Protein AF-0000000072254708 (afdb_homodimer)

Solvent-accessible surface area (backbone atoms only — not comparable to full-atom values): 32629 Å² total; per-residue (Å²): 128,61,69,65,59,54,51,50,52,39,57,50,25,32,54,62,12,49,52,53,35,35,37,42,51,56,40,48,53,37,43,33,75,71,65,35,34,34,39,59,52,42,9,60,77,53,68,28,21,47,69,28,33,38,50,50,52,25,33,42,27,32,71,63,57,28,41,74,56,94,75,26,45,39,73,36,89,89,42,55,46,43,54,20,75,88,34,90,49,24,48,45,51,48,35,46,48,62,60,64,62,56,47,58,71,38,44,56,59,21,26,35,66,48,42,39,61,74,58,94,75,31,68,63,51,47,62,63,41,48,62,29,41,47,51,19,49,40,52,70,39,36,62,32,19,40,46,48,31,56,63,33,46,62,80,67,37,59,54,66,31,35,33,37,26,49,58,28,48,53,30,41,72,50,50,40,39,43,72,75,25,86,54,20,34,37,39,39,28,20,43,66,72,39,44,57,50,18,50,55,41,33,52,73,68,68,42,57,91,34,54,46,78,42,77,37,49,82,90,69,54,85,68,64,64,53,62,22,44,30,38,35,36,61,69,44,56,39,57,50,12,68,71,55,35,46,52,46,49,35,53,51,47,50,16,30,20,76,60,8,34,42,38,37,30,54,56,59,22,44,92,85,40,40,23,56,49,69,29,30,52,46,24,49,52,22,38,32,70,26,83,48,17,33,58,54,24,65,69,55,49,34,52,47,25,49,76,41,58,30,40,71,62,43,81,41,80,43,49,98,85,41,36,33,40,37,26,32,30,104,128,59,68,66,58,53,52,49,53,39,58,52,26,34,55,60,13,49,51,54,35,36,37,41,50,56,41,48,54,37,43,32,74,72,66,34,34,33,40,59,52,42,10,60,78,52,65,28,20,45,69,27,33,37,51,49,53,25,33,40,26,33,71,63,58,29,40,75,57,95,76,27,43,40,72,35,88,88,42,53,48,43,54,21,75,88,34,91,50,27,47,45,52,49,35,45,49,61,61,66,61,57,47,56,72,39,45,57,59,22,25,36,66,49,42,38,62,75,59,91,80,31,69,61,50,48,63,63,41,48,63,29,40,45,52,20,49,39,50,69,38,35,61,31,19,39,45,49,31,56,64,34,47,62,80,66,36,59,54,66,30,35,34,37,26,50,56,28,49,52,30,41,71,49,50,39,40,40,73,74,24,87,54,20,34,37,39,38,28,20,44,66,73,39,44,57,50,18,50,55,42,33,55,75,68,68,42,57,91,33,54,44,79,42,78,37,51,81,90,68,54,87,68,63,64,53,60,22,44,31,38,36,37,62,68,45,54,38,57,52,14,70,71,54,33,46,52,46,50,36,54,50,46,50,18,30,21,76,59,9,34,41,37,37,30,55,56,60,22,44,91,84,41,40,23,55,50,70,29,30,50,45,24,49,52,21,39,32,71,24,81,49,17,33,58,54,24,64,68,56,50,34,52,47,26,51,76,39,60,33,39,71,60,44,81,43,80,44,48,98,87,40,36,32,38,37,25,32,30,104

Radius of gyration: 28.98 Å; Cα contacts (8 Å, |Δi|>4): 1316; chains: 2; bounding box: 58×89×60 Å

InterPro domains:
  IPR001077 O-methyltransferase, C-terminal domain [PF00891] (163-310)
  IPR012967 Caffeic acid 3-O-methyltransferase-like, dimerisation domain [PF08100] (9-82)
  IPR016461 O-methyltransferase-like [PIRSF005739] (12-315)
  IPR016461 O-methyltransferase-like [PS51683] (8-330)
  IPR029063 S-adenosyl-L-methionine-dependent methyltransferase superfamily [G3DSA:3.40.50.150] (86-320)
  IPR029063 S-adenosyl-L-methionine-dependent methyltransferase superfamily [SSF53335] (88-312)
  IPR036388 Winged helix-like DNA-binding domain superfamily [G3DSA:1.10.10.10] (4-79)
  IPR036390 Winged helix DNA-binding domain superfamily [SSF46785] (6-75)

Structure (mmCIF, N/CA/C/O backbone):
data_AF-0000000072254708-model_v1
#
loop_
_entity.id
_entity.type
_entity.pdbx_description
1 polymer 'Similar to C-methyltransferase'
#
loop_
_atom_site.group_PDB
_atom_site.id
_atom_site.type_symbol
_atom_site.label_atom_id
_atom_site.label_alt_id
_atom_site.label_comp_id
_atom_site.label_asym_id
_atom_site.label_entity_id
_atom_site.label_seq_id
_atom_site.pdbx_PDB_ins_code
_atom_site.Cartn_x
_atom_site.Cartn_y
_atom_site.Cartn_z
_atom_site.occupancy
_atom_site.B_iso_or_equiv
_atom_site.auth_seq_id
_atom_site.auth_comp_id
_atom_site.auth_asym_id
_atom_site.auth_atom_id
_atom_site.pdbx_PDB_model_num
ATOM 1 N N . MET A 1 1 ? 13.078 -11.594 10.789 1 50 1 MET A N 1
ATOM 2 C CA . MET A 1 1 ? 12.383 -11.883 9.539 1 50 1 MET A CA 1
ATOM 3 C C . MET A 1 1 ? 13.367 -11.938 8.375 1 50 1 MET A C 1
ATOM 5 O O . MET A 1 1 ? 14.297 -11.125 8.305 1 50 1 MET A O 1
ATOM 9 N N . VAL A 1 2 ? 13.297 -13.055 7.559 1 80.56 2 VAL A N 1
ATOM 10 C CA . VAL A 1 2 ? 14.125 -13.227 6.367 1 80.56 2 VAL A CA 1
ATOM 11 C C . VAL A 1 2 ? 13.906 -12.055 5.414 1 80.56 2 VAL A C 1
ATOM 13 O O . VAL A 1 2 ? 12.812 -11.492 5.348 1 80.56 2 VAL A O 1
ATOM 16 N N . PHE A 1 3 ? 14.945 -11.391 4.977 1 89.44 3 PHE A N 1
ATOM 17 C CA . PHE A 1 3 ? 14.953 -10.227 4.102 1 89.44 3 PHE A CA 1
ATOM 18 C C . PHE A 1 3 ? 13.859 -10.344 3.045 1 89.44 3 PHE A C 1
ATOM 20 O O . PHE A 1 3 ? 13.125 -9.383 2.807 1 89.44 3 PHE A O 1
ATOM 27 N N . LEU A 1 4 ? 13.633 -11.484 2.537 1 87.88 4 LEU A N 1
ATOM 28 C CA . LEU A 1 4 ? 12.672 -11.68 1.46 1 87.88 4 LEU A CA 1
ATOM 29 C C . LEU A 1 4 ? 11.242 -11.523 1.976 1 87.88 4 LEU A C 1
ATOM 31 O O . LEU A 1 4 ? 10.375 -11.016 1.266 1 87.88 4 LEU A O 1
ATOM 35 N N . GLU A 1 5 ? 11.008 -12.047 3.133 1 88 5 GLU A N 1
ATOM 36 C CA . GLU A 1 5 ? 9.672 -11.922 3.721 1 88 5 GLU A CA 1
ATOM 37 C C . GLU A 1 5 ? 9.32 -10.461 3.982 1 88 5 GLU A C 1
ATOM 39 O O . GLU A 1 5 ? 8.203 -10.031 3.697 1 88 5 GLU A O 1
ATOM 44 N N . LYS A 1 6 ? 10.266 -9.742 4.52 1 92.12 6 LYS A N 1
ATOM 45 C CA . LYS A 1 6 ? 10.062 -8.312 4.762 1 92.12 6 LYS A CA 1
ATOM 46 C C . LYS A 1 6 ? 9.812 -7.562 3.457 1 92.12 6 LYS A C 1
ATOM 48 O O . LYS A 1 6 ? 8.914 -6.727 3.375 1 92.12 6 LYS A O 1
ATOM 53 N N . LEU A 1 7 ? 10.648 -7.867 2.461 1 94.94 7 LEU A N 1
ATOM 54 C CA . LEU A 1 7 ? 10.523 -7.238 1.15 1 94.94 7 LEU A CA 1
ATOM 55 C C . LEU A 1 7 ? 9.156 -7.523 0.542 1 94.94 7 LEU A C 1
ATOM 57 O O . LEU A 1 7 ? 8.5 -6.617 0.017 1 94.94 7 LEU A O 1
ATOM 61 N N . ASP A 1 8 ? 8.68 -8.711 0.686 1 92.81 8 ASP A N 1
ATOM 62 C CA . ASP A 1 8 ? 7.383 -9.109 0.149 1 92.81 8 ASP A CA 1
ATOM 63 C C . ASP A 1 8 ? 6.246 -8.367 0.849 1 92.81 8 ASP A C 1
ATOM 65 O O . ASP A 1 8 ? 5.289 -7.941 0.204 1 92.81 8 ASP A O 1
ATOM 69 N N . ASP A 1 9 ? 6.383 -8.25 2.111 1 92.94 9 ASP A N 1
ATOM 70 C CA . ASP A 1 9 ? 5.371 -7.543 2.889 1 92.94 9 ASP A CA 1
ATOM 71 C C . ASP A 1 9 ? 5.281 -6.078 2.467 1 92.94 9 ASP A C 1
ATOM 73 O O . ASP A 1 9 ? 4.184 -5.527 2.346 1 92.94 9 ASP A O 1
ATOM 77 N N . LEU A 1 10 ? 6.426 -5.461 2.26 1 95.56 10 LEU A N 1
ATOM 78 C CA . LEU A 1 10 ? 6.453 -4.07 1.814 1 95.56 10 LEU A CA 1
ATOM 79 C C . LEU A 1 10 ? 5.797 -3.926 0.447 1 95.56 10 LEU A C 1
ATOM 81 O O . LEU A 1 10 ? 4.922 -3.076 0.261 1 95.56 10 LEU A O 1
ATOM 85 N N . LEU A 1 11 ? 6.113 -4.809 -0.452 1 95.62 11 LEU A N 1
ATOM 86 C CA . LEU A 1 11 ? 5.676 -4.719 -1.84 1 95.62 11 LEU A CA 1
ATOM 87 C C . LEU A 1 11 ? 4.18 -5 -1.957 1 95.62 11 LEU A C 1
ATOM 89 O O . LEU A 1 11 ? 3.508 -4.453 -2.834 1 95.62 11 LEU A O 1
ATOM 93 N N . LYS A 1 12 ? 3.652 -5.715 -1.057 1 93.38 12 LYS A N 1
ATOM 94 C CA . LYS A 1 12 ? 2.25 -6.105 -1.161 1 93.38 12 LYS A CA 1
ATOM 95 C C . LYS A 1 12 ? 1.362 -5.195 -0.317 1 93.38 12 LYS A C 1
ATOM 97 O O . LYS A 1 12 ? 0.137 -5.332 -0.324 1 93.38 12 LYS A O 1
ATOM 102 N N . GLY A 1 13 ? 1.952 -4.238 0.349 1 95.94 13 GLY A N 1
ATOM 103 C CA . GLY A 1 13 ? 1.22 -3.346 1.234 1 95.94 13 GLY A CA 1
ATOM 104 C C . GLY A 1 13 ? 0.244 -2.447 0.5 1 95.94 13 GLY A C 1
ATOM 105 O O . GLY A 1 13 ? -0.655 -1.866 1.112 1 95.94 13 GLY A O 1
ATOM 106 N N . TYR A 1 14 ? 0.345 -2.355 -0.813 1 97.44 14 TYR A N 1
ATOM 107 C CA . TYR A 1 14 ? -0.533 -1.477 -1.578 1 97.44 14 TYR A CA 1
ATOM 108 C C . TYR A 1 14 ? -1.939 -2.057 -1.671 1 97.44 14 TYR A C 1
ATOM 110 O O . TYR A 1 14 ? -2.922 -1.313 -1.731 1 97.44 14 TYR A O 1
ATOM 118 N N . ALA A 1 15 ? -2.049 -3.365 -1.629 1 98.25 15 ALA A N 1
ATOM 119 C CA . ALA A 1 15 ? -3.328 -4.023 -1.881 1 98.25 15 ALA A CA 1
ATOM 120 C C . ALA A 1 15 ? -4.316 -3.758 -0.749 1 98.25 15 ALA A C 1
ATOM 122 O O . ALA A 1 15 ? -5.43 -3.283 -0.986 1 98.25 15 ALA A O 1
ATOM 123 N N . PRO A 1 16 ? -3.93 -4.004 0.553 1 98.38 16 PRO A N 1
ATOM 124 C CA . PRO A 1 16 ? -4.867 -3.672 1.627 1 98.38 16 PRO A CA 1
ATOM 125 C C . PRO A 1 16 ? -5.281 -2.201 1.615 1 98.38 16 PRO A C 1
ATOM 127 O O . PRO A 1 16 ? -6.445 -1.882 1.864 1 98.38 16 PRO A O 1
ATOM 130 N N . ALA A 1 17 ? -4.312 -1.33 1.332 1 98.19 17 ALA A N 1
ATOM 131 C CA . ALA A 1 17 ? -4.621 0.097 1.282 1 98.19 17 ALA A CA 1
ATOM 132 C C . ALA A 1 17 ? -5.68 0.394 0.224 1 98.19 17 ALA A C 1
ATOM 134 O O . ALA A 1 17 ? -6.656 1.097 0.493 1 98.19 17 ALA A O 1
ATOM 135 N N . ARG A 1 18 ? -5.504 -0.172 -0.982 1 98.5 18 ARG A N 1
ATOM 136 C CA . ARG A 1 18 ? -6.422 0.084 -2.086 1 98.5 18 ARG A CA 1
ATOM 137 C C . ARG A 1 18 ? -7.809 -0.476 -1.784 1 98.5 18 ARG A C 1
ATOM 139 O O . ARG A 1 18 ? -8.82 0.113 -2.172 1 98.5 18 ARG A O 1
ATOM 146 N N . VAL A 1 19 ? -7.863 -1.58 -1.08 1 98.75 19 VAL A N 1
ATOM 147 C CA . VAL A 1 19 ? -9.125 -2.199 -0.688 1 98.75 19 VAL A CA 1
ATOM 148 C C . VAL A 1 19 ? -9.898 -1.257 0.232 1 98.75 19 VAL A C 1
ATOM 150 O O . VAL A 1 19 ? -11.086 -1.007 0.018 1 98.75 19 VAL A O 1
ATOM 153 N N . VAL A 1 20 ? -9.242 -0.715 1.231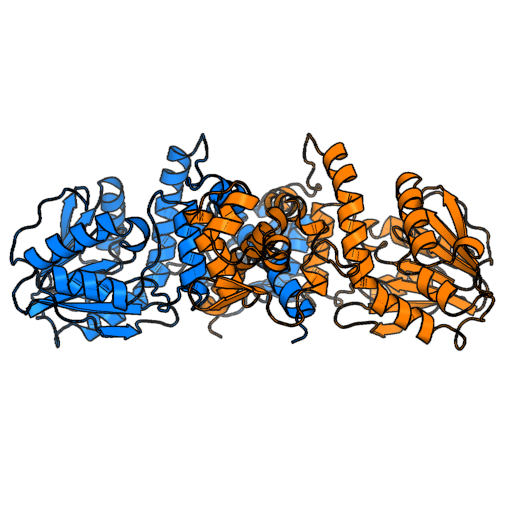 1 98.44 20 VAL A N 1
ATOM 154 C CA . VAL A 1 20 ? -9.898 0.179 2.182 1 98.44 20 VAL A CA 1
ATOM 155 C C . VAL A 1 20 ? -10.352 1.451 1.468 1 98.44 20 VAL A C 1
ATOM 157 O O . VAL A 1 20 ? -11.469 1.922 1.676 1 98.44 20 VAL A O 1
ATOM 160 N N . MET A 1 21 ? -9.492 1.968 0.589 1 98.12 21 MET A N 1
ATOM 161 C CA . MET A 1 21 ? -9.859 3.15 -0.188 1 98.12 21 MET A CA 1
ATOM 162 C C . MET A 1 21 ? -11.102 2.885 -1.034 1 98.12 21 MET A C 1
ATOM 164 O O . MET A 1 21 ? -12 3.725 -1.104 1 98.12 21 MET A O 1
ATOM 168 N N . THR A 1 22 ? -11.133 1.731 -1.645 1 98.62 22 THR A N 1
ATOM 169 C CA . THR A 1 22 ? -12.297 1.357 -2.447 1 98.62 22 THR A CA 1
ATOM 170 C C . THR A 1 22 ? -13.547 1.292 -1.583 1 98.62 22 THR A C 1
ATOM 172 O O . THR A 1 22 ? -14.633 1.682 -2.023 1 98.62 22 THR A O 1
ATOM 175 N N . GLY A 1 23 ? -13.414 0.767 -0.357 1 98.56 23 GLY A N 1
ATOM 176 C CA . GLY A 1 23 ? -14.531 0.779 0.577 1 98.56 23 GLY A CA 1
ATOM 177 C C . GLY A 1 23 ? -15.086 2.17 0.829 1 98.56 23 GLY A C 1
ATOM 178 O O . GLY A 1 23 ? -16.297 2.365 0.843 1 98.56 23 GLY A O 1
ATOM 179 N N . PHE A 1 24 ? -14.211 3.152 1.002 1 98.12 24 PHE A N 1
ATOM 180 C CA . PHE A 1 24 ? -14.625 4.535 1.202 1 98.12 24 PHE A CA 1
ATOM 181 C C . PHE A 1 24 ? -15.234 5.109 -0.073 1 98.12 24 PHE A C 1
ATOM 183 O O . PHE A 1 24 ? -16.266 5.781 -0.027 1 98.12 24 PHE A O 1
ATOM 190 N N . GLU A 1 25 ? -14.609 4.855 -1.201 1 97.69 25 GLU A N 1
ATOM 191 C CA . GLU A 1 25 ? -15.055 5.395 -2.482 1 97.69 25 GLU A CA 1
ATOM 192 C C . GLU A 1 25 ? -16.469 4.926 -2.816 1 97.69 25 GLU A C 1
ATOM 194 O O . GLU A 1 25 ? -17.25 5.672 -3.398 1 97.69 25 GLU A O 1
ATOM 199 N N . LEU A 1 26 ? -16.781 3.725 -2.406 1 98.31 26 LEU A N 1
ATOM 200 C CA . LEU A 1 26 ? -18.062 3.152 -2.762 1 98.31 26 LEU A CA 1
ATOM 201 C C . LEU A 1 26 ? -19.078 3.365 -1.642 1 98.31 26 LEU A C 1
ATOM 203 O O . LEU A 1 26 ? -20.25 3.023 -1.789 1 98.31 26 LEU A O 1
ATOM 207 N N . GLY A 1 27 ? -18.609 3.857 -0.465 1 98.06 27 GLY A N 1
ATOM 208 C CA . GLY A 1 27 ? -19.5 4.16 0.643 1 98.06 27 GLY A CA 1
ATOM 209 C C . GLY A 1 27 ? -20.016 2.924 1.359 1 98.06 27 GLY A C 1
ATOM 210 O O . GLY A 1 27 ? -21.109 2.93 1.915 1 98.06 27 GLY A O 1
ATOM 211 N N . VAL A 1 28 ? -19.219 1.879 1.38 1 98.19 28 VAL A N 1
ATOM 212 C CA . VAL A 1 28 ? -19.688 0.573 1.846 1 98.19 28 VAL A CA 1
ATOM 213 C C . VAL A 1 28 ? -19.969 0.63 3.346 1 98.19 28 VAL A C 1
ATOM 215 O O . VAL A 1 28 ? -20.953 0.07 3.816 1 98.19 28 VAL A O 1
ATOM 218 N N . PHE A 1 29 ? -19.156 1.274 4.117 1 98.69 29 PHE A N 1
ATOM 219 C CA . PHE A 1 29 ? -19.281 1.305 5.57 1 98.69 29 PHE A CA 1
ATOM 220 C C . PHE A 1 29 ? -20.562 2.018 5.984 1 98.69 29 PHE A C 1
ATOM 222 O O . PHE A 1 29 ? -21.281 1.551 6.867 1 98.69 29 PHE A O 1
ATOM 229 N N . THR A 1 30 ? -20.844 3.137 5.312 1 98.56 30 THR A N 1
ATOM 230 C CA . THR A 1 30 ? -22.062 3.889 5.586 1 98.56 30 THR A CA 1
ATOM 231 C C . THR A 1 30 ? -23.297 3.064 5.223 1 98.56 30 THR A C 1
ATOM 233 O O . THR A 1 30 ? -24.266 3.021 5.98 1 98.56 30 THR A O 1
ATOM 236 N N . MET A 1 31 ? -23.266 2.371 4.113 1 98.69 31 MET A N 1
ATOM 237 C CA . MET A 1 31 ? -24.391 1.555 3.666 1 98.69 31 MET A CA 1
ATOM 238 C C . MET A 1 31 ? -24.672 0.424 4.652 1 98.69 31 MET A C 1
ATOM 240 O O . MET A 1 31 ? -25.828 0.13 4.953 1 98.69 31 MET A O 1
ATOM 244 N N . ILE A 1 32 ? -23.625 -0.198 5.121 1 98.69 32 ILE A N 1
ATOM 245 C CA . ILE A 1 32 ? -23.766 -1.28 6.086 1 98.69 32 ILE A CA 1
ATOM 246 C C . ILE A 1 32 ? -24.359 -0.734 7.387 1 98.69 32 ILE A C 1
ATOM 248 O O . ILE A 1 32 ? -25.266 -1.341 7.973 1 98.69 32 ILE A O 1
ATOM 252 N N . ALA A 1 33 ? -23.891 0.419 7.832 1 98.12 33 ALA A N 1
ATOM 253 C CA . ALA A 1 33 ? -24.438 1.062 9.031 1 98.12 33 ALA A CA 1
ATOM 254 C C . ALA A 1 33 ? -25.922 1.389 8.859 1 98.12 33 ALA A C 1
ATOM 256 O O . ALA A 1 33 ? -26.672 1.411 9.828 1 98.12 33 ALA A O 1
ATOM 257 N N . GLU A 1 34 ? -26.344 1.597 7.648 1 97.88 34 GLU A N 1
ATOM 258 C CA . GLU A 1 34 ? -27.719 1.953 7.336 1 97.88 34 GLU A CA 1
ATOM 259 C C . GLU A 1 34 ? -28.594 0.709 7.168 1 97.88 34 GLU A C 1
ATOM 261 O O . GLU A 1 34 ? -29.766 0.811 6.844 1 97.88 34 GLU A O 1
ATOM 266 N N . GLY A 1 35 ? -28.016 -0.455 7.246 1 97.75 35 GLY A N 1
ATOM 267 C CA . GLY A 1 35 ? -28.844 -1.646 7.324 1 97.75 35 GLY A CA 1
ATOM 268 C C . GLY A 1 35 ? -28.656 -2.576 6.137 1 97.75 35 GLY A C 1
ATOM 269 O O . GLY A 1 35 ? -29.312 -3.617 6.055 1 97.75 35 GLY A O 1
ATOM 270 N N . LYS A 1 36 ? -27.875 -2.244 5.176 1 98.19 36 LYS A N 1
ATOM 271 C CA . LYS A 1 36 ? -27.547 -3.178 4.102 1 98.19 36 LYS A CA 1
ATOM 272 C C . LYS A 1 36 ? -26.484 -4.184 4.559 1 98.19 36 LYS A C 1
ATOM 274 O O . LYS A 1 36 ? -25.328 -3.822 4.773 1 98.19 36 LYS A O 1
ATOM 279 N N . THR A 1 37 ? -26.859 -5.441 4.656 1 97.75 37 THR A N 1
ATOM 280 C CA . THR A 1 37 ? -25.969 -6.344 5.375 1 97.75 37 THR A CA 1
ATOM 281 C C . THR A 1 37 ? -25.5 -7.48 4.469 1 97.75 37 THR A C 1
ATOM 283 O O . THR A 1 37 ? -24.609 -8.25 4.84 1 97.75 37 THR A O 1
ATOM 286 N N . THR A 1 38 ? -26.078 -7.633 3.279 1 98.56 38 THR A N 1
ATOM 287 C CA . THR A 1 38 ? -25.625 -8.672 2.361 1 98.56 38 THR A CA 1
ATOM 288 C C . THR A 1 38 ? -24.859 -8.062 1.192 1 98.56 38 THR A C 1
ATOM 290 O O . THR A 1 38 ? -25 -6.871 0.9 1 98.56 38 THR A O 1
ATOM 293 N N . ALA A 1 39 ? -24.062 -8.852 0.545 1 98.5 39 ALA A N 1
ATOM 294 C CA . ALA A 1 39 ? -23.328 -8.391 -0.627 1 98.5 39 ALA A CA 1
ATOM 295 C C . ALA A 1 39 ? -24.281 -7.867 -1.701 1 98.5 39 ALA A C 1
ATOM 297 O O . ALA A 1 39 ? -23.984 -6.855 -2.346 1 98.5 39 ALA A O 1
ATOM 298 N N . GLU A 1 40 ? -25.344 -8.523 -1.913 1 98.62 40 GLU A N 1
ATOM 299 C CA . GLU A 1 40 ? -26.328 -8.125 -2.916 1 98.62 40 GLU A CA 1
ATOM 300 C C . GLU A 1 40 ? -26.938 -6.766 -2.588 1 98.62 40 GLU A C 1
ATOM 302 O O . GLU A 1 40 ? -27.094 -5.922 -3.471 1 98.62 40 GLU A O 1
ATOM 307 N N . GLU A 1 41 ? -27.312 -6.539 -1.302 1 98.75 41 GLU A N 1
ATOM 308 C CA . GLU A 1 41 ? -27.906 -5.273 -0.873 1 98.75 41 GLU A CA 1
ATOM 309 C C . GLU A 1 41 ? -26.922 -4.121 -1.057 1 98.75 41 GLU A C 1
ATOM 311 O O . GLU A 1 41 ? -27.281 -3.064 -1.578 1 98.75 41 GLU A O 1
ATOM 316 N N . VAL A 1 42 ? -25.703 -4.336 -0.655 1 98.81 42 VAL A N 1
ATOM 317 C CA . VAL A 1 42 ? -24.688 -3.293 -0.762 1 98.81 42 VAL A CA 1
ATOM 318 C C . VAL A 1 42 ? -24.375 -3.021 -2.232 1 98.81 42 VAL A C 1
ATOM 320 O O . VAL A 1 42 ? -24.234 -1.867 -2.641 1 98.81 42 VAL A O 1
ATOM 323 N N . ALA A 1 43 ? -24.266 -4.109 -3.057 1 98.81 43 ALA A N 1
ATOM 324 C CA . ALA A 1 43 ? -24 -3.967 -4.484 1 98.81 43 ALA A CA 1
ATOM 325 C C . ALA A 1 43 ? -25.078 -3.127 -5.164 1 98.81 43 ALA A C 1
ATOM 327 O O . ALA A 1 43 ? -24.766 -2.238 -5.961 1 98.81 43 ALA A O 1
ATOM 328 N N . ARG A 1 44 ? -26.281 -3.4 -4.863 1 98.5 44 ARG A N 1
ATOM 329 C CA . ARG A 1 44 ? -27.406 -2.652 -5.434 1 98.5 44 ARG A CA 1
ATOM 330 C C . ARG A 1 44 ? -27.328 -1.181 -5.035 1 98.5 44 ARG A C 1
ATOM 332 O O . ARG A 1 44 ? -27.484 -0.297 -5.883 1 98.5 44 ARG A O 1
ATOM 339 N N . ALA A 1 45 ? -27.094 -0.892 -3.771 1 98.38 45 ALA A N 1
ATOM 340 C CA . ALA A 1 45 ? -27.047 0.478 -3.266 1 98.38 45 ALA A CA 1
ATOM 341 C C . ALA A 1 45 ? -25.875 1.243 -3.875 1 98.38 45 ALA A C 1
ATOM 343 O O . ALA A 1 45 ? -25.969 2.449 -4.117 1 98.38 45 ALA A O 1
ATOM 344 N N . ALA A 1 46 ? -24.766 0.542 -4.129 1 98.25 46 ALA A N 1
ATOM 345 C CA . ALA A 1 46 ? -23.547 1.166 -4.648 1 98.25 46 ALA A CA 1
ATOM 346 C C . ALA A 1 46 ? -23.516 1.112 -6.176 1 98.25 46 ALA A C 1
ATOM 348 O O . ALA A 1 46 ? -22.531 1.521 -6.793 1 98.25 46 ALA A O 1
ATOM 349 N N . ALA A 1 47 ? -24.562 0.546 -6.797 1 97.94 47 ALA A N 1
ATOM 350 C CA . ALA A 1 47 ? -24.609 0.357 -8.242 1 97.94 47 ALA A CA 1
ATOM 351 C C . ALA A 1 47 ? -23.359 -0.395 -8.727 1 97.94 47 ALA A C 1
ATOM 353 O O . ALA A 1 47 ? -22.656 0.07 -9.625 1 97.94 47 ALA A O 1
ATOM 354 N N . SER A 1 48 ? -23.109 -1.521 -8.125 1 98.38 48 SER A N 1
ATOM 355 C CA . SER A 1 48 ? -21.922 -2.32 -8.422 1 98.38 48 SER A CA 1
ATOM 356 C C . SER A 1 48 ? -22.297 -3.781 -8.656 1 98.38 48 SER A C 1
ATOM 358 O O . SER A 1 48 ? -23.438 -4.184 -8.453 1 98.38 48 SER A O 1
ATOM 360 N N . SER A 1 49 ? -21.344 -4.523 -9.188 1 98.38 49 SER A N 1
ATOM 361 C CA . SER A 1 49 ? -21.531 -5.953 -9.398 1 98.38 49 SER A CA 1
ATOM 362 C C . SER A 1 49 ? -21.594 -6.699 -8.07 1 98.38 49 SER A C 1
ATOM 364 O O . SER A 1 49 ? -20.906 -6.34 -7.113 1 98.38 49 SER A O 1
ATOM 366 N N . THR A 1 50 ? -22.422 -7.719 -8.031 1 98.25 50 THR A N 1
ATOM 367 C CA . THR A 1 50 ? -22.547 -8.523 -6.82 1 98.25 50 THR A CA 1
ATOM 368 C C . THR A 1 50 ? -21.25 -9.289 -6.555 1 98.25 50 THR A C 1
ATOM 370 O O . THR A 1 50 ? -20.797 -9.367 -5.41 1 98.25 50 THR A O 1
ATOM 373 N N . ARG A 1 51 ? -20.609 -9.836 -7.59 1 97.5 51 ARG A N 1
ATOM 374 C CA . ARG A 1 51 ? -19.375 -10.586 -7.441 1 97.5 51 ARG A CA 1
ATOM 375 C C . ARG A 1 51 ? -18.25 -9.703 -6.883 1 97.5 51 ARG A C 1
ATOM 377 O O . ARG A 1 51 ? -17.594 -10.07 -5.914 1 97.5 51 ARG A O 1
ATOM 384 N N . GLY A 1 52 ? -18.109 -8.547 -7.555 1 98.38 52 GLY A N 1
ATOM 385 C CA . GLY A 1 52 ? -17.094 -7.617 -7.086 1 98.38 52 GLY A CA 1
ATOM 386 C C . GLY A 1 52 ? -17.344 -7.137 -5.668 1 98.38 52 GLY A C 1
ATOM 387 O O . GLY A 1 52 ? -16.406 -7.055 -4.871 1 98.38 52 GLY A O 1
ATOM 388 N N . MET A 1 53 ? -18.578 -6.844 -5.316 1 98.81 53 MET A N 1
ATOM 389 C CA . MET A 1 53 ? -18.906 -6.344 -3.986 1 98.81 53 MET A CA 1
ATOM 390 C C . MET A 1 53 ? -18.688 -7.418 -2.928 1 98.81 53 MET A C 1
ATOM 392 O O . MET A 1 53 ? -18.156 -7.133 -1.852 1 98.81 53 MET A O 1
ATOM 396 N N . ARG A 1 54 ? -19.078 -8.633 -3.221 1 98.44 54 ARG A N 1
ATOM 397 C CA . ARG A 1 54 ? -18.844 -9.727 -2.287 1 98.44 54 ARG A CA 1
ATOM 398 C C . ARG A 1 54 ? -17.359 -9.875 -1.975 1 98.44 54 ARG A C 1
ATOM 400 O O . ARG A 1 54 ? -16.984 -10 -0.811 1 98.44 54 ARG A O 1
ATOM 407 N N . MET A 1 55 ? -16.547 -9.875 -3.004 1 98.56 55 MET A N 1
ATOM 408 C CA . MET A 1 55 ? -15.109 -10.055 -2.824 1 98.56 55 MET A CA 1
ATOM 409 C C . MET A 1 55 ? -14.508 -8.875 -2.068 1 98.56 55 MET A C 1
ATOM 411 O O . MET A 1 55 ? -13.602 -9.047 -1.253 1 98.56 55 MET A O 1
ATOM 415 N N . LEU A 1 56 ? -15.008 -7.637 -2.322 1 98.81 56 LEU A N 1
ATOM 416 C CA . LEU A 1 56 ? -14.562 -6.465 -1.58 1 98.81 56 LEU A CA 1
ATOM 417 C C . LEU A 1 56 ? -14.922 -6.586 -0.103 1 98.81 56 LEU A C 1
ATOM 419 O O . LEU A 1 56 ? -14.078 -6.367 0.768 1 98.81 56 LEU A O 1
ATOM 423 N N . LEU A 1 57 ? -16.188 -6.969 0.195 1 98.88 57 LEU A N 1
ATOM 424 C CA . LEU A 1 57 ? -16.656 -7.086 1.573 1 98.88 57 LEU A CA 1
ATOM 425 C C . LEU A 1 57 ? -15.883 -8.18 2.312 1 98.88 57 LEU A C 1
ATOM 427 O O . LEU A 1 57 ? -15.539 -8.016 3.484 1 98.88 57 LEU A O 1
ATOM 431 N N . ASP A 1 58 ? -15.609 -9.273 1.616 1 98.81 58 ASP A N 1
ATOM 432 C CA . ASP A 1 58 ? -14.797 -10.344 2.195 1 98.81 58 ASP A CA 1
ATOM 433 C C . ASP A 1 58 ? -13.398 -9.836 2.541 1 98.81 58 ASP A C 1
ATOM 435 O O . ASP A 1 58 ? -12.867 -10.148 3.607 1 98.81 58 ASP A O 1
ATOM 439 N N . ALA A 1 59 ? -12.812 -9.086 1.664 1 98.81 59 ALA A N 1
ATOM 440 C CA . ALA A 1 59 ? -11.484 -8.531 1.896 1 98.81 59 ALA A CA 1
ATOM 441 C C . ALA A 1 59 ? -11.484 -7.566 3.074 1 98.81 59 ALA A C 1
ATOM 443 O O . ALA A 1 59 ? -10.586 -7.605 3.92 1 98.81 59 ALA A O 1
ATOM 444 N N . LEU A 1 60 ? -12.508 -6.66 3.107 1 98.81 60 LEU A N 1
ATOM 445 C CA . LEU A 1 60 ? -12.625 -5.73 4.223 1 98.81 60 LEU A CA 1
ATOM 446 C C . LEU A 1 60 ? -12.797 -6.48 5.543 1 98.81 60 LEU A C 1
ATOM 448 O O . LEU A 1 60 ? -12.305 -6.031 6.582 1 98.81 60 LEU A O 1
ATOM 452 N N . THR A 1 61 ? -13.492 -7.613 5.508 1 98.81 61 THR A N 1
ATOM 453 C CA . THR A 1 61 ? -13.648 -8.461 6.684 1 98.81 61 THR A CA 1
ATOM 454 C C . THR A 1 61 ? -12.312 -9.078 7.082 1 98.81 61 THR A C 1
ATOM 456 O O . THR A 1 61 ? -11.961 -9.094 8.266 1 98.81 61 THR A O 1
ATOM 459 N N . SER A 1 62 ? -11.602 -9.555 6.074 1 98.5 62 SER A N 1
ATOM 460 C CA . SER A 1 62 ? -10.297 -10.164 6.332 1 98.5 62 SER A CA 1
ATOM 461 C C . SER A 1 62 ? -9.328 -9.164 6.949 1 98.5 62 SER A C 1
ATOM 463 O O . SER A 1 62 ? -8.438 -9.539 7.715 1 98.5 62 SER A O 1
ATOM 465 N N . LEU A 1 63 ? -9.5 -7.887 6.633 1 98 63 LEU A N 1
ATOM 466 C CA . LEU A 1 63 ? -8.656 -6.816 7.16 1 98 63 LEU A CA 1
ATOM 467 C C . LEU A 1 63 ? -9.203 -6.301 8.484 1 98 63 LEU A C 1
ATOM 469 O O . LEU A 1 63 ? -8.727 -5.289 9.008 1 98 63 LEU A O 1
ATOM 473 N N . GLU A 1 64 ? -10.297 -6.895 8.977 1 97.31 64 GLU A N 1
ATOM 474 C CA . GLU A 1 64 ? -10.875 -6.66 10.297 1 97.31 64 GLU A CA 1
ATOM 475 C C . GLU A 1 64 ? -11.57 -5.305 10.367 1 97.31 64 GLU A C 1
ATOM 477 O O . GLU A 1 64 ? -11.57 -4.652 11.414 1 97.31 64 GLU A O 1
ATOM 482 N N . LEU A 1 65 ? -12.07 -4.848 9.273 1 97.75 65 LEU A N 1
ATOM 483 C CA . LEU A 1 65 ? -12.875 -3.633 9.258 1 97.75 65 LEU A CA 1
ATOM 484 C C . LEU A 1 65 ? -14.359 -3.965 9.281 1 97.75 65 LEU A C 1
ATOM 486 O O . LEU A 1 65 ? -15.188 -3.117 9.625 1 97.75 65 LEU A O 1
ATOM 490 N N . LEU A 1 66 ? -14.688 -5.172 8.859 1 98.44 66 LEU A N 1
ATOM 491 C CA . LEU A 1 66 ? -16.031 -5.73 8.945 1 98.44 66 LEU A CA 1
ATOM 492 C C . LEU A 1 66 ? -16.016 -7.086 9.641 1 98.44 66 LEU A C 1
ATOM 494 O O . LEU A 1 66 ? -14.953 -7.648 9.883 1 98.44 66 LEU A O 1
ATOM 498 N N . GLN A 1 67 ? -17.156 -7.488 10.031 1 98.31 67 GLN A N 1
ATOM 499 C CA . GLN A 1 67 ? -17.422 -8.852 10.461 1 98.31 67 GLN A CA 1
ATOM 500 C C . GLN A 1 67 ? -18.453 -9.523 9.555 1 98.31 67 GLN A C 1
ATOM 502 O O . GLN A 1 67 ? -19.312 -8.859 8.977 1 98.31 67 GLN A O 1
ATOM 507 N N . LYS A 1 68 ? -18.312 -10.773 9.445 1 98.31 68 LYS A N 1
ATOM 508 C CA . LYS A 1 68 ? -19.234 -11.547 8.617 1 98.31 68 LYS A CA 1
ATOM 509 C C . LYS A 1 68 ? -19.844 -12.703 9.406 1 98.31 68 LYS A C 1
ATOM 511 O O . LYS A 1 68 ? -19.125 -13.469 10.047 1 98.31 68 LYS A O 1
ATOM 516 N N . HIS A 1 69 ? -21.109 -12.758 9.469 1 96.69 69 HIS A N 1
ATOM 517 C CA . HIS A 1 69 ? -21.875 -13.852 10.055 1 96.69 69 HIS A CA 1
ATOM 518 C C . HIS A 1 69 ? -23.031 -14.258 9.156 1 96.69 69 HIS A C 1
ATOM 520 O O . HIS A 1 69 ? -23.922 -13.445 8.875 1 96.69 69 HIS A O 1
ATOM 526 N N . ASN A 1 70 ? -23.062 -15.5 8.742 1 95.06 70 ASN A N 1
ATOM 527 C CA . ASN A 1 70 ? -24.141 -16.031 7.91 1 95.06 70 ASN A CA 1
ATOM 528 C C . ASN A 1 70 ? -24.375 -15.148 6.68 1 95.06 70 ASN A C 1
ATOM 530 O O . ASN A 1 70 ? -25.5 -14.711 6.434 1 95.06 70 ASN A O 1
ATOM 534 N N . ASP A 1 71 ? -23.328 -14.766 5.992 1 95.75 71 ASP A N 1
ATOM 535 C CA . ASP A 1 71 ? -23.312 -14.031 4.73 1 95.75 71 ASP A CA 1
ATOM 536 C C . ASP A 1 71 ? -23.828 -12.609 4.914 1 95.75 71 ASP A C 1
ATOM 538 O O . ASP A 1 71 ? -24.297 -11.984 3.961 1 95.75 71 ASP A O 1
ATOM 542 N N . ARG A 1 72 ? -23.781 -12.211 6.148 1 98.44 72 ARG A N 1
ATOM 543 C CA . ARG A 1 72 ? -24.109 -10.828 6.457 1 98.44 72 ARG A CA 1
ATOM 544 C C . ARG A 1 72 ? -22.922 -10.094 7.055 1 98.44 72 ARG A C 1
ATOM 546 O O . ARG A 1 72 ? -22.156 -10.664 7.844 1 98.44 72 ARG A O 1
ATOM 553 N N . TYR A 1 73 ? -22.828 -8.914 6.676 1 98.69 73 TYR A N 1
ATOM 554 C CA . TYR A 1 73 ? -21.688 -8.102 7.09 1 98.69 73 TYR A CA 1
ATOM 555 C C . TYR A 1 73 ? -22.109 -7.023 8.078 1 98.69 73 TYR A C 1
ATOM 557 O O . TYR A 1 73 ? -23.203 -6.469 7.965 1 98.69 73 TYR A O 1
ATOM 565 N N . GLN A 1 74 ? -21.234 -6.73 9.008 1 98.5 74 GLN A N 1
ATOM 566 C CA . GLN A 1 74 ? -21.438 -5.684 10 1 98.5 74 GLN A CA 1
ATOM 567 C C . GLN A 1 74 ? -20.156 -4.914 10.273 1 98.5 74 GLN A C 1
ATOM 569 O O . GLN A 1 74 ? -19.062 -5.43 10.031 1 98.5 74 GLN A O 1
ATOM 574 N N . LEU A 1 75 ? -20.344 -3.666 10.672 1 98.06 75 LEU A N 1
ATOM 575 C CA . LEU A 1 75 ? -19.172 -2.918 11.125 1 98.06 75 LEU A CA 1
ATOM 576 C C . LEU A 1 75 ? -18.594 -3.533 12.391 1 98.06 75 LEU A C 1
ATOM 578 O O . LEU A 1 75 ? -19.328 -4.059 13.227 1 98.06 75 LEU A O 1
ATOM 582 N N . VAL A 1 76 ? -17.281 -3.551 12.477 1 97.12 76 VAL A N 1
ATOM 583 C CA . VAL A 1 76 ? -16.656 -3.932 13.75 1 97.12 76 VAL A CA 1
ATOM 584 C C . VAL A 1 76 ? -17.078 -2.953 14.836 1 97.12 76 VAL A C 1
ATOM 586 O O . VAL A 1 76 ? -17.156 -1.744 14.602 1 97.12 76 VAL A O 1
ATOM 589 N N . PRO A 1 77 ? -17.359 -3.467 16.016 1 94.06 77 PRO A N 1
ATOM 590 C CA . PRO A 1 77 ? -17.781 -2.576 17.109 1 94.06 77 PRO A CA 1
ATOM 591 C C . PRO A 1 77 ? -16.766 -1.454 17.375 1 94.06 77 PRO A C 1
ATOM 593 O O . PRO A 1 77 ? -15.562 -1.701 17.438 1 94.06 77 PRO A O 1
ATOM 596 N N . GLY A 1 78 ? -17.281 -0.235 17.484 1 92.44 78 GLY A N 1
ATOM 597 C CA . GLY A 1 78 ? -16.422 0.901 17.812 1 92.44 78 GLY A CA 1
ATOM 598 C C . GLY A 1 78 ? -15.836 1.576 16.578 1 92.44 78 GLY A C 1
ATOM 599 O O . GLY A 1 78 ? -15.141 2.584 16.703 1 92.44 78 GLY A O 1
ATOM 600 N N . SER A 1 79 ? -16.234 1.078 15.383 1 96.25 79 SER A N 1
ATOM 601 C CA . SER A 1 79 ? -15.609 1.609 14.172 1 96.25 79 SER A CA 1
ATOM 602 C C . SER A 1 79 ? -16.5 2.646 13.5 1 96.25 79 SER A C 1
ATOM 604 O O . SER A 1 79 ? -16.047 3.379 12.617 1 96.25 79 SER A O 1
ATOM 606 N N . GLU A 1 80 ? -17.688 2.809 13.922 1 95.94 80 GLU A N 1
ATOM 607 C CA . GLU A 1 80 ? -18.703 3.635 13.266 1 95.94 80 GLU A CA 1
ATOM 608 C C . GLU A 1 80 ? -18.266 5.098 13.211 1 95.94 80 GLU A C 1
ATOM 610 O O . GLU A 1 80 ? -18.469 5.77 12.203 1 95.94 80 GLU A O 1
ATOM 615 N N . ALA A 1 81 ? -17.703 5.594 14.25 1 94.94 81 ALA A N 1
ATOM 616 C CA . ALA A 1 81 ? -17.312 6.996 14.344 1 94.94 81 ALA A CA 1
ATOM 617 C C . ALA A 1 81 ? -16.344 7.375 13.234 1 94.94 81 ALA A C 1
ATOM 619 O O . ALA A 1 81 ? -16.453 8.438 12.633 1 94.94 81 ALA A O 1
ATOM 620 N N . ALA A 1 82 ? -15.461 6.488 12.891 1 95.88 82 ALA A N 1
ATOM 621 C CA . ALA A 1 82 ? -14.398 6.77 11.922 1 95.88 82 ALA A CA 1
ATOM 622 C C . ALA A 1 82 ? -14.852 6.438 10.508 1 95.88 82 ALA A C 1
ATOM 624 O O . ALA A 1 82 ? -14.367 7.035 9.539 1 95.88 82 ALA A O 1
ATOM 625 N N . LEU A 1 83 ? -15.867 5.492 10.398 1 97.88 83 LEU A N 1
ATOM 626 C CA . LEU A 1 83 ? -16.094 4.906 9.078 1 97.88 83 LEU A CA 1
ATOM 627 C C . LEU A 1 83 ? -17.391 5.422 8.469 1 97.88 83 LEU A C 1
ATOM 629 O O . LEU A 1 83 ? -17.594 5.328 7.258 1 97.88 83 LEU A O 1
ATOM 633 N N . VAL A 1 84 ? -18.297 5.898 9.25 1 97.88 84 VAL A N 1
ATOM 634 C CA . VAL A 1 84 ? -19.641 6.254 8.773 1 97.88 84 VAL A CA 1
ATOM 635 C C . VAL A 1 84 ? -19.688 7.75 8.461 1 97.88 84 VAL A C 1
ATOM 637 O O . VAL A 1 84 ? -19.359 8.578 9.312 1 97.88 84 VAL A O 1
ATOM 640 N N . LYS A 1 85 ? -20.125 8.133 7.34 1 96.5 85 LYS A N 1
ATOM 641 C CA . LYS A 1 85 ? -20.047 9.469 6.762 1 96.5 85 LYS A CA 1
ATOM 642 C C . LYS A 1 85 ? -20.781 10.484 7.621 1 96.5 85 LYS A C 1
ATOM 644 O O . LYS A 1 85 ? -20.406 11.656 7.688 1 96.5 85 LYS A O 1
ATOM 649 N N . SER A 1 86 ? -21.812 10.102 8.242 1 95.38 86 SER A N 1
ATOM 650 C CA . SER A 1 86 ? -22.641 11.023 9.016 1 95.38 86 SER A CA 1
ATOM 651 C C . SER A 1 86 ? -21.969 11.367 10.352 1 95.38 86 SER A C 1
ATOM 653 O O . SER A 1 86 ? -22.406 12.289 11.039 1 95.38 86 SER A O 1
ATOM 655 N N . SER A 1 87 ? -20.969 10.633 10.758 1 95.44 87 SER A N 1
ATOM 656 C CA . SER A 1 87 ? -20.281 10.875 12.016 1 95.44 87 SER A CA 1
ATOM 657 C C . SER A 1 87 ? -19.422 12.133 11.945 1 95.44 87 SER A C 1
ATOM 659 O O . SER A 1 87 ? -18.766 12.391 10.938 1 95.44 87 SER A O 1
ATOM 661 N N . PRO A 1 88 ? -19.375 12.961 12.961 1 91.38 88 PRO A N 1
ATOM 662 C CA . PRO A 1 88 ? -18.469 14.109 13.023 1 91.38 88 PRO A CA 1
ATOM 663 C C . PRO A 1 88 ? -17 13.688 13.094 1 91.38 88 PRO A C 1
ATOM 665 O O . PRO A 1 88 ? -16.109 14.508 12.883 1 91.38 88 PRO A O 1
ATOM 668 N N . GLN A 1 89 ? -16.75 12.43 13.383 1 93.75 89 GLN A N 1
ATOM 669 C CA . GLN A 1 89 ? -15.383 11.922 13.492 1 93.75 89 GLN A CA 1
ATOM 670 C C . GLN A 1 89 ? -15.008 11.086 12.273 1 93.75 89 GLN A C 1
ATOM 672 O O . GLN A 1 89 ? -14.023 10.344 12.297 1 93.75 89 GLN A O 1
ATOM 677 N N . TYR A 1 90 ? -15.852 11.266 11.242 1 96.31 90 TYR A N 1
ATOM 678 C CA . TYR A 1 90 ? -15.617 10.555 9.992 1 96.31 90 TYR A CA 1
ATOM 679 C C . TYR A 1 90 ? -14.273 10.938 9.391 1 96.31 90 TYR A C 1
ATOM 681 O O . TYR A 1 90 ? -14.023 12.109 9.102 1 96.31 90 TYR A O 1
ATOM 689 N N . ILE A 1 91 ? -13.414 9.945 9.148 1 94.94 91 ILE A N 1
ATOM 690 C CA . ILE A 1 91 ? -12.062 10.227 8.672 1 94.94 91 ILE A CA 1
ATOM 691 C C . ILE A 1 91 ? -11.977 9.945 7.172 1 94.94 91 ILE A C 1
ATOM 693 O O . ILE A 1 91 ? -10.953 10.227 6.539 1 94.94 91 ILE A O 1
ATOM 697 N N . GLY A 1 92 ? -12.977 9.43 6.543 1 96 92 GLY A N 1
ATOM 698 C CA . GLY A 1 92 ? -12.906 8.82 5.223 1 96 92 GLY A CA 1
ATOM 699 C C . GLY A 1 92 ? -12.977 9.836 4.094 1 96 92 GLY A C 1
ATOM 700 O O . GLY A 1 92 ? -12.766 9.492 2.93 1 96 92 GLY A O 1
ATOM 701 N N . SER A 1 93 ? -13.188 11.148 4.41 1 95.44 93 SER A N 1
ATOM 702 C CA . SER A 1 93 ? -13.461 12.141 3.379 1 95.44 93 SER A CA 1
ATOM 703 C C . SER A 1 93 ? -12.328 12.211 2.363 1 95.44 93 SER A C 1
ATOM 705 O O . SER A 1 93 ? -12.57 12.211 1.153 1 95.44 93 SER A O 1
ATOM 707 N N . MET A 1 94 ? -11.109 12.211 2.826 1 94.19 94 MET A N 1
ATOM 708 C CA . MET A 1 94 ? -9.969 12.367 1.932 1 94.19 94 MET A CA 1
ATOM 709 C C . MET A 1 94 ? -9.742 11.102 1.116 1 94.19 94 MET A C 1
ATOM 711 O O . MET A 1 94 ? -8.984 11.109 0.143 1 94.19 94 MET A O 1
ATOM 715 N N . TRP A 1 95 ? -10.422 10.031 1.483 1 95 95 TRP A N 1
ATOM 716 C CA . TRP A 1 95 ? -10.227 8.742 0.817 1 95 95 TRP A CA 1
ATOM 717 C C . TRP A 1 95 ? -11.398 8.43 -0.115 1 95 95 TRP A C 1
ATOM 719 O O . TRP A 1 95 ? -11.422 7.379 -0.752 1 95 95 TRP A O 1
ATOM 729 N N . GLU A 1 96 ? -12.352 9.32 -0.184 1 94.06 96 GLU A N 1
ATOM 730 C CA . GLU A 1 96 ? -13.516 9.109 -1.038 1 94.06 96 GLU A CA 1
ATOM 731 C C . GLU A 1 96 ? -13.172 9.344 -2.506 1 94.06 96 GLU A C 1
ATOM 733 O O . GLU A 1 96 ? -13.984 9.062 -3.391 1 94.06 96 GLU A O 1
ATOM 738 N N . THR A 1 97 ? -11.945 9.891 -2.707 1 89.81 97 THR A N 1
ATOM 739 C CA . THR A 1 97 ? -11.438 10.047 -4.066 1 89.81 97 THR A CA 1
ATOM 740 C C . THR A 1 97 ? -10.078 9.367 -4.211 1 89.81 97 THR A C 1
ATOM 742 O O . THR A 1 97 ? -9.453 9 -3.215 1 89.81 97 THR A O 1
ATOM 745 N N . ASN A 1 98 ? -9.688 9.227 -5.406 1 90.12 98 ASN A N 1
ATOM 746 C CA . ASN A 1 98 ? -8.438 8.531 -5.676 1 90.12 98 ASN A CA 1
ATOM 747 C C . ASN A 1 98 ? -7.266 9.508 -5.805 1 90.12 98 ASN A C 1
ATOM 749 O O . ASN A 1 98 ? -6.23 9.164 -6.375 1 90.12 98 ASN A O 1
ATOM 753 N N . HIS A 1 99 ? -7.383 10.688 -5.246 1 91.38 99 HIS A N 1
ATOM 754 C CA . HIS A 1 99 ? -6.406 11.75 -5.457 1 91.38 99 HIS A CA 1
ATOM 755 C C . HIS A 1 99 ? -5.039 11.367 -4.906 1 91.38 99 HIS A C 1
ATOM 757 O O . HIS A 1 99 ? -4.027 11.492 -5.602 1 91.38 99 HIS A O 1
ATOM 763 N N . LEU A 1 100 ? -5.008 10.906 -3.705 1 92.56 100 LEU A N 1
ATOM 764 C CA . LEU A 1 100 ? -3.744 10.562 -3.062 1 92.56 100 LEU A CA 1
ATOM 765 C C . LEU A 1 100 ? -3.088 9.375 -3.758 1 92.56 100 LEU A C 1
ATOM 767 O O . LEU A 1 100 ? -1.89 9.398 -4.047 1 92.56 100 LEU A O 1
ATOM 771 N N . TRP A 1 101 ? -3.867 8.359 -4.102 1 94.75 101 TRP A N 1
ATOM 772 C CA . TRP A 1 101 ? -3.369 7.199 -4.836 1 94.75 101 TRP A CA 1
ATOM 773 C C . TRP A 1 101 ? -2.824 7.613 -6.199 1 94.75 101 TRP A C 1
ATOM 775 O O . TRP A 1 101 ? -1.735 7.188 -6.594 1 94.75 101 TRP A O 1
ATOM 785 N N . SER A 1 102 ? -3.576 8.438 -6.926 1 93.81 102 SER A N 1
ATOM 786 C CA . SER A 1 102 ? -3.182 8.891 -8.258 1 93.81 102 SER A CA 1
ATOM 787 C C . SER A 1 102 ? -1.874 9.672 -8.203 1 93.81 102 SER A C 1
ATOM 789 O O . SER A 1 102 ? -1 9.492 -9.055 1 93.81 102 SER A O 1
ATOM 791 N N . ALA A 1 103 ? -1.737 10.523 -7.227 1 94.44 103 ALA A N 1
ATOM 792 C CA . ALA A 1 103 ? -0.514 11.312 -7.09 1 94.44 103 ALA A CA 1
ATOM 793 C C . ALA A 1 103 ? 0.695 10.406 -6.859 1 94.44 103 ALA A C 1
ATOM 795 O O . ALA A 1 103 ? 1.722 10.555 -7.527 1 94.44 103 ALA A O 1
ATOM 796 N N . TRP A 1 104 ? 0.57 9.453 -6.004 1 96.75 104 TRP A N 1
ATOM 797 C CA . TRP A 1 104 ? 1.682 8.57 -5.664 1 96.75 104 TRP A CA 1
ATOM 798 C C . TRP A 1 104 ? 2 7.625 -6.816 1 96.75 104 TRP A C 1
ATOM 800 O O . TRP A 1 104 ? 3.104 7.082 -6.891 1 96.75 104 TRP A O 1
ATOM 810 N N . SER A 1 105 ? 1.013 7.387 -7.719 1 96.44 105 SER A N 1
ATOM 811 C CA . SER A 1 105 ? 1.265 6.586 -8.914 1 96.44 105 SER A CA 1
ATOM 812 C C . SER A 1 105 ? 2.342 7.219 -9.781 1 96.44 105 SER A C 1
ATOM 814 O O . SER A 1 105 ? 2.963 6.535 -10.602 1 96.44 105 SER A O 1
ATOM 816 N N . ALA A 1 106 ? 2.615 8.508 -9.562 1 96.31 106 ALA A N 1
ATOM 817 C CA . ALA A 1 106 ? 3.551 9.242 -10.414 1 96.31 106 ALA A CA 1
ATOM 818 C C . ALA A 1 106 ? 4.93 9.328 -9.766 1 96.31 106 ALA A C 1
ATOM 820 O O . ALA A 1 106 ? 5.812 10.039 -10.258 1 96.31 106 ALA A O 1
ATOM 821 N N . LEU A 1 107 ? 5.176 8.648 -8.688 1 98.06 107 LEU A N 1
ATOM 822 C CA . LEU A 1 107 ? 6.398 8.828 -7.914 1 98.06 107 LEU A CA 1
ATOM 823 C C . LEU A 1 107 ? 7.633 8.656 -8.797 1 98.06 107 LEU A C 1
ATOM 825 O O . LEU A 1 107 ? 8.562 9.461 -8.734 1 98.06 107 LEU A O 1
ATOM 829 N N . THR A 1 108 ? 7.68 7.617 -9.648 1 98.19 108 THR A N 1
ATOM 830 C CA . THR A 1 108 ? 8.852 7.363 -10.484 1 98.19 108 THR A CA 1
ATOM 831 C C . THR A 1 108 ? 9.133 8.555 -11.398 1 98.19 108 THR A C 1
ATOM 833 O O . THR A 1 108 ? 10.273 9.008 -11.5 1 98.19 108 THR A O 1
ATOM 836 N N . GLN A 1 109 ? 8.094 9.031 -11.977 1 97.25 109 GLN A N 1
ATOM 837 C CA . GLN A 1 109 ? 8.242 10.188 -12.852 1 97.25 109 GLN A CA 1
ATOM 838 C C . GLN A 1 109 ? 8.688 11.414 -12.062 1 97.25 109 GLN A C 1
ATOM 840 O O . GLN A 1 109 ? 9.5 12.203 -12.547 1 97.25 109 GLN A O 1
ATOM 845 N N . VAL A 1 110 ? 8.141 11.602 -10.914 1 98 110 VAL A N 1
ATOM 846 C CA . VAL A 1 110 ? 8.461 12.75 -10.07 1 98 110 VAL A CA 1
ATOM 847 C C . VAL A 1 110 ? 9.93 12.68 -9.656 1 98 110 VAL A C 1
ATOM 849 O O . VAL A 1 110 ? 10.625 13.703 -9.648 1 98 110 VAL A O 1
ATOM 852 N N . VAL A 1 111 ? 10.414 11.484 -9.32 1 98.44 111 VAL A N 1
ATOM 853 C CA . VAL A 1 111 ? 11.82 11.312 -8.969 1 98.44 111 VAL A CA 1
ATOM 854 C C . VAL A 1 111 ? 12.695 11.617 -10.188 1 98.44 111 VAL A C 1
ATOM 856 O O . VAL A 1 111 ? 13.742 12.266 -10.062 1 98.44 111 VAL A O 1
ATOM 859 N N . ARG A 1 112 ? 12.305 11.195 -11.359 1 97.94 112 ARG A N 1
ATOM 860 C CA . ARG A 1 112 ? 13.062 11.43 -12.586 1 97.94 112 ARG A CA 1
ATOM 861 C C . ARG A 1 112 ? 13.172 12.922 -12.883 1 97.94 112 ARG A C 1
ATOM 863 O O . ARG A 1 112 ? 14.266 13.422 -13.164 1 97.94 112 ARG A O 1
ATOM 870 N N . THR A 1 113 ? 12.102 13.625 -12.727 1 96.75 113 THR A N 1
ATOM 871 C CA . THR A 1 113 ? 12.047 15 -13.211 1 96.75 113 THR A CA 1
ATOM 872 C C . THR A 1 113 ? 12.406 15.984 -12.102 1 96.75 113 THR A C 1
ATOM 874 O O . THR A 1 113 ? 12.852 17.094 -12.367 1 96.75 113 THR A O 1
ATOM 877 N N . GLY A 1 114 ? 12.086 15.586 -10.938 1 94.94 114 GLY A N 1
ATOM 878 C CA . GLY A 1 114 ? 12.242 16.5 -9.82 1 94.94 114 GLY A CA 1
ATOM 879 C C . GLY A 1 114 ? 11.109 17.516 -9.719 1 94.94 114 GLY A C 1
ATOM 880 O O . GLY A 1 114 ? 11.18 18.453 -8.922 1 94.94 114 GLY A O 1
ATOM 881 N N . LYS A 1 115 ? 10.094 17.312 -10.516 1 94.81 115 LYS A N 1
ATOM 882 C CA . LYS A 1 115 ? 8.938 18.219 -10.539 1 94.81 115 LYS A CA 1
ATOM 883 C C . LYS A 1 115 ? 7.695 17.516 -9.969 1 94.81 115 LYS A C 1
ATOM 885 O O . LYS A 1 115 ? 7.512 16.312 -10.156 1 94.81 115 LYS A O 1
ATOM 890 N N . PRO A 1 116 ? 6.883 18.297 -9.336 1 94 116 PRO A N 1
ATOM 891 C CA . PRO A 1 116 ? 5.68 17.703 -8.734 1 94 116 PRO A CA 1
ATOM 892 C C . PRO A 1 116 ? 4.727 17.125 -9.781 1 94 116 PRO A C 1
ATOM 894 O O . PRO A 1 116 ? 4.785 17.5 -10.953 1 94 116 PRO A O 1
ATOM 897 N N . TYR A 1 117 ? 3.936 16.219 -9.242 1 89.88 117 TYR A N 1
ATOM 898 C CA . TYR A 1 117 ? 2.869 15.609 -10.039 1 89.88 117 TYR A CA 1
ATOM 899 C C . TYR A 1 117 ? 1.837 16.656 -10.453 1 89.88 117 TYR A C 1
ATOM 901 O O . TYR A 1 117 ? 1.387 17.453 -9.625 1 89.88 117 TYR A O 1
ATOM 909 N N . THR A 1 118 ? 1.665 16.938 -11.766 1 77.06 118 THR A N 1
ATOM 910 C CA . THR A 1 118 ? 0.638 17.844 -12.281 1 77.06 118 THR A CA 1
ATOM 911 C C . THR A 1 118 ? -0.413 17.062 -13.07 1 77.06 118 THR A C 1
ATOM 913 O O . THR A 1 118 ? -0.086 16.375 -14.039 1 77.06 118 THR A O 1
ATOM 916 N N . ARG A 1 119 ? -1.567 16.859 -12.586 1 61.28 119 ARG A N 1
ATOM 917 C CA . ARG A 1 119 ? -2.615 16.344 -13.461 1 61.28 119 ARG A CA 1
ATOM 918 C C . ARG A 1 119 ? -3.143 17.438 -14.391 1 61.28 119 ARG A C 1
ATOM 920 O O . ARG A 1 119 ? -3.227 18.609 -14 1 61.28 119 ARG A O 1
ATOM 927 N N . LEU A 1 120 ? -3.236 17.422 -15.758 1 47.38 120 LEU A N 1
ATOM 928 C CA . LEU A 1 120 ? -3.826 18.406 -16.672 1 47.38 120 LEU A CA 1
ATOM 929 C C . LEU A 1 120 ? -5.086 19.016 -16.062 1 47.38 120 LEU A C 1
ATOM 931 O O . LEU A 1 120 ? -5.285 20.234 -16.141 1 47.38 120 LEU A O 1
ATOM 935 N N . GLU A 1 121 ? -6.137 18.219 -15.664 1 51.91 121 GLU A N 1
ATOM 936 C CA . GLU A 1 121 ? -7.445 18.625 -15.164 1 51.91 121 GLU A CA 1
ATOM 937 C C . GLU A 1 121 ? -7.363 19.094 -13.719 1 51.91 121 GLU A C 1
ATOM 939 O O . GLU A 1 121 ? -8.383 19.203 -13.03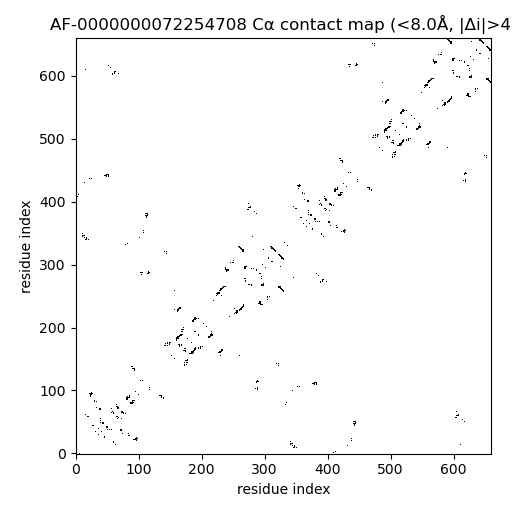1 1 51.91 121 GLU A O 1
ATOM 944 N N . THR A 1 122 ? -6.164 19.562 -13.242 1 54.72 122 THR A N 1
ATOM 945 C CA . THR A 1 122 ? -5.441 19.5 -11.984 1 54.72 122 THR A CA 1
ATOM 946 C C . THR A 1 122 ? -5.945 20.562 -11.016 1 54.72 122 THR A C 1
ATOM 948 O O . THR A 1 122 ? -6.199 20.281 -9.844 1 54.72 122 THR A O 1
ATOM 951 N N . GLU A 1 123 ? -6.172 21.75 -11.547 1 57.03 123 GLU A N 1
ATOM 952 C CA . GLU A 1 123 ? -6.531 22.797 -10.578 1 57.03 123 GLU A CA 1
ATOM 953 C C . GLU A 1 123 ? -7.918 22.547 -9.992 1 57.03 123 GLU A C 1
ATOM 955 O O . GLU A 1 123 ? -8.133 22.719 -8.789 1 57.03 123 GLU A O 1
ATOM 960 N N . SER A 1 124 ? -8.766 22.078 -10.906 1 64 124 SER A N 1
ATOM 961 C CA . SER A 1 124 ? -10.133 21.812 -10.469 1 64 124 SER A CA 1
ATOM 962 C C . SER A 1 124 ? -10.188 20.625 -9.516 1 64 124 SER A C 1
ATOM 964 O O . SER A 1 124 ? -10.906 20.656 -8.516 1 64 124 SER A O 1
ATOM 966 N N . ASP A 1 125 ? -9.344 19.719 -9.75 1 73.44 125 ASP A N 1
ATOM 967 C CA . ASP A 1 125 ? -9.367 18.516 -8.914 1 73.44 125 ASP A CA 1
ATOM 968 C C . ASP A 1 125 ? -8.781 18.812 -7.531 1 73.44 125 ASP A C 1
ATOM 970 O O . ASP A 1 125 ? -9.32 18.359 -6.52 1 73.44 125 ASP A O 1
ATOM 974 N N . ALA A 1 126 ? -7.855 19.703 -7.555 1 74.12 126 ALA A N 1
ATOM 975 C CA . ALA A 1 126 ? -7.25 20.094 -6.285 1 74.12 126 ALA A CA 1
ATOM 976 C C . ALA A 1 126 ? -8.219 20.922 -5.445 1 74.12 126 ALA A C 1
ATOM 978 O O . ALA A 1 126 ? -8.312 20.734 -4.227 1 74.12 126 ALA A O 1
ATOM 979 N N . ALA A 1 127 ? -8.906 21.766 -6.141 1 77.88 127 ALA A N 1
ATOM 980 C CA . ALA A 1 127 ? -9.875 22.625 -5.449 1 77.88 127 ALA A CA 1
ATOM 981 C C . ALA A 1 127 ? -10.992 21.781 -4.832 1 77.88 127 ALA A C 1
ATOM 983 O O . ALA A 1 127 ? -11.469 22.094 -3.738 1 77.88 127 ALA A O 1
ATOM 984 N N . ARG A 1 128 ? -11.312 20.75 -5.496 1 83.88 128 ARG A N 1
ATOM 985 C CA . ARG A 1 128 ? -12.375 19.875 -5.008 1 83.88 128 ARG A CA 1
ATOM 986 C C . ARG A 1 128 ? -11.867 18.984 -3.883 1 83.88 128 ARG A C 1
ATOM 988 O O . ARG A 1 128 ? -12.617 18.656 -2.959 1 83.88 128 ARG A O 1
ATOM 995 N N . PHE A 1 129 ? -10.602 18.734 -3.965 1 89.19 129 PHE A N 1
ATOM 996 C CA . PHE A 1 129 ? -10.031 17.797 -3.012 1 89.19 129 PHE A CA 1
ATOM 997 C C . PHE A 1 129 ? -9.695 18.484 -1.696 1 89.19 129 PHE A C 1
ATOM 999 O O . PHE A 1 129 ? -9.781 17.875 -0.629 1 89.19 129 PHE A O 1
ATOM 1006 N N . PHE A 1 130 ? -9.391 19.672 -1.742 1 88 130 PHE A N 1
ATOM 1007 C CA . PHE A 1 130 ? -8.852 20.391 -0.597 1 88 130 PHE A CA 1
ATOM 1008 C C . PHE A 1 130 ? -9.82 20.359 0.573 1 88 130 PHE A C 1
ATOM 1010 O O . PHE A 1 130 ? -9.453 20.016 1.694 1 88 130 PHE A O 1
ATOM 1017 N N . PRO A 1 131 ? -11.133 20.625 0.341 1 89.62 131 PRO A N 1
ATOM 1018 C CA . PRO A 1 131 ? -12.07 20.578 1.463 1 89.62 131 PRO A CA 1
ATOM 1019 C C . PRO A 1 131 ? -12.188 19.172 2.068 1 89.62 131 PRO A C 1
ATOM 1021 O O . PRO A 1 131 ? -12.414 19.047 3.275 1 89.62 131 PRO A O 1
ATOM 1024 N N . MET A 1 132 ? -12.078 18.172 1.27 1 92.62 132 MET A N 1
ATOM 1025 C CA . MET A 1 132 ? -12.141 16.781 1.75 1 92.62 132 MET A CA 1
ATOM 1026 C C . MET A 1 132 ? -10.938 16.453 2.627 1 92.62 132 MET A C 1
ATOM 1028 O O . MET A 1 132 ? -11.078 15.852 3.688 1 92.62 132 MET A O 1
ATOM 1032 N N . LEU A 1 133 ? -9.82 16.953 2.164 1 93.62 133 LEU A N 1
ATOM 1033 C CA . LEU A 1 133 ? -8.586 16.781 2.928 1 93.62 133 LEU A CA 1
ATOM 1034 C C . LEU A 1 133 ? -8.68 17.469 4.285 1 93.62 133 LEU A C 1
ATOM 1036 O O . LEU A 1 133 ? -8.359 16.875 5.312 1 93.62 133 LEU A O 1
ATOM 1040 N N . ILE A 1 134 ? -9.141 18.703 4.277 1 94.06 134 ILE A N 1
ATOM 1041 C CA . ILE A 1 134 ? -9.234 19.516 5.484 1 94.06 134 ILE A CA 1
ATOM 1042 C C . ILE A 1 134 ? -10.172 18.844 6.484 1 94.06 134 ILE A C 1
ATOM 1044 O O . ILE A 1 134 ? -9.898 18.828 7.688 1 94.06 134 ILE A O 1
ATOM 1048 N N . ARG A 1 135 ? -11.258 18.312 6 1 93.88 135 ARG A N 1
ATOM 1049 C CA . ARG A 1 135 ? -12.227 17.656 6.875 1 93.88 135 ARG A CA 1
ATOM 1050 C C . ARG A 1 135 ? -11.594 16.484 7.621 1 93.88 135 ARG A C 1
ATOM 1052 O O . ARG A 1 135 ? -11.742 16.359 8.836 1 93.88 135 ARG A O 1
ATOM 1059 N N . SER A 1 136 ? -10.906 15.648 6.902 1 95 136 SER A N 1
ATOM 1060 C CA . SER A 1 136 ? -10.25 14.5 7.527 1 95 136 SER A CA 1
ATOM 1061 C C . SER A 1 136 ? -9.148 14.945 8.484 1 95 136 SER A C 1
ATOM 1063 O O . SER A 1 136 ? -9.047 14.43 9.602 1 95 136 SER A O 1
ATOM 1065 N N . LEU A 1 137 ? -8.359 15.938 8.086 1 94.5 137 LEU A N 1
ATOM 1066 C CA . LEU A 1 137 ? -7.23 16.391 8.898 1 94.5 137 LEU A CA 1
ATOM 1067 C C . LEU A 1 137 ? -7.723 17.062 10.172 1 94.5 137 LEU A C 1
ATOM 1069 O O . LEU A 1 137 ? -7.066 16.984 11.219 1 94.5 137 LEU A O 1
ATOM 1073 N N . HIS A 1 138 ? -8.898 17.734 10.062 1 96.38 138 HIS A N 1
ATOM 1074 C CA . HIS A 1 138 ? -9.477 18.328 11.266 1 96.38 138 HIS A CA 1
ATOM 1075 C C . HIS A 1 138 ? -9.75 17.281 12.328 1 96.38 138 HIS A C 1
ATOM 1077 O O . HIS A 1 138 ? -9.438 17.469 13.5 1 96.38 138 HIS A O 1
ATOM 1083 N N . VAL A 1 139 ? -10.25 16.156 11.898 1 94.44 139 VAL A N 1
ATOM 1084 C CA . VAL A 1 139 ? -10.562 15.062 12.812 1 94.44 139 VAL A CA 1
ATOM 1085 C C . VAL A 1 139 ? -9.273 14.508 13.414 1 94.44 139 VAL A C 1
ATOM 1087 O O . VAL A 1 139 ? -9.172 14.328 14.625 1 94.44 139 VAL A O 1
ATOM 1090 N N . TYR A 1 140 ? -8.258 14.336 12.617 1 93.31 140 TYR A N 1
ATOM 1091 C CA . TYR A 1 140 ? -6.996 13.758 13.062 1 93.31 140 TYR A CA 1
ATOM 1092 C C . TYR A 1 140 ? -6.305 14.656 14.078 1 93.31 140 TYR A C 1
ATOM 1094 O O . TYR A 1 140 ? -5.652 14.172 15 1 93.31 140 TYR A O 1
ATOM 1102 N N . ASN A 1 141 ? -6.465 15.93 13.898 1 96.25 141 ASN A N 1
ATOM 1103 C CA . ASN A 1 141 ? -5.57 16.844 14.602 1 96.25 141 ASN A CA 1
ATOM 1104 C C . ASN A 1 141 ? -6.258 17.484 15.805 1 96.25 141 ASN A C 1
ATOM 1106 O O . ASN A 1 141 ? -5.605 18.125 16.625 1 96.25 141 ASN A O 1
ATOM 1110 N N . LEU A 1 142 ? -7.566 17.281 15.984 1 96.56 142 LEU A N 1
ATOM 1111 C CA . LEU A 1 142 ? -8.312 18.016 17 1 96.56 142 LEU A CA 1
ATOM 1112 C C . LEU A 1 142 ? -7.816 17.656 18.406 1 96.56 142 LEU A C 1
ATOM 1114 O O . LEU A 1 142 ? -7.531 18.547 19.203 1 96.56 142 LEU A O 1
ATOM 1118 N N . GLU A 1 143 ? -7.652 16.406 18.656 1 95.94 143 GLU A N 1
ATOM 1119 C CA . GLU A 1 143 ? -7.23 16.016 20 1 95.94 143 GLU A CA 1
ATOM 1120 C C . GLU A 1 143 ? -5.797 16.453 20.281 1 95.94 143 GLU A C 1
ATOM 1122 O O . GLU A 1 143 ? -5.504 17 21.344 1 95.94 143 GLU A O 1
ATOM 1127 N N . PRO A 1 144 ? -4.898 16.188 19.359 1 97.38 144 PRO A N 1
ATOM 1128 C CA . PRO A 1 144 ? -3.564 16.75 19.547 1 97.38 144 PRO A CA 1
ATOM 1129 C C . PRO A 1 144 ? -3.596 18.266 19.781 1 97.38 144 PRO A C 1
ATOM 1131 O O . PRO A 1 144 ? -2.848 18.781 20.609 1 97.38 144 PRO A O 1
ATOM 1134 N N . ALA A 1 145 ? -4.402 18.953 19.062 1 98.38 145 ALA A N 1
ATOM 1135 C CA . ALA A 1 145 ? -4.516 20.406 19.203 1 98.38 145 ALA A CA 1
ATOM 1136 C C . ALA A 1 145 ? -5.027 20.781 20.578 1 98.38 145 ALA A C 1
ATOM 1138 O O . ALA A 1 145 ? -4.547 21.75 21.188 1 98.38 145 ALA A O 1
ATOM 1139 N N . ARG A 1 146 ? -5.973 20.078 21.094 1 98.25 146 ARG A N 1
ATOM 1140 C CA . ARG A 1 146 ? -6.469 20.312 22.453 1 98.25 146 ARG A CA 1
ATOM 1141 C C . ARG A 1 146 ? -5.367 20.109 23.484 1 98.25 146 ARG A C 1
ATOM 1143 O O . ARG A 1 146 ? -5.27 20.859 24.453 1 98.25 146 ARG A O 1
ATOM 1150 N N . LYS A 1 147 ? -4.602 19.109 23.234 1 98.19 147 LYS A N 1
ATOM 1151 C CA . LYS A 1 147 ? -3.48 18.859 24.141 1 98.19 147 LYS A CA 1
ATOM 1152 C C . LYS A 1 147 ? -2.49 20.016 24.125 1 98.19 147 LYS A C 1
ATOM 1154 O O . LYS A 1 147 ? -1.973 20.422 25.156 1 98.19 147 LYS A O 1
ATOM 1159 N N . LEU A 1 148 ? -2.225 20.531 22.969 1 98.56 148 LEU A N 1
ATOM 1160 C CA . LEU A 1 148 ? -1.335 21.672 22.844 1 98.56 148 LEU A CA 1
ATOM 1161 C C . LEU A 1 148 ? -1.884 22.859 23.625 1 98.56 148 LEU A C 1
ATOM 1163 O O . LEU A 1 148 ? -1.148 23.516 24.359 1 98.56 148 LEU A O 1
ATOM 1167 N N . ALA A 1 149 ? -3.156 23.188 23.438 1 98.62 149 ALA A N 1
ATOM 1168 C CA . ALA A 1 149 ? -3.795 24.281 24.156 1 98.62 149 ALA A CA 1
ATOM 1169 C C . ALA A 1 149 ? -3.701 24.094 25.672 1 98.62 149 ALA A C 1
ATOM 1171 O O . ALA A 1 149 ? -3.396 25.031 26.406 1 98.62 149 ALA A O 1
ATOM 1172 N N . GLY A 1 150 ? -3.928 22.859 26.094 1 97.94 150 GLY A N 1
ATOM 1173 C CA . GLY A 1 150 ? -3.85 22.547 27.516 1 97.94 150 GLY A CA 1
ATOM 1174 C C . GLY A 1 150 ? -2.453 22.719 28.078 1 97.94 150 GLY A C 1
ATOM 1175 O O . GLY A 1 150 ? -2.293 23.094 29.25 1 97.94 150 GLY A O 1
ATOM 1176 N N . LEU A 1 151 ? -1.523 22.406 27.297 1 97.44 151 LEU A N 1
ATOM 1177 C CA . LEU A 1 151 ? -0.13 22.516 27.703 1 97.44 151 LEU A CA 1
ATOM 1178 C C . LEU A 1 151 ? 0.293 23.969 27.844 1 97.44 151 LEU A C 1
ATOM 1180 O O . LEU A 1 151 ? 1.055 24.312 28.75 1 97.44 151 LEU A O 1
ATOM 1184 N N . LEU A 1 152 ? -0.168 24.828 26.938 1 98 152 LEU A N 1
ATOM 1185 C CA . LEU A 1 152 ? 0.333 26.188 26.859 1 98 152 LEU A CA 1
ATOM 1186 C C . LEU A 1 152 ? -0.491 27.109 27.75 1 98 152 LEU A C 1
ATOM 1188 O O . LEU A 1 152 ? 0.056 28 28.406 1 98 152 LEU A O 1
ATOM 1192 N N . LEU A 1 153 ? -1.783 26.953 27.828 1 96.31 153 LEU A N 1
ATOM 1193 C CA . LEU A 1 153 ? -2.672 27.781 28.641 1 96.31 153 LEU A CA 1
ATOM 1194 C C . LEU A 1 153 ? -2.896 27.156 30 1 96.31 153 LEU A C 1
ATOM 1196 O O . LEU A 1 153 ? -3.193 25.953 30.094 1 96.31 153 LEU A O 1
ATOM 1200 N N . PRO A 1 154 ? -2.855 27.859 31.062 1 92.69 154 PRO A N 1
ATOM 1201 C CA . PRO A 1 154 ? -2.363 29.234 31.203 1 92.69 154 PRO A CA 1
ATOM 1202 C C . PRO A 1 154 ? -0.91 29.297 31.672 1 92.69 154 PRO A C 1
ATOM 1204 O O . PRO A 1 154 ? -0.403 30.375 31.984 1 92.69 154 PRO A O 1
ATOM 1207 N N . SER A 1 155 ? -0.288 28.188 31.578 1 93.62 155 SER A N 1
ATOM 1208 C CA . SER A 1 155 ? 1.007 28.047 32.219 1 93.62 155 SER A CA 1
ATOM 1209 C C . SER A 1 155 ? 2.102 28.766 31.453 1 93.62 155 SER A C 1
ATOM 1211 O O . SER A 1 155 ? 2.998 29.375 32.031 1 93.62 155 SER A O 1
ATOM 1213 N N . GLN A 1 156 ? 1.962 28.75 30.141 1 95.12 156 GLN A N 1
ATOM 1214 C CA . GLN A 1 156 ? 3.055 29.297 29.344 1 95.12 156 GLN A CA 1
ATOM 1215 C C . GLN A 1 156 ? 2.625 30.562 28.625 1 95.12 156 GLN A C 1
ATOM 1217 O O . GLN A 1 156 ? 3.463 31.391 28.25 1 95.12 156 GLN A O 1
ATOM 1222 N N . ILE A 1 157 ? 1.339 30.625 28.344 1 95.31 157 ILE A N 1
ATOM 1223 C CA . ILE A 1 157 ? 0.784 31.859 27.781 1 95.31 157 ILE A CA 1
ATOM 1224 C C . ILE A 1 157 ? -0.469 32.25 28.562 1 95.31 157 ILE A C 1
ATOM 1226 O O . ILE A 1 157 ? -1.165 31.406 29.109 1 95.31 157 ILE A O 1
ATOM 1230 N N . PRO A 1 158 ? -0.728 33.562 28.594 1 97.25 158 PRO A N 1
ATOM 1231 C CA . PRO A 1 158 ? -1.844 34.031 29.422 1 97.25 158 PRO A CA 1
ATOM 1232 C C . PRO A 1 158 ? -3.205 33.688 28.812 1 97.25 158 PRO A C 1
ATOM 1234 O O . PRO A 1 158 ? -3.307 33.438 27.609 1 97.25 158 PRO A O 1
ATOM 1237 N N . PRO A 1 159 ? -4.254 33.719 29.609 1 97.06 159 PRO A N 1
ATOM 1238 C CA . PRO A 1 159 ? -5.602 33.344 29.156 1 97.06 159 PRO A CA 1
ATOM 1239 C C . PRO A 1 159 ? -6.18 34.375 28.172 1 97.06 159 PRO A C 1
ATOM 1241 O O . PRO A 1 159 ? -7.145 34.094 27.469 1 97.06 159 PRO A O 1
ATOM 1244 N N . ASP A 1 160 ? -5.652 35.562 28.188 1 97.81 160 ASP A N 1
ATOM 1245 C CA . ASP A 1 160 ? -6.117 36.594 27.25 1 97.81 160 ASP A CA 1
ATOM 1246 C C . ASP A 1 160 ? -5.16 36.75 26.078 1 97.81 160 ASP A C 1
ATOM 1248 O O . ASP A 1 160 ? -5.031 37.812 25.5 1 97.81 160 ASP A O 1
ATOM 1252 N N . SER A 1 161 ? -4.527 35.656 25.75 1 98.06 161 SER A N 1
ATOM 1253 C CA . SER A 1 161 ? -3.504 35.625 24.703 1 98.06 161 SER A CA 1
ATOM 1254 C C . SER A 1 161 ? -4.109 35.906 23.328 1 98.06 161 SER A C 1
ATOM 1256 O O . SER A 1 161 ? -5.242 35.531 23.047 1 98.06 161 SER A O 1
ATOM 1258 N N . ARG A 1 162 ? -3.312 36.562 22.516 1 98.69 162 ARG A N 1
ATOM 1259 C CA . ARG A 1 162 ? -3.574 36.656 21.078 1 98.69 162 ARG A CA 1
ATOM 1260 C C . ARG A 1 162 ? -2.771 35.625 20.312 1 98.69 162 ARG A C 1
ATOM 1262 O O . ARG A 1 162 ? -1.547 35.562 20.438 1 98.69 162 ARG A O 1
ATOM 1269 N N . VAL A 1 163 ? -3.453 34.812 19.562 1 98.88 163 VAL A N 1
ATOM 1270 C CA . VAL A 1 163 ? -2.859 33.688 18.844 1 98.88 163 VAL A CA 1
ATOM 1271 C C . VAL A 1 163 ? -3.008 33.906 17.328 1 98.88 163 VAL A C 1
ATOM 1273 O O . VAL A 1 163 ? -4.105 34.156 16.844 1 98.88 163 VAL A O 1
ATOM 1276 N N . LEU A 1 164 ? -1.907 33.844 16.641 1 98.94 164 LEU A N 1
ATOM 1277 C CA . LEU A 1 164 ? -1.93 33.844 15.18 1 98.94 164 LEU A CA 1
ATOM 1278 C C . LEU A 1 164 ? -1.807 32.406 14.633 1 98.94 164 LEU A C 1
ATOM 1280 O O . LEU A 1 164 ? -0.874 31.688 14.984 1 98.94 164 LEU A O 1
ATOM 1284 N N . ASP A 1 165 ? -2.752 31.984 13.852 1 98.88 165 ASP A N 1
ATOM 1285 C CA . ASP A 1 165 ? -2.738 30.719 13.141 1 98.88 165 ASP A CA 1
ATOM 1286 C C . ASP A 1 165 ? -2.463 30.922 11.648 1 98.88 165 ASP A C 1
ATOM 1288 O O . ASP A 1 165 ? -3.357 31.312 10.898 1 98.88 165 ASP A O 1
ATOM 1292 N N . VAL A 1 166 ? -1.208 30.656 11.25 1 98.62 166 VAL A N 1
ATOM 1293 C CA . VAL A 1 166 ? -0.76 30.938 9.891 1 98.62 166 VAL A CA 1
ATOM 1294 C C . VAL A 1 166 ? -1.116 29.766 8.984 1 98.62 166 VAL A C 1
ATOM 1296 O O . VAL A 1 166 ? -0.774 28.625 9.273 1 98.62 166 VAL A O 1
ATOM 1299 N N . ALA A 1 167 ? -1.759 30.141 7.758 1 97.44 167 ALA A N 1
ATOM 1300 C CA . ALA A 1 167 ? -2.309 29.109 6.891 1 97.44 167 ALA A CA 1
ATOM 1301 C C . ALA A 1 167 ? -3.195 28.141 7.68 1 97.44 167 ALA A C 1
ATOM 1303 O O . ALA A 1 167 ? -2.98 26.938 7.652 1 97.44 167 ALA A O 1
ATOM 1304 N N . CYS A 1 168 ? -4.234 28.688 8.211 1 97.88 168 CYS A N 1
ATOM 1305 C CA . CYS A 1 168 ? -4.961 28.078 9.32 1 97.88 168 CYS A CA 1
ATOM 1306 C C . CYS A 1 168 ? -5.801 26.906 8.844 1 97.88 168 CYS A C 1
ATOM 1308 O O . CYS A 1 168 ? -6.219 26.062 9.648 1 97.88 168 CYS A O 1
ATOM 1310 N N . GLY A 1 169 ? -6.141 26.828 7.555 1 96.5 169 GLY A N 1
ATOM 1311 C CA . GLY A 1 169 ? -7.035 25.766 7.098 1 96.5 169 GLY A CA 1
ATOM 1312 C C . GLY A 1 169 ? -8.352 25.75 7.84 1 96.5 169 GLY A C 1
ATOM 1313 O O . GLY A 1 169 ? -9.086 26.734 7.848 1 96.5 169 GLY A O 1
ATOM 1314 N N . SER A 1 170 ? -8.625 24.688 8.555 1 97.62 170 SER A N 1
ATOM 1315 C CA . SER A 1 170 ? -9.836 24.578 9.359 1 97.62 170 SER A CA 1
ATOM 1316 C C . SER A 1 170 ? -9.672 25.281 10.703 1 97.62 170 SER A C 1
ATOM 1318 O O . SER A 1 170 ? -10.609 25.344 11.5 1 97.62 170 SER A O 1
ATOM 1320 N N . ALA A 1 171 ? -8.508 25.75 10.984 1 98.56 171 ALA A N 1
ATOM 1321 C CA . ALA A 1 171 ? -8.156 26.375 12.258 1 98.56 171 ALA A CA 1
ATOM 1322 C C . ALA A 1 171 ? -8.125 25.344 13.383 1 98.56 171 ALA A C 1
ATOM 1324 O O . ALA A 1 171 ? -8.328 25.688 14.555 1 98.56 171 ALA A O 1
ATOM 1325 N N . VAL A 1 172 ? -7.84 24.125 13 1 98.44 172 VAL A N 1
ATOM 1326 C CA . VAL A 1 172 ? -7.887 23.016 13.961 1 98.44 172 VAL A CA 1
ATOM 1327 C C . VAL A 1 172 ? -6.867 23.25 15.07 1 98.44 172 VAL A C 1
ATOM 1329 O O . VAL A 1 172 ? -7.098 22.891 16.219 1 98.44 172 VAL A O 1
ATOM 1332 N N . TRP A 1 173 ? -5.793 23.922 14.82 1 98.62 173 TRP A N 1
ATOM 1333 C CA . TRP A 1 173 ? -4.711 24.031 15.797 1 98.62 173 TRP A CA 1
ATOM 1334 C C . TRP A 1 173 ? -4.953 25.219 16.734 1 98.62 173 TRP A C 1
ATOM 1336 O O . TRP A 1 173 ? -4.336 25.297 17.797 1 98.62 173 TRP A O 1
ATOM 1346 N N . SER A 1 174 ? -5.844 26.172 16.359 1 98.69 174 SER A N 1
ATOM 1347 C CA . SER A 1 174 ? -6.02 27.375 17.172 1 98.69 174 SER A CA 1
ATOM 1348 C C . SER A 1 174 ? -7.379 27.375 17.859 1 98.69 174 SER A C 1
ATOM 1350 O O . SER A 1 174 ? -7.523 27.938 18.953 1 98.69 174 SER A O 1
ATOM 1352 N N . ILE A 1 175 ? -8.375 26.703 17.328 1 98.75 175 ILE A N 1
ATOM 1353 C CA . ILE A 1 175 ? -9.734 26.688 17.844 1 98.75 175 ILE A CA 1
ATOM 1354 C C . ILE A 1 175 ? -9.727 26.203 19.297 1 98.75 175 ILE A C 1
ATOM 1356 O O . ILE A 1 175 ? -10.352 26.812 20.156 1 98.75 175 ILE A O 1
ATOM 1360 N N . PRO A 1 176 ? -8.992 25.141 19.656 1 98.75 176 PRO A N 1
ATOM 1361 C CA . PRO A 1 176 ? -9.031 24.656 21.031 1 98.75 176 PRO A CA 1
ATOM 1362 C C . PRO A 1 176 ? -8.555 25.688 22.047 1 98.75 176 PRO A C 1
ATOM 1364 O O . PRO A 1 176 ? -8.938 25.641 23.219 1 98.75 176 PRO A O 1
ATOM 1367 N N . PHE A 1 177 ? -7.715 26.656 21.641 1 98.75 177 PHE A N 1
ATOM 1368 C CA . PHE A 1 177 ? -7.297 27.719 22.547 1 98.75 177 PHE A CA 1
ATOM 1369 C C . PHE A 1 177 ? -8.477 28.609 22.906 1 98.75 177 PHE A C 1
ATOM 1371 O O . PHE A 1 177 ? -8.641 29 24.062 1 98.75 177 PHE A O 1
ATOM 1378 N N . ALA A 1 178 ? -9.25 28.969 21.875 1 98.62 178 ALA A N 1
ATOM 1379 C CA . ALA A 1 178 ? -10.445 29.766 22.094 1 98.62 178 ALA A CA 1
ATOM 1380 C C . ALA A 1 178 ? -11.461 29.016 22.953 1 98.62 178 ALA A C 1
ATOM 1382 O O . ALA A 1 178 ? -12.188 29.609 23.75 1 98.62 178 ALA A O 1
ATOM 1383 N N . GLU A 1 179 ? -11.508 27.703 22.766 1 98.38 179 GLU A N 1
ATOM 1384 C CA . GLU A 1 179 ? -12.406 26.891 23.578 1 98.38 179 GLU A CA 1
ATOM 1385 C C . GLU A 1 179 ? -11.945 26.844 25.031 1 98.38 179 GLU A C 1
ATOM 1387 O O . GLU A 1 179 ? -12.773 26.75 25.953 1 98.38 179 GLU A O 1
ATOM 1392 N N . ALA A 1 180 ? -10.695 26.906 25.25 1 97.75 180 ALA A N 1
ATOM 1393 C CA . ALA A 1 180 ? -10.117 26.734 26.578 1 97.75 180 ALA A CA 1
ATOM 1394 C C . ALA A 1 180 ? -10.234 28.016 27.391 1 97.75 180 ALA A C 1
ATOM 1396 O O . ALA A 1 180 ? -10.273 27.984 28.625 1 97.75 180 A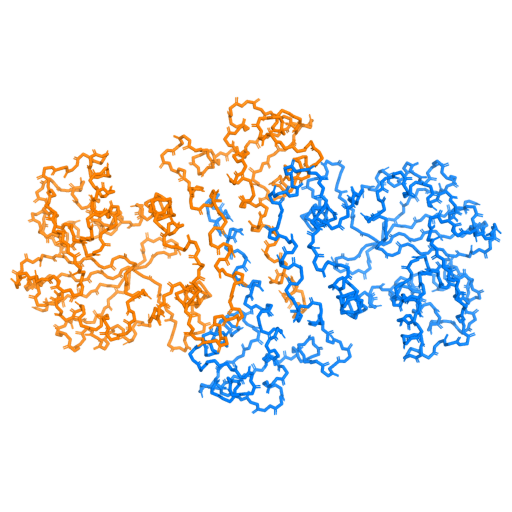LA A O 1
ATOM 1397 N N . SER A 1 181 ? -10.242 29.188 26.719 1 97.81 181 SER A N 1
ATOM 1398 C CA . SER A 1 181 ? -10.383 30.484 27.391 1 97.81 181 SER A CA 1
ATOM 1399 C C . SER A 1 181 ? -11.203 31.453 26.547 1 97.81 181 SER A C 1
ATOM 1401 O O . SER A 1 181 ? -10.844 31.75 25.406 1 97.81 181 SER A O 1
ATOM 1403 N N . SER A 1 182 ? -12.195 32.094 27.141 1 97.06 182 SER A N 1
ATOM 1404 C CA . SER A 1 182 ? -13.07 33 26.422 1 97.06 182 SER A CA 1
ATOM 1405 C C . SER A 1 182 ? -12.352 34.312 26.109 1 97.06 182 SER A C 1
ATOM 1407 O O . SER A 1 182 ? -12.844 35.125 25.328 1 97.06 182 SER A O 1
ATOM 1409 N N . GLU A 1 183 ? -11.219 34.438 26.719 1 98.12 183 GLU A N 1
ATOM 1410 C CA . GLU A 1 183 ? -10.508 35.719 26.562 1 98.12 183 GLU A CA 1
ATOM 1411 C C . GLU A 1 183 ? -9.461 35.625 25.453 1 98.12 183 GLU A C 1
ATOM 1413 O O . GLU A 1 183 ? -8.922 36.656 25.031 1 98.12 183 GLU A O 1
ATOM 1418 N N . VAL A 1 184 ? -9.195 34.438 24.969 1 98.5 184 VAL A N 1
ATOM 1419 C CA . VAL A 1 184 ? -8.234 34.281 23.875 1 98.5 184 VAL A CA 1
ATOM 1420 C C . VAL A 1 184 ? -8.773 34.906 22.609 1 98.5 184 VAL A C 1
ATOM 1422 O O . VAL A 1 184 ? -9.984 34.906 22.359 1 98.5 184 VAL A O 1
ATOM 1425 N N . ARG A 1 185 ? -7.902 35.562 21.875 1 98.75 185 ARG A N 1
ATOM 1426 C CA . ARG A 1 185 ? -8.234 36.094 20.562 1 98.75 185 ARG A CA 1
ATOM 1427 C C . ARG A 1 185 ? -7.414 35.406 19.469 1 98.75 185 ARG A C 1
ATOM 1429 O O . ARG A 1 185 ? -6.195 35.281 19.594 1 98.75 185 ARG A O 1
ATOM 1436 N N . LEU A 1 186 ? -8.117 34.969 18.422 1 98.88 186 LEU A N 1
ATOM 1437 C CA . LEU A 1 186 ? -7.473 34.281 17.312 1 98.88 186 LEU A CA 1
ATOM 1438 C C . LEU A 1 186 ? -7.422 35.156 16.078 1 98.88 186 LEU A C 1
ATOM 1440 O O . LEU A 1 186 ? -8.422 35.781 15.711 1 98.88 186 LEU A O 1
ATOM 1444 N N . ASP A 1 187 ? -6.305 35.281 15.461 1 98.88 187 ASP A N 1
ATOM 1445 C CA . ASP A 1 187 ? -6.148 35.781 14.094 1 98.88 187 ASP A CA 1
ATOM 1446 C C . ASP A 1 187 ? -5.844 34.625 13.133 1 98.88 187 ASP A C 1
ATOM 1448 O O . ASP A 1 187 ? -4.805 33.969 13.25 1 98.88 187 ASP A O 1
ATOM 1452 N N . LEU A 1 188 ? -6.777 34.344 12.203 1 98.88 188 LEU A N 1
ATOM 1453 C CA . LEU A 1 188 ? -6.625 33.281 11.227 1 98.88 188 LEU A CA 1
ATOM 1454 C C . LEU A 1 188 ? -6.16 33.844 9.883 1 98.88 188 LEU A C 1
ATOM 1456 O O . LEU A 1 188 ? -6.875 34.594 9.242 1 98.88 188 LEU A O 1
ATOM 1460 N N . LEU A 1 189 ? -4.957 33.469 9.531 1 98.81 189 LEU A N 1
ATOM 1461 C CA . LEU A 1 189 ? -4.383 33.906 8.266 1 98.81 189 LEU A CA 1
ATOM 1462 C C . LEU A 1 189 ? -4.414 32.812 7.227 1 98.81 189 LEU A C 1
ATOM 1464 O O . LEU A 1 189 ? -3.857 31.719 7.445 1 98.81 189 LEU A O 1
ATOM 1468 N N . ASP A 1 190 ? -5.066 32.969 6.098 1 97.88 190 ASP A N 1
ATOM 1469 C CA . ASP A 1 190 ? -5.078 32.031 4.977 1 97.88 190 ASP A CA 1
ATOM 1470 C C . ASP A 1 190 ? -5.656 32.688 3.723 1 97.88 190 ASP A C 1
ATOM 1472 O O . ASP A 1 190 ? -6.027 33.875 3.74 1 97.88 190 ASP A O 1
ATOM 1476 N N . PHE A 1 191 ? -5.68 31.969 2.635 1 95.62 191 PHE A N 1
ATOM 1477 C CA . PHE A 1 191 ? -6.348 32.406 1.414 1 95.62 191 PHE A CA 1
ATOM 1478 C C . PHE A 1 191 ? -7.859 32.469 1.611 1 95.62 191 PHE A C 1
ATOM 1480 O O . PHE A 1 191 ? -8.391 31.844 2.543 1 95.62 191 PHE A O 1
ATOM 1487 N N . GLY A 1 192 ? -8.523 33.156 0.737 1 94.88 192 GLY A N 1
ATOM 1488 C CA . GLY A 1 192 ? -9.953 33.344 0.835 1 94.88 192 GLY A CA 1
ATOM 1489 C C . GLY A 1 192 ? -10.742 32.062 0.932 1 94.88 192 GLY A C 1
ATOM 1490 O O . GLY A 1 192 ? -11.578 31.906 1.83 1 94.88 192 GLY A O 1
ATOM 1491 N N . ASP A 1 193 ? -10.477 31.125 0.078 1 92.19 193 ASP A N 1
ATOM 1492 C CA . ASP A 1 193 ? -11.203 29.859 0.051 1 92.19 193 ASP A CA 1
ATOM 1493 C C . ASP A 1 193 ? -10.977 29.062 1.333 1 92.19 193 ASP A C 1
ATOM 1495 O O . ASP A 1 193 ? -11.891 28.422 1.841 1 92.19 193 ASP A O 1
ATOM 1499 N N . ALA A 1 194 ? -9.766 29.094 1.823 1 93.94 194 ALA A N 1
ATOM 1500 C CA . ALA A 1 194 ? -9.453 28.422 3.076 1 93.94 194 ALA A CA 1
ATOM 1501 C C . ALA A 1 194 ? -10.164 29.078 4.254 1 93.94 194 ALA A C 1
ATOM 1503 O O . ALA A 1 194 ? -10.625 28.406 5.172 1 93.94 194 ALA A O 1
ATOM 1504 N N . LEU A 1 195 ? -10.242 30.391 4.215 1 97.19 195 LEU A N 1
ATOM 1505 C CA . LEU A 1 195 ? -10.914 31.094 5.297 1 97.19 195 LEU A CA 1
ATOM 1506 C C . LEU A 1 195 ? -12.406 30.812 5.297 1 97.19 195 LEU A C 1
ATOM 1508 O O . LEU A 1 195 ? -13.039 30.781 6.355 1 97.19 195 LEU A O 1
ATOM 1512 N N . ALA A 1 196 ? -12.945 30.594 4.121 1 95.75 196 ALA A N 1
ATOM 1513 C CA . AL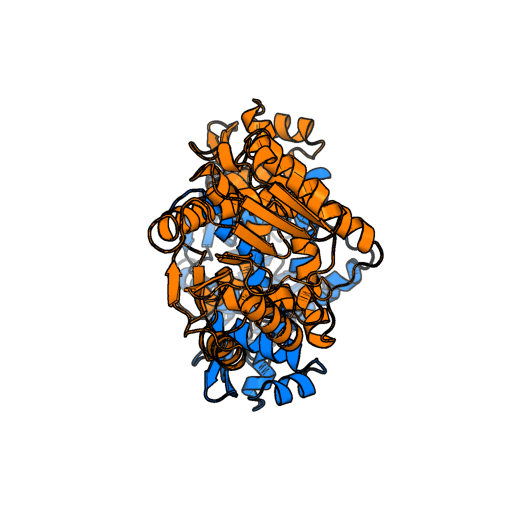A A 1 196 ? -14.352 30.203 4.059 1 95.75 196 ALA A CA 1
ATOM 1514 C C . ALA A 1 196 ? -14.57 28.875 4.789 1 95.75 196 ALA A C 1
ATOM 1516 O O . ALA A 1 196 ? -15.57 28.719 5.5 1 95.75 196 ALA A O 1
ATOM 1517 N N . VAL A 1 197 ? -13.664 27.984 4.61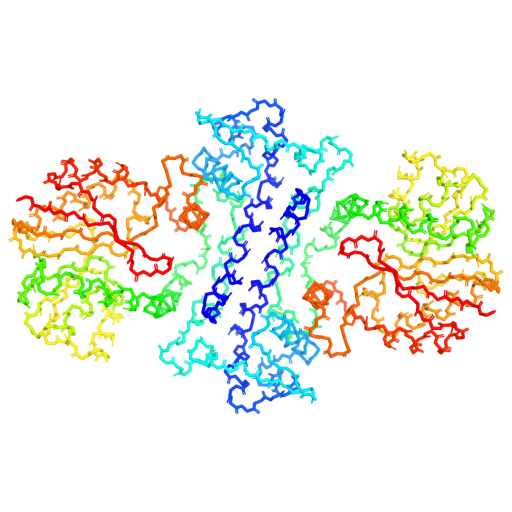3 1 94.94 197 VAL A N 1
ATOM 1518 C CA . VAL A 1 197 ? -13.719 26.703 5.32 1 94.94 197 VAL A CA 1
ATOM 1519 C C . VAL A 1 197 ? -13.523 26.938 6.816 1 94.94 197 VAL A C 1
ATOM 1521 O O . VAL A 1 197 ? -14.266 26.391 7.637 1 94.94 197 VAL A O 1
ATOM 1524 N N . ALA A 1 198 ? -12.594 27.75 7.137 1 97.69 198 ALA A N 1
ATOM 1525 C CA . ALA A 1 198 ? -12.312 28.031 8.547 1 97.69 198 ALA A CA 1
ATOM 1526 C C . ALA A 1 198 ? -13.547 28.578 9.25 1 97.69 198 ALA A C 1
ATOM 1528 O O . ALA A 1 198 ? -13.828 28.219 10.398 1 97.69 198 ALA A O 1
ATOM 1529 N N . ARG A 1 199 ? -14.266 29.438 8.594 1 98 199 ARG A N 1
ATOM 1530 C CA . ARG A 1 199 ? -15.461 30.047 9.172 1 98 199 ARG A CA 1
ATOM 1531 C C . ARG A 1 199 ? -16.469 28.984 9.586 1 98 199 ARG A C 1
ATOM 1533 O O . ARG A 1 199 ? -17.109 29.094 10.641 1 98 199 ARG A O 1
ATOM 1540 N N . SER A 1 200 ? -16.625 28 8.766 1 96.56 200 SER A N 1
ATOM 1541 C CA . SER A 1 200 ? -17.562 26.922 9.078 1 96.56 200 SER A CA 1
ATOM 1542 C C . SER A 1 200 ? -17.156 26.172 10.344 1 96.56 200 SER A C 1
ATOM 1544 O O . SER A 1 200 ? -18.016 25.781 11.141 1 96.56 200 SER A O 1
ATOM 1546 N N . TYR A 1 201 ? -15.914 25.969 10.531 1 97.81 201 TYR A N 1
ATOM 1547 C CA . TYR A 1 201 ? -15.445 25.266 11.719 1 97.81 201 TYR A CA 1
ATOM 1548 C C . TYR A 1 201 ? -15.5 26.156 12.945 1 97.81 201 TYR A C 1
ATOM 1550 O O . TYR A 1 201 ? -15.836 25.688 14.039 1 97.81 201 TYR A O 1
ATOM 1558 N N . VAL A 1 202 ? -15.195 27.391 12.773 1 98.56 202 VAL A N 1
ATOM 1559 C CA . VAL A 1 202 ? -15.289 28.375 13.852 1 98.56 202 VAL A CA 1
ATOM 1560 C C . VAL A 1 202 ? -16.719 28.422 14.375 1 98.56 202 VAL A C 1
ATOM 1562 O O . VAL A 1 202 ? -16.938 28.438 15.586 1 98.56 202 VAL A O 1
ATOM 1565 N N . GLU A 1 203 ? -17.625 28.406 13.445 1 98.06 203 GLU A N 1
ATOM 1566 C CA . GLU A 1 203 ? -19.047 28.391 13.805 1 98.06 203 GLU A CA 1
ATOM 1567 C C . GLU A 1 203 ? -19.422 27.094 14.508 1 98.06 203 GLU A C 1
ATOM 1569 O O . GLU A 1 203 ? -20.109 27.109 15.531 1 98.06 203 GLU A O 1
ATOM 1574 N N . ARG A 1 204 ? -18.984 26.016 13.984 1 96.31 204 ARG A N 1
ATOM 1575 C CA . ARG A 1 204 ? -19.281 24.703 14.539 1 96.31 204 ARG A CA 1
ATOM 1576 C C . ARG A 1 204 ? -18.781 24.578 15.969 1 96.31 204 ARG A C 1
ATOM 1578 O O . ARG A 1 204 ? -19.406 23.938 16.812 1 96.31 204 ARG A O 1
ATOM 1585 N N . HIS A 1 205 ? -17.625 25.203 16.219 1 98.12 205 HIS A N 1
ATOM 1586 C CA . HIS A 1 205 ? -17 25.094 17.531 1 98.12 205 HIS A CA 1
ATOM 1587 C C . HIS A 1 205 ? -17.438 26.25 18.438 1 98.12 205 HIS A C 1
ATOM 1589 O O . HIS A 1 205 ? -17.031 26.328 19.594 1 98.12 205 HIS A O 1
ATOM 1595 N N . LYS A 1 206 ? -18.234 27.172 17.953 1 98.19 206 LYS A N 1
ATOM 1596 C CA . LYS A 1 206 ? -18.891 28.25 18.703 1 98.19 206 LYS A CA 1
ATOM 1597 C C . LYS A 1 206 ? -17.859 29.188 19.312 1 98.19 206 LYS A C 1
ATOM 1599 O O . LYS A 1 206 ? -17.953 29.531 20.484 1 98.19 206 LYS A O 1
ATOM 1604 N N . VAL A 1 207 ? -16.891 29.609 18.438 1 98.62 207 VAL A N 1
ATOM 1605 C CA . VAL A 1 207 ? -15.875 30.516 18.953 1 98.62 207 VAL A CA 1
ATOM 1606 C C . VAL A 1 207 ? -15.805 31.766 18.062 1 98.62 207 VAL A C 1
ATOM 1608 O O . VAL A 1 207 ? -14.766 32.406 17.984 1 98.62 207 VAL A O 1
ATOM 1611 N N . ASP A 1 208 ? -16.828 32.094 17.391 1 97.88 208 ASP A N 1
ATOM 1612 C CA . ASP A 1 208 ? -16.906 33.156 16.406 1 97.88 208 ASP A CA 1
ATOM 1613 C C . ASP A 1 208 ? -16.484 34.5 17.016 1 97.88 208 ASP A C 1
ATOM 1615 O O . ASP A 1 208 ? -15.766 35.281 16.375 1 97.88 208 ASP A O 1
ATOM 1619 N N . ALA A 1 209 ? -16.859 34.75 18.203 1 98.06 209 ALA A N 1
ATOM 1620 C CA . ALA A 1 209 ? -16.656 36.031 18.844 1 98.06 209 ALA A CA 1
ATOM 1621 C C . ALA A 1 209 ? -15.172 36.281 19.109 1 98.06 209 ALA A C 1
ATOM 1623 O O . ALA A 1 209 ? -14.766 37.438 19.328 1 98.06 209 ALA A O 1
ATOM 1624 N N . GLN A 1 210 ? -14.391 35.25 19.062 1 98.75 210 GLN A N 1
ATOM 1625 C CA . GLN A 1 210 ? -12.984 35.375 19.438 1 98.75 210 GLN A CA 1
ATOM 1626 C C . GLN A 1 210 ? -12.086 35.375 18.203 1 98.75 210 GLN A C 1
ATOM 1628 O O . GLN A 1 210 ? -10.859 35.406 18.312 1 98.75 210 GLN A O 1
ATOM 1633 N N . VAL A 1 211 ? -12.641 35.406 16.984 1 98.75 211 VAL A N 1
ATOM 1634 C CA . VAL A 1 211 ? -11.836 35.094 15.797 1 98.75 211 VAL A CA 1
ATOM 1635 C C . VAL A 1 211 ? -11.828 36.312 14.859 1 98.75 211 VAL A C 1
ATOM 1637 O O . VAL A 1 211 ? -12.875 36.906 14.609 1 98.75 211 VAL A O 1
ATOM 1640 N N . SER A 1 212 ? -10.719 36.75 14.43 1 98.69 212 SER A N 1
ATOM 1641 C CA . SER A 1 212 ? -10.523 37.656 13.305 1 98.69 212 SER A CA 1
ATOM 1642 C C . SER A 1 212 ? -9.852 36.938 12.133 1 98.69 212 SER A C 1
ATOM 1644 O O . SER A 1 212 ? -9.07 36 12.328 1 98.69 212 SER A O 1
ATOM 1646 N N . TYR A 1 213 ? -10.172 37.406 10.93 1 98.62 213 TYR A N 1
ATOM 1647 C CA . TYR A 1 213 ? -9.664 36.781 9.719 1 98.62 213 TYR A CA 1
ATOM 1648 C C . TYR A 1 213 ? -8.719 37.719 8.969 1 98.62 213 TYR A C 1
ATOM 1650 O O . TYR A 1 213 ? -9.008 38.906 8.82 1 98.62 213 TYR A O 1
ATOM 1658 N N . ILE A 1 214 ? -7.609 37.219 8.625 1 98.5 214 ILE A N 1
ATOM 1659 C CA . ILE A 1 214 ? -6.645 37.938 7.781 1 98.5 214 ILE A CA 1
ATOM 1660 C C . ILE A 1 214 ? -6.504 37.188 6.445 1 98.5 214 ILE A C 1
ATOM 1662 O O . ILE A 1 214 ? -5.848 36.156 6.363 1 98.5 214 ILE A O 1
ATOM 1666 N N . GLN A 1 215 ? -7.148 37.719 5.371 1 98.06 215 GLN A N 1
ATOM 1667 C CA . GLN A 1 215 ? -7.023 37.125 4.047 1 98.06 215 GLN A CA 1
ATOM 1668 C C . GLN A 1 215 ? -5.695 37.5 3.395 1 98.06 215 GLN A C 1
ATOM 1670 O O . GLN A 1 215 ? -5.391 38.688 3.23 1 98.06 215 GLN A O 1
ATOM 1675 N N . GLY A 1 216 ? -4.891 36.5 3.117 1 97.06 216 GLY A N 1
ATOM 1676 C CA . GLY A 1 216 ? -3.621 36.781 2.471 1 97.06 216 GLY A CA 1
ATOM 1677 C C . GLY A 1 216 ? -2.73 35.562 2.328 1 97.06 216 GLY A C 1
ATOM 1678 O O . GLY A 1 216 ? -3.082 34.469 2.793 1 97.06 216 GLY A O 1
ATOM 1679 N N . ASP A 1 217 ? -1.678 35.781 1.671 1 96.44 217 ASP A N 1
ATOM 1680 C CA . ASP A 1 217 ? -0.623 34.781 1.472 1 96.44 217 ASP A CA 1
ATOM 1681 C C . ASP A 1 217 ? 0.368 34.781 2.635 1 96.44 217 ASP A C 1
ATOM 1683 O O . ASP A 1 217 ? 0.878 35.844 3.012 1 96.44 217 ASP A O 1
ATOM 1687 N N . LEU A 1 218 ? 0.626 33.656 3.188 1 96.19 218 LEU A N 1
ATOM 1688 C CA . LEU A 1 218 ? 1.537 33.562 4.324 1 96.19 218 LEU A CA 1
ATOM 1689 C C . LEU A 1 218 ? 2.906 34.125 3.967 1 96.19 218 LEU A C 1
ATOM 1691 O O . LEU A 1 218 ? 3.666 34.531 4.852 1 96.19 218 LEU A O 1
ATOM 1695 N N . LYS A 1 219 ? 3.25 34.156 2.682 1 95.06 219 LYS A N 1
ATOM 1696 C CA . LYS A 1 219 ? 4.574 34.594 2.246 1 95.06 219 LYS A CA 1
ATOM 1697 C C . LYS A 1 219 ? 4.656 36.125 2.17 1 95.06 219 LYS A C 1
ATOM 1699 O O . LYS A 1 219 ? 5.75 36.688 2.229 1 95.06 219 LYS A O 1
ATOM 1704 N N . HIS A 1 220 ? 3.463 36.719 2.107 1 93.94 220 HIS A N 1
ATOM 1705 C CA . HIS A 1 220 ? 3.531 38.125 1.751 1 93.94 220 HIS A CA 1
ATOM 1706 C C . HIS A 1 220 ? 2.756 39 2.746 1 93.94 220 HIS A C 1
ATOM 1708 O O . HIS A 1 220 ? 2.889 40.219 2.752 1 93.94 220 HIS A O 1
ATOM 1714 N N . THR A 1 221 ? 1.975 38.375 3.494 1 96.06 221 THR A N 1
ATOM 1715 C CA . THR A 1 221 ? 1.152 39.125 4.43 1 96.06 221 THR A CA 1
ATOM 1716 C C . THR A 1 221 ? 2.02 39.812 5.496 1 96.06 221 THR A C 1
ATOM 1718 O O . THR A 1 221 ? 2.879 39.156 6.094 1 96.06 221 THR A O 1
ATOM 1721 N N . ASP A 1 222 ? 1.773 41.062 5.707 1 95.19 222 ASP A N 1
ATOM 1722 C CA . ASP A 1 222 ? 2.482 41.781 6.758 1 95.19 222 ASP A CA 1
ATOM 1723 C C . ASP A 1 222 ? 1.917 41.438 8.133 1 95.19 222 ASP A C 1
ATOM 1725 O O . ASP A 1 222 ? 0.709 41.562 8.359 1 95.19 222 ASP A O 1
ATOM 1729 N N . LEU A 1 223 ? 2.783 41.062 8.992 1 97.06 223 LEU A N 1
ATOM 1730 C CA . LEU A 1 223 ? 2.412 40.75 10.367 1 97.06 223 LEU A CA 1
ATOM 1731 C C . LEU A 1 223 ? 2.881 41.875 11.305 1 97.06 223 LEU A C 1
ATOM 1733 O O . LEU A 1 223 ? 4.023 42.312 11.211 1 97.06 223 LEU A O 1
ATOM 1737 N N . GLU A 1 224 ? 1.993 42.344 12.125 1 96.69 224 GLU A N 1
ATOM 1738 C CA . GLU A 1 224 ? 2.359 43.375 13.094 1 96.69 224 GLU A CA 1
ATOM 1739 C C . GLU A 1 224 ? 3.412 42.875 14.07 1 96.69 224 GLU A C 1
ATOM 1741 O O . GLU A 1 224 ? 3.314 41.75 14.562 1 96.69 224 GLU A O 1
ATOM 1746 N N . ASN A 1 225 ? 4.422 43.688 14.367 1 97.81 225 ASN A N 1
ATOM 1747 C CA . ASN A 1 225 ? 5.484 43.312 15.297 1 97.81 225 ASN A CA 1
ATOM 1748 C C . ASN A 1 225 ? 4.965 43.25 16.734 1 97.81 225 ASN A C 1
ATOM 1750 O O . ASN A 1 225 ? 4.109 44.031 17.125 1 97.81 225 ASN A O 1
ATOM 1754 N N . ASP A 1 226 ? 5.512 42.344 17.469 1 98.25 226 ASP A N 1
ATOM 1755 C CA . ASP A 1 226 ? 5.324 42.25 18.906 1 98.25 226 ASP A CA 1
ATOM 1756 C C . ASP A 1 226 ? 3.84 42.219 19.281 1 98.25 226 ASP A C 1
ATOM 1758 O O . ASP A 1 226 ? 3.412 42.906 20.203 1 98.25 226 ASP A O 1
ATOM 1762 N N . ARG A 1 227 ? 3.143 41.438 18.547 1 98.31 227 ARG A N 1
ATOM 1763 C CA . ARG A 1 227 ? 1.692 41.438 18.719 1 98.31 227 ARG A CA 1
ATOM 1764 C C . ARG A 1 227 ? 1.195 40.156 19.344 1 98.31 227 ARG A C 1
ATOM 1766 O O . ARG A 1 227 ? 0.241 40.156 20.125 1 98.31 227 ARG A O 1
ATOM 1773 N N . TYR A 1 228 ? 1.818 39.094 19.094 1 98.81 228 TYR A N 1
ATOM 1774 C CA . TYR A 1 228 ? 1.213 37.781 19.375 1 98.81 228 TYR A CA 1
ATOM 1775 C C . TYR A 1 228 ? 1.913 37.094 20.531 1 98.81 228 TYR A C 1
ATOM 1777 O O . TYR A 1 228 ? 3.139 37.156 20.656 1 98.81 228 TYR A O 1
ATOM 1785 N N . HIS A 1 229 ? 1.145 36.469 21.406 1 98.81 229 HIS A N 1
ATOM 1786 C CA . HIS A 1 229 ? 1.659 35.594 22.469 1 98.81 229 HIS A CA 1
ATOM 1787 C C . HIS A 1 229 ? 2.037 34.219 21.938 1 98.81 229 HIS A C 1
ATOM 1789 O O . HIS A 1 229 ? 2.883 33.531 22.516 1 98.81 229 HIS A O 1
ATOM 1795 N N . LEU A 1 230 ? 1.356 33.812 20.875 1 98.88 230 LEU A N 1
ATOM 1796 C CA . LEU A 1 230 ? 1.57 32.5 20.234 1 98.88 230 LEU A CA 1
ATOM 1797 C C . LEU A 1 230 ? 1.342 32.594 18.719 1 98.88 230 LEU A C 1
ATOM 1799 O O . LEU A 1 230 ? 0.374 33.219 18.281 1 98.88 230 LEU A O 1
ATOM 1803 N N . ILE A 1 231 ? 2.236 32.062 17.984 1 98.94 231 ILE A N 1
ATOM 1804 C CA . ILE A 1 231 ? 2.053 31.844 16.562 1 98.94 231 ILE A CA 1
ATOM 1805 C C . ILE A 1 231 ? 2.164 30.359 16.25 1 98.94 231 ILE A C 1
ATOM 1807 O O . ILE A 1 231 ? 3.076 29.688 16.719 1 98.94 231 ILE A O 1
ATOM 1811 N N . ILE A 1 232 ? 1.227 29.828 15.461 1 98.88 232 ILE A N 1
ATOM 1812 C CA . ILE A 1 232 ? 1.166 28.406 15.141 1 98.88 232 ILE A CA 1
ATOM 1813 C C . ILE A 1 232 ? 1.421 28.203 13.648 1 98.88 232 ILE A C 1
ATOM 1815 O O . ILE A 1 232 ? 0.759 28.812 12.812 1 98.88 232 ILE A O 1
ATOM 1819 N N . LEU A 1 233 ? 2.385 27.453 13.359 1 98.69 233 LEU A N 1
ATOM 1820 C CA . LEU A 1 233 ? 2.598 26.859 12.031 1 98.69 233 LEU A CA 1
ATOM 1821 C C . LEU A 1 233 ? 2.293 25.375 12.047 1 98.69 233 LEU A C 1
ATOM 1823 O O . LEU A 1 233 ? 3.197 24.547 12.211 1 98.69 233 LEU A O 1
ATOM 1827 N N . GLY A 1 234 ? 1.039 25.047 11.852 1 98.06 234 GLY A N 1
ATOM 1828 C CA . GLY A 1 234 ? 0.596 23.672 11.891 1 98.06 234 GLY A CA 1
ATOM 1829 C C . GLY A 1 234 ? 0.61 23 10.531 1 98.06 234 GLY A C 1
ATOM 1830 O O . GLY A 1 234 ? -0.302 23.203 9.727 1 98.06 234 GLY A O 1
ATOM 1831 N N . ASN A 1 235 ? 1.593 22.125 10.344 1 96.06 235 ASN A N 1
ATOM 1832 C CA . ASN A 1 235 ? 1.704 21.375 9.102 1 96.06 235 ASN A CA 1
ATOM 1833 C C . ASN A 1 235 ? 1.859 22.297 7.891 1 96.06 235 ASN A C 1
ATOM 1835 O O . ASN A 1 235 ? 1.16 22.125 6.891 1 96.06 235 ASN A O 1
ATOM 1839 N N . ILE A 1 236 ? 2.729 23.266 7.98 1 95.12 236 ILE A N 1
ATOM 1840 C CA . ILE A 1 236 ? 2.898 24.281 6.945 1 95.12 236 ILE A CA 1
ATOM 1841 C C . ILE A 1 236 ? 4.32 24.219 6.395 1 95.12 236 ILE A C 1
ATOM 1843 O O . ILE A 1 236 ? 4.523 24.234 5.176 1 95.12 236 ILE A O 1
ATOM 1847 N N . VAL A 1 237 ? 5.293 24.094 7.266 1 96.5 237 VAL A N 1
ATOM 1848 C CA . VAL A 1 237 ? 6.695 24.266 6.91 1 96.5 237 VAL A CA 1
ATOM 1849 C C . VAL A 1 237 ? 7.09 23.234 5.852 1 96.5 237 VAL A C 1
ATOM 1851 O O . VAL A 1 237 ? 7.832 23.547 4.918 1 96.5 237 VAL A O 1
ATOM 1854 N N . HIS A 1 238 ? 6.555 22.016 5.961 1 96.69 238 HIS A N 1
ATOM 1855 C CA . HIS A 1 238 ? 6.949 20.938 5.062 1 96.69 238 HIS A CA 1
ATOM 1856 C C . HIS A 1 238 ? 6.547 21.25 3.625 1 96.69 238 HIS A C 1
ATOM 1858 O O . HIS A 1 238 ? 7.129 20.703 2.684 1 96.69 238 HIS A O 1
ATOM 1864 N N . SER A 1 239 ? 5.566 22.094 3.379 1 95.56 239 SER A N 1
ATOM 1865 C CA . SER A 1 239 ? 5.137 22.422 2.021 1 95.56 239 SER A CA 1
ATOM 1866 C C . SER A 1 239 ? 5.926 23.578 1.447 1 95.56 239 SER A C 1
ATOM 1868 O O . SER A 1 239 ? 6.02 23.734 0.228 1 95.56 239 SER A O 1
ATOM 1870 N N . GLU A 1 240 ? 6.496 24.453 2.229 1 94.69 240 GLU A N 1
ATOM 1871 C CA . GLU A 1 240 ? 7.086 25.719 1.815 1 94.69 240 GLU A CA 1
ATOM 1872 C C . GLU A 1 240 ? 8.531 25.547 1.37 1 94.69 240 GLU A C 1
ATOM 1874 O O . GLU A 1 240 ? 9.031 26.297 0.533 1 94.69 240 GLU A O 1
ATOM 1879 N N . GLY A 1 241 ? 9.227 24.562 1.905 1 93.75 241 GLY A N 1
ATOM 1880 C CA . GLY A 1 241 ? 10.648 24.406 1.638 1 93.75 241 GLY A CA 1
ATOM 1881 C C . GLY A 1 241 ? 11.523 25.188 2.6 1 93.75 241 GLY A C 1
ATOM 1882 O O . GLY A 1 241 ? 11.016 25.969 3.408 1 93.75 241 GLY A O 1
ATOM 1883 N N . ALA A 1 242 ? 12.789 25.062 2.445 1 96 242 ALA A N 1
ATOM 1884 C CA . ALA A 1 242 ? 13.727 25.594 3.428 1 96 242 ALA A CA 1
ATOM 1885 C C . ALA A 1 242 ? 13.797 27.125 3.354 1 96 242 ALA A C 1
ATOM 1887 O O . ALA A 1 242 ? 13.703 27.812 4.375 1 96 242 ALA A O 1
ATOM 1888 N N . ALA A 1 243 ? 13.961 27.672 2.203 1 96.38 243 ALA A N 1
ATOM 1889 C CA . ALA A 1 243 ? 14.141 29.109 2.049 1 96.38 243 ALA A CA 1
ATOM 1890 C C . ALA A 1 243 ? 12.906 29.875 2.51 1 96.38 243 ALA A C 1
ATOM 1892 O O . ALA A 1 243 ? 13.008 30.797 3.314 1 96.38 243 ALA A O 1
ATOM 1893 N N . SER A 1 244 ? 11.781 29.469 2.02 1 96 244 SER A N 1
ATOM 1894 C CA . SER A 1 244 ? 10.531 30.109 2.395 1 96 244 SER A CA 1
ATOM 1895 C C . SER A 1 244 ? 10.234 29.922 3.881 1 96 244 SER A C 1
ATOM 1897 O O . SER A 1 244 ? 9.719 30.828 4.531 1 96 244 SER A O 1
ATOM 1899 N N . SER A 1 245 ? 10.578 28.812 4.418 1 96.94 245 SER A N 1
ATOM 1900 C CA . SER A 1 245 ? 10.344 28.531 5.832 1 96.94 245 SER A CA 1
ATOM 1901 C C . SER A 1 245 ? 11.211 29.406 6.727 1 96.94 245 SER A C 1
ATOM 1903 O O . SER A 1 245 ? 10.75 29.906 7.754 1 96.94 245 SER A O 1
ATOM 1905 N N . ARG A 1 246 ? 12.438 29.562 6.336 1 97.19 246 ARG A N 1
ATOM 1906 C CA . ARG A 1 246 ? 13.344 30.438 7.078 1 97.19 246 ARG A CA 1
ATOM 1907 C C . ARG A 1 246 ? 12.805 31.859 7.129 1 97.19 246 ARG A C 1
ATOM 1909 O O . ARG A 1 246 ? 12.781 32.5 8.195 1 97.19 246 ARG A O 1
ATOM 1916 N N . ASP A 1 247 ? 12.383 32.312 6.016 1 97.5 247 ASP A N 1
ATOM 1917 C CA . ASP A 1 247 ? 11.82 33.656 5.938 1 97.5 247 ASP A CA 1
ATOM 1918 C C . ASP A 1 247 ? 10.562 33.781 6.805 1 97.5 247 ASP A C 1
ATOM 1920 O O . ASP A 1 247 ? 10.398 34.75 7.535 1 97.5 247 ASP A O 1
ATOM 1924 N N . LEU A 1 248 ? 9.719 32.812 6.672 1 98 248 LEU A N 1
ATOM 1925 C CA . LEU A 1 248 ? 8.477 32.781 7.434 1 98 248 LEU A CA 1
ATOM 1926 C C . LEU A 1 248 ? 8.75 32.781 8.938 1 98 248 LEU A C 1
ATOM 1928 O O . LEU A 1 248 ? 8.109 33.531 9.688 1 98 248 LEU A O 1
ATOM 1932 N N . ILE A 1 249 ? 9.703 32.031 9.398 1 98.56 249 ILE A N 1
ATOM 1933 C CA . ILE A 1 249 ? 10.039 31.922 10.812 1 98.56 249 ILE A CA 1
ATOM 1934 C C . ILE A 1 249 ? 10.594 33.25 11.305 1 98.56 249 ILE A C 1
ATOM 1936 O O . ILE A 1 249 ? 10.281 33.688 12.414 1 98.56 249 ILE A O 1
ATOM 1940 N N . GLN A 1 250 ? 11.359 33.938 10.477 1 98.25 250 GLN A N 1
ATOM 1941 C CA . GLN A 1 250 ? 11.875 35.25 10.836 1 98.25 250 GLN A CA 1
ATOM 1942 C C . GLN A 1 250 ? 10.742 36.25 11.023 1 98.25 250 GLN A C 1
ATOM 1944 O O . GLN A 1 250 ? 10.742 37.031 11.984 1 98.25 250 GLN A O 1
ATOM 1949 N N . ARG A 1 251 ? 9.828 36.219 10.141 1 98.38 251 ARG A N 1
ATOM 1950 C CA . ARG A 1 251 ? 8.688 37.125 10.234 1 98.38 251 ARG A CA 1
ATOM 1951 C C . ARG A 1 251 ? 7.836 36.812 11.461 1 98.38 251 ARG A C 1
ATOM 1953 O O . ARG A 1 251 ? 7.363 37.719 12.141 1 98.38 251 ARG A O 1
ATOM 1960 N N . CYS A 1 252 ? 7.641 35.562 11.719 1 98.75 252 CYS A N 1
ATOM 1961 C CA . CYS A 1 252 ? 6.902 35.156 12.906 1 98.75 252 CYS A CA 1
ATOM 1962 C C . CYS A 1 252 ? 7.609 35.594 14.172 1 98.75 252 CYS A C 1
ATOM 1964 O O . CYS A 1 252 ? 6.965 36.094 15.109 1 98.75 252 CYS A O 1
ATOM 1966 N N . ALA A 1 253 ? 8.914 35.469 14.195 1 98.75 253 ALA A N 1
ATOM 1967 C CA . ALA A 1 253 ? 9.703 35.906 15.359 1 98.75 253 ALA A CA 1
ATOM 1968 C C . ALA A 1 253 ? 9.508 37.375 15.648 1 98.75 253 ALA A C 1
ATOM 1970 O O . ALA A 1 253 ? 9.359 37.781 16.797 1 98.75 253 ALA A O 1
ATOM 1971 N N . ARG A 1 254 ? 9.484 38.188 14.586 1 98.5 254 ARG A N 1
ATOM 1972 C CA . ARG A 1 254 ? 9.289 39.625 14.758 1 98.5 254 ARG A CA 1
ATOM 1973 C C . ARG A 1 254 ? 7.891 39.906 15.289 1 98.5 254 ARG A C 1
ATOM 1975 O O . ARG A 1 254 ? 7.707 40.844 16.062 1 98.5 254 ARG A O 1
ATOM 1982 N N . ALA A 1 255 ? 6.977 39.125 14.906 1 98.75 255 ALA A N 1
ATOM 1983 C CA . ALA A 1 255 ? 5.574 39.375 15.25 1 98.75 255 ALA A CA 1
ATOM 1984 C C . ALA A 1 255 ? 5.273 38.906 16.672 1 98.75 255 ALA A C 1
ATOM 1986 O O . ALA A 1 255 ? 4.262 39.312 17.25 1 98.75 255 ALA A O 1
ATOM 1987 N N . LEU A 1 256 ? 6.121 38.094 17.219 1 98.81 256 LEU A N 1
ATOM 1988 C CA . LEU A 1 256 ? 5.922 37.594 18.578 1 98.81 256 LEU A CA 1
ATOM 1989 C C . LEU A 1 256 ? 6.27 38.656 19.609 1 98.81 256 LEU A C 1
ATOM 1991 O O . LEU A 1 256 ? 7.238 39.406 19.438 1 98.81 256 LEU A O 1
ATOM 1995 N N . ARG A 1 257 ? 5.477 38.688 20.703 1 98.38 257 ARG A N 1
ATOM 1996 C CA . ARG A 1 257 ? 5.867 39.438 21.891 1 98.38 257 ARG A CA 1
ATOM 1997 C C . ARG A 1 257 ? 7.027 38.75 22.609 1 98.38 257 ARG A C 1
ATOM 1999 O O . ARG A 1 257 ? 7.27 37.562 22.422 1 98.38 257 ARG A O 1
ATOM 2006 N N . SER A 1 258 ? 7.684 39.656 23.438 1 97.81 258 SER A N 1
ATOM 2007 C CA . SER A 1 258 ? 8.656 39.031 24.328 1 97.81 258 SER A CA 1
ATOM 2008 C C . SER A 1 258 ? 8.023 37.938 25.172 1 97.81 258 SER A C 1
ATOM 2010 O O . SER A 1 258 ? 6.938 38.125 25.719 1 97.81 258 SER A O 1
ATOM 2012 N N . GLY A 1 259 ? 8.695 36.812 25.156 1 97.38 259 GLY A N 1
ATOM 2013 C CA . GLY A 1 259 ? 8.156 35.656 25.875 1 97.38 259 GLY A CA 1
ATOM 2014 C C . GLY A 1 259 ? 7.16 34.844 25.078 1 97.38 259 GLY A C 1
ATOM 2015 O O . GLY A 1 259 ? 6.746 33.781 25.5 1 97.38 259 GLY A O 1
ATOM 2016 N N . GLY A 1 260 ? 6.785 35.375 23.922 1 98.5 260 GLY A N 1
ATOM 2017 C CA . GLY A 1 260 ? 5.852 34.688 23.062 1 98.5 260 GLY A CA 1
ATOM 2018 C C . GLY A 1 260 ? 6.41 33.375 22.5 1 98.5 260 GLY A C 1
ATOM 2019 O O . GLY A 1 260 ? 7.621 33.156 22.562 1 98.5 260 GLY A O 1
ATOM 2020 N N . LYS A 1 261 ? 5.547 32.5 22.031 1 98.69 261 LYS A N 1
ATOM 2021 C CA . LYS A 1 261 ? 5.957 31.172 21.594 1 98.69 261 LYS A CA 1
ATOM 2022 C C . LYS A 1 261 ? 5.645 30.969 20.109 1 98.69 261 LYS A C 1
ATOM 2024 O O . LYS A 1 261 ? 4.645 31.484 19.594 1 98.69 261 LYS A O 1
ATOM 2029 N N . LEU A 1 262 ? 6.508 30.328 19.453 1 98.88 262 LEU A N 1
ATOM 2030 C CA . LEU A 1 262 ? 6.27 29.781 18.125 1 98.88 262 LEU A CA 1
ATOM 2031 C C . LEU A 1 262 ? 6.098 28.266 18.188 1 98.88 262 LEU A C 1
ATOM 2033 O O . LEU A 1 262 ? 6.969 27.562 18.703 1 98.88 262 LEU A O 1
ATOM 2037 N N . ALA A 1 263 ? 4.969 27.766 17.75 1 98.88 263 ALA A N 1
ATOM 2038 C CA . ALA A 1 263 ? 4.699 26.328 17.719 1 98.88 263 ALA A CA 1
ATOM 2039 C C . ALA A 1 263 ? 4.719 25.797 16.281 1 98.88 263 ALA A C 1
ATOM 2041 O O . ALA A 1 263 ? 3.914 26.219 15.453 1 98.88 263 ALA A O 1
ATOM 2042 N N . ILE A 1 264 ? 5.598 24.906 16 1 98.81 264 ILE A N 1
ATOM 2043 C CA . ILE A 1 264 ? 5.656 24.219 14.727 1 98.81 264 ILE A CA 1
ATOM 2044 C C . ILE A 1 264 ? 5.145 22.797 14.891 1 98.81 264 ILE A C 1
ATOM 2046 O O . ILE A 1 264 ? 5.727 22 15.625 1 98.81 264 ILE A O 1
ATOM 2050 N N . ILE A 1 265 ? 4.039 22.469 14.312 1 98.56 265 ILE A N 1
ATOM 2051 C CA . ILE A 1 265 ? 3.557 21.094 14.273 1 98.56 265 ILE A CA 1
ATOM 2052 C C . ILE A 1 265 ? 3.895 20.453 12.922 1 98.56 265 ILE A C 1
ATOM 2054 O O . ILE A 1 265 ? 3.412 20.906 11.883 1 98.56 265 ILE A O 1
ATOM 2058 N N . ASP A 1 266 ? 4.699 19.484 12.906 1 97.69 266 ASP A N 1
ATOM 2059 C CA . ASP A 1 266 ? 5.145 18.828 11.68 1 97.69 266 ASP A CA 1
ATOM 2060 C C . ASP A 1 266 ? 5.758 17.469 11.977 1 97.69 266 ASP A C 1
ATOM 2062 O O . ASP A 1 266 ? 5.598 16.938 13.078 1 97.69 266 ASP A O 1
ATOM 2066 N N . LEU A 1 267 ? 6.301 16.828 10.969 1 97.38 267 LEU A N 1
ATOM 2067 C CA . LEU A 1 267 ? 7.086 15.602 11.102 1 97.38 267 LEU A CA 1
ATOM 2068 C C . LEU A 1 267 ? 8.578 15.906 11.062 1 97.38 267 LEU A C 1
ATOM 2070 O O . LEU A 1 267 ? 9.039 16.672 10.203 1 97.38 267 LEU A O 1
ATOM 2074 N N . PHE A 1 268 ? 9.328 15.375 12.016 1 98.06 268 PHE A N 1
ATOM 2075 C CA . PHE A 1 268 ? 10.742 15.688 12.156 1 98.06 268 PHE A CA 1
ATOM 2076 C C . PHE A 1 268 ? 11.602 14.453 11.914 1 98.06 268 PHE A C 1
ATOM 2078 O O . PHE A 1 268 ? 11.578 13.508 12.703 1 98.06 268 PHE A O 1
ATOM 2085 N N . PRO A 1 269 ? 12.359 14.445 10.852 1 98 269 PRO A N 1
ATOM 2086 C CA . PRO A 1 269 ? 13.273 13.32 10.617 1 98 269 PRO A CA 1
ATOM 2087 C C . PRO A 1 269 ? 14.523 13.391 11.492 1 98 269 PRO A C 1
ATOM 2089 O O . PRO A 1 269 ? 14.812 14.43 12.086 1 98 269 PRO A O 1
ATOM 2092 N N . ASN A 1 270 ? 15.211 12.25 11.656 1 97.56 270 ASN A N 1
ATOM 2093 C CA . ASN A 1 270 ? 16.516 12.273 12.297 1 97.56 270 ASN A CA 1
ATOM 2094 C C . ASN A 1 270 ? 17.531 13.055 11.461 1 97.56 270 ASN A C 1
ATOM 2096 O O . ASN A 1 270 ? 17.203 13.531 10.375 1 97.56 270 ASN A O 1
ATOM 2100 N N . GLU A 1 271 ? 18.672 13.203 11.93 1 95.94 271 GLU A N 1
ATOM 2101 C CA . GLU A 1 271 ? 19.672 14.062 11.297 1 95.94 271 GLU A CA 1
ATOM 2102 C C . GLU A 1 271 ? 20.078 13.516 9.93 1 95.94 271 GLU A C 1
ATOM 2104 O O . GLU A 1 271 ? 20.328 14.289 9 1 95.94 271 GLU A O 1
ATOM 2109 N N . GLU A 1 272 ? 20.078 12.227 9.797 1 95.44 272 GLU A N 1
ATOM 2110 C CA . GLU A 1 272 ? 20.484 11.586 8.547 1 95.44 272 GLU A CA 1
ATOM 2111 C C . GLU A 1 272 ? 19.312 11.523 7.562 1 95.44 272 GLU A C 1
ATOM 2113 O O . GLU A 1 272 ? 19.5 11.188 6.395 1 95.44 272 GLU A O 1
ATOM 2118 N N . ARG A 1 273 ? 18.109 11.867 8.031 1 95.62 273 ARG A N 1
ATOM 2119 C CA . ARG A 1 273 ? 16.875 11.875 7.242 1 95.62 273 ARG A CA 1
ATOM 2120 C C . ARG A 1 273 ? 16.531 10.469 6.758 1 95.62 273 ARG A C 1
ATOM 2122 O O . ARG A 1 273 ? 16.094 10.297 5.621 1 95.62 273 ARG A O 1
ATOM 2129 N N . THR A 1 274 ? 16.797 9.461 7.52 1 97 274 THR A N 1
ATOM 2130 C CA . THR A 1 274 ? 16.484 8.078 7.172 1 97 274 THR A CA 1
ATOM 2131 C C . THR A 1 274 ? 15.5 7.477 8.164 1 97 274 THR A C 1
ATOM 2133 O O . THR A 1 274 ? 15.297 6.262 8.195 1 97 274 THR A O 1
ATOM 2136 N N . GLY A 1 275 ? 14.898 8.352 8.984 1 96.81 275 GLY A N 1
ATOM 2137 C CA . GLY A 1 275 ? 13.883 7.906 9.93 1 96.81 275 GLY A CA 1
ATOM 2138 C C . GLY A 1 275 ? 13.289 9.039 10.734 1 96.81 275 GLY A C 1
ATOM 2139 O O . GLY A 1 275 ? 13.844 10.141 10.781 1 96.81 275 GLY A O 1
ATOM 2140 N N . PRO A 1 276 ? 12.25 8.766 11.508 1 96.69 276 PRO A N 1
ATOM 2141 C CA . PRO A 1 276 ? 11.398 7.578 11.391 1 96.69 276 PRO A CA 1
ATOM 2142 C C . PRO A 1 276 ? 10.711 7.48 10.031 1 96.69 276 PRO A C 1
ATOM 2144 O O . PRO A 1 276 ? 10.547 8.492 9.344 1 96.69 276 PRO A O 1
ATOM 2147 N N . PRO A 1 277 ? 10.188 6.289 9.555 1 97.19 277 PRO A N 1
ATOM 2148 C CA . PRO A 1 277 ? 9.625 6.098 8.219 1 97.19 277 PRO A CA 1
ATOM 2149 C C . PRO A 1 277 ? 8.5 7.078 7.898 1 97.19 277 PRO A C 1
ATOM 2151 O O . PRO A 1 277 ? 8.422 7.594 6.781 1 97.19 277 PRO A O 1
ATOM 2154 N N . ARG A 1 278 ? 7.684 7.395 8.844 1 96.31 278 ARG A N 1
ATOM 2155 C CA . ARG A 1 278 ? 6.566 8.297 8.609 1 96.31 278 ARG A CA 1
ATOM 2156 C C . ARG A 1 278 ? 7.051 9.656 8.109 1 96.31 278 ARG A C 1
ATOM 2158 O O . ARG A 1 278 ? 6.484 10.211 7.16 1 96.31 278 ARG A O 1
ATOM 2165 N N . ALA A 1 279 ? 8.078 10.195 8.719 1 97.56 279 ALA A N 1
ATOM 2166 C CA . ALA A 1 279 ? 8.617 11.492 8.328 1 97.56 279 ALA A CA 1
ATOM 2167 C C . ALA A 1 279 ? 9.266 11.43 6.949 1 97.56 279 ALA A C 1
ATOM 2169 O O . ALA A 1 279 ? 9.047 12.312 6.113 1 97.56 279 ALA A O 1
ATOM 2170 N N . VAL A 1 280 ? 10.008 10.406 6.691 1 98.25 280 VAL A N 1
ATOM 2171 C CA . VAL A 1 280 ? 10.766 10.289 5.449 1 98.25 280 VAL A CA 1
ATOM 2172 C C . VAL A 1 280 ? 9.812 10.047 4.285 1 98.25 280 VAL A C 1
ATOM 2174 O O . VAL A 1 280 ? 9.984 10.609 3.199 1 98.25 280 VAL A O 1
ATOM 2177 N N . LEU A 1 281 ? 8.789 9.211 4.492 1 98.38 281 LEU A N 1
ATOM 2178 C CA . LEU A 1 281 ? 7.781 8.984 3.467 1 98.38 281 LEU A CA 1
ATOM 2179 C C . LEU A 1 281 ? 6.965 10.25 3.213 1 98.38 281 LEU A C 1
ATOM 2181 O O . LEU A 1 281 ? 6.551 10.508 2.082 1 98.38 281 LEU A O 1
ATOM 2185 N N . PHE A 1 282 ? 6.742 11 4.227 1 97.69 282 PHE A N 1
ATOM 2186 C CA . PHE A 1 282 ? 6.031 12.266 4.066 1 97.69 282 PHE A CA 1
ATOM 2187 C C . PHE A 1 282 ? 6.848 13.242 3.223 1 97.69 282 PHE A C 1
ATOM 2189 O O . PHE A 1 282 ? 6.285 14.023 2.451 1 97.69 282 PHE A O 1
ATOM 2196 N N . ALA A 1 283 ? 8.156 13.234 3.348 1 98 283 ALA A N 1
ATOM 2197 C CA . ALA A 1 283 ? 9.008 14.047 2.479 1 98 283 ALA A CA 1
ATOM 2198 C C . ALA A 1 283 ? 8.742 13.727 1.008 1 98 283 ALA A C 1
ATOM 2200 O O . ALA A 1 283 ? 8.695 14.633 0.17 1 98 283 ALA A O 1
ATOM 2201 N N . LEU A 1 284 ? 8.594 12.438 0.695 1 98.31 284 LEU A N 1
ATOM 2202 C CA . LEU A 1 284 ? 8.266 12.062 -0.676 1 98.31 284 LEU A CA 1
ATOM 2203 C C . LEU A 1 284 ? 6.883 12.555 -1.066 1 98.31 284 LEU A C 1
ATOM 2205 O O . LEU A 1 284 ? 6.656 12.938 -2.219 1 98.31 284 LEU A O 1
ATOM 2209 N N . ASN A 1 285 ? 5.988 12.477 -0.138 1 97.31 285 ASN A N 1
ATOM 2210 C CA . ASN A 1 285 ? 4.672 13.055 -0.392 1 97.31 285 ASN A CA 1
ATOM 2211 C C . ASN A 1 285 ? 4.77 14.531 -0.762 1 97.31 285 ASN A C 1
ATOM 2213 O O . ASN A 1 285 ? 4.051 15 -1.645 1 97.31 285 ASN A O 1
ATOM 2217 N N . MET A 1 286 ? 5.637 15.273 -0.114 1 96.88 286 MET A N 1
ATOM 2218 C CA . MET A 1 286 ? 5.859 16.672 -0.446 1 96.88 286 MET A CA 1
ATOM 2219 C C . MET A 1 286 ? 6.512 16.812 -1.818 1 96.88 286 MET A C 1
ATOM 2221 O O . MET A 1 286 ? 6.152 17.703 -2.594 1 96.88 286 MET A O 1
ATOM 2225 N N . LEU A 1 287 ? 7.457 15.938 -2.096 1 97.31 287 LEU A N 1
ATOM 2226 C CA . LEU A 1 287 ? 8.086 15.938 -3.412 1 97.31 287 LEU A CA 1
ATOM 2227 C C . LEU A 1 287 ? 7.043 15.781 -4.512 1 97.31 287 LEU A C 1
ATOM 2229 O O . LEU A 1 287 ? 7.109 16.453 -5.539 1 97.31 287 LEU A O 1
ATOM 2233 N N . ILE A 1 288 ? 6.113 14.891 -4.309 1 97 288 ILE A N 1
ATOM 2234 C CA . ILE A 1 288 ? 5.078 14.562 -5.285 1 97 288 ILE A CA 1
ATOM 2235 C C . ILE A 1 288 ? 4.148 15.758 -5.473 1 97 288 ILE A C 1
ATOM 2237 O O . ILE A 1 288 ? 3.713 16.047 -6.594 1 97 288 ILE A O 1
ATOM 2241 N N . ASN A 1 289 ? 3.91 16.516 -4.41 1 93.88 289 ASN A N 1
ATOM 2242 C CA . ASN A 1 289 ? 2.768 17.422 -4.441 1 93.88 289 ASN A CA 1
ATOM 2243 C C . ASN A 1 289 ? 3.211 18.875 -4.418 1 93.88 289 ASN A C 1
ATOM 2245 O O . ASN A 1 289 ? 2.393 19.781 -4.586 1 93.88 289 ASN A O 1
ATOM 2249 N N . THR A 1 290 ? 4.5 19.156 -4.148 1 94.06 290 THR A N 1
ATOM 2250 C CA . THR A 1 290 ? 4.953 20.531 -4.008 1 94.06 290 THR A CA 1
ATOM 2251 C C . THR A 1 290 ? 6.289 20.734 -4.719 1 94.06 290 THR A C 1
ATOM 2253 O O . THR A 1 290 ? 7.035 19.781 -4.938 1 94.06 290 THR A O 1
ATOM 2256 N N . SER A 1 291 ? 6.617 21.891 -5.055 1 93.75 291 SER A N 1
ATOM 2257 C CA . SER A 1 291 ? 7.84 22.203 -5.789 1 93.75 291 SER A CA 1
ATOM 2258 C C . SER A 1 291 ? 9.055 22.203 -4.867 1 93.75 291 SER A C 1
ATOM 2260 O O . SER A 1 291 ? 10.148 21.797 -5.266 1 93.75 291 SER A O 1
ATOM 2262 N N . GLU A 1 292 ? 8.805 22.625 -3.596 1 94.88 292 GLU A N 1
ATOM 2263 C CA . GLU A 1 292 ? 9.961 22.844 -2.736 1 94.88 292 GLU A CA 1
ATOM 2264 C C . GLU A 1 292 ? 9.805 22.109 -1.404 1 94.88 292 GLU A C 1
ATOM 2266 O O . GLU A 1 292 ? 10.672 22.203 -0.533 1 94.88 292 GLU A O 1
ATOM 2271 N N . GLY A 1 293 ? 8.695 21.422 -1.226 1 96.5 293 GLY A N 1
ATOM 2272 C CA . GLY A 1 293 ? 8.375 20.812 0.054 1 96.5 293 GLY A CA 1
ATOM 2273 C C . GLY A 1 293 ? 9.383 19.75 0.472 1 96.5 293 GLY A C 1
ATOM 2274 O O . GLY A 1 293 ? 10.07 19.172 -0.372 1 96.5 293 GLY A O 1
ATOM 2275 N N . ASP A 1 294 ? 9.469 19.5 1.737 1 97.44 294 ASP A N 1
ATOM 2276 C CA . ASP A 1 294 ? 10.367 18.562 2.396 1 97.44 294 ASP A CA 1
ATOM 2277 C C . ASP A 1 294 ? 10.008 18.391 3.869 1 97.44 294 ASP A C 1
ATOM 2279 O O . ASP A 1 294 ? 8.969 18.891 4.32 1 97.44 294 ASP A O 1
ATOM 2283 N N . VAL A 1 295 ? 10.766 17.578 4.586 1 97.75 295 VAL A N 1
ATOM 2284 C CA . VAL A 1 295 ? 10.758 17.562 6.043 1 97.75 295 VAL A CA 1
ATOM 2285 C C . VAL A 1 295 ? 12.125 17.969 6.578 1 97.75 295 VAL A C 1
ATOM 2287 O O . VAL A 1 295 ? 13.148 17.75 5.914 1 97.75 295 VAL A O 1
ATOM 2290 N N . PHE A 1 296 ? 12.133 18.578 7.715 1 98 296 PHE A N 1
ATOM 2291 C CA . PHE A 1 296 ? 13.375 19.109 8.25 1 98 296 PHE A CA 1
ATOM 2292 C C . PHE A 1 296 ? 13.609 18.625 9.672 1 98 296 PHE A C 1
ATOM 2294 O O . PHE A 1 296 ? 12.664 18.453 10.445 1 98 296 PHE A O 1
ATOM 2301 N N . SER A 1 297 ? 14.875 18.359 10.023 1 97.88 297 SER A N 1
ATOM 2302 C CA . SER A 1 297 ? 15.258 17.891 11.352 1 97.88 297 SER A CA 1
ATOM 2303 C C . SER A 1 297 ? 15.148 18.984 12.391 1 97.88 297 SER A C 1
ATOM 2305 O O . SER A 1 297 ? 15.086 20.172 12.047 1 97.88 297 SER A O 1
ATOM 2307 N N . VAL A 1 298 ? 15.125 18.578 13.625 1 98.25 298 VAL A N 1
ATOM 2308 C CA . VAL A 1 298 ? 15.086 19.531 14.727 1 98.25 298 VAL A CA 1
ATOM 2309 C C . VAL A 1 298 ? 16.312 20.422 14.688 1 98.25 298 VAL A C 1
ATOM 2311 O O . VAL A 1 298 ? 16.219 21.625 14.945 1 98.25 298 VAL A O 1
ATOM 2314 N N . SER A 1 299 ? 17.453 19.891 14.289 1 98.19 299 SER A N 1
ATOM 2315 C CA . SER A 1 299 ? 18.672 20.688 14.188 1 98.19 299 SER A CA 1
ATOM 2316 C C . SER A 1 299 ? 18.531 21.766 13.133 1 98.19 299 SER A C 1
ATOM 2318 O O . SER A 1 299 ? 19.047 22.891 13.312 1 98.19 299 SER A O 1
ATOM 2320 N N . GLU A 1 300 ? 17.922 21.422 12.055 1 97.75 300 GLU A N 1
ATOM 2321 C CA . GLU A 1 300 ? 17.688 22.406 11.008 1 97.75 300 GLU A CA 1
ATOM 2322 C C . GLU A 1 300 ? 16.75 23.516 11.508 1 97.75 300 GLU A C 1
ATOM 2324 O O . GLU A 1 300 ? 17.016 24.703 11.289 1 97.75 300 GLU A O 1
ATOM 2329 N N . TYR A 1 301 ? 15.672 23.141 12.156 1 98.56 301 TYR A N 1
ATOM 2330 C CA . TYR A 1 301 ? 14.781 24.141 12.75 1 98.56 301 TYR A CA 1
ATOM 2331 C C . TYR A 1 301 ? 15.523 25.016 13.742 1 98.56 301 TYR A C 1
ATOM 2333 O O . TYR A 1 301 ? 15.336 26.234 13.766 1 98.56 301 TYR A O 1
ATOM 2341 N N . ASN A 1 302 ? 16.344 24.422 14.547 1 98.62 302 ASN A N 1
ATOM 2342 C CA . ASN A 1 302 ? 17.078 25.188 15.57 1 98.62 302 ASN A CA 1
ATOM 2343 C C . ASN A 1 302 ? 18.016 26.203 14.945 1 98.62 302 ASN A C 1
ATOM 2345 O O . ASN A 1 302 ? 18.234 27.281 15.5 1 98.62 302 ASN A O 1
ATOM 2349 N N . GLN A 1 303 ? 18.594 25.844 13.836 1 98.5 303 GLN A N 1
ATOM 2350 C CA . GLN A 1 303 ? 19.391 26.828 13.109 1 98.5 303 GLN A CA 1
ATOM 2351 C C . GLN A 1 303 ? 18.547 28.016 12.656 1 98.5 303 GLN A C 1
ATOM 2353 O O . GLN A 1 303 ? 18.953 29.172 12.758 1 98.5 303 GLN A O 1
ATOM 2358 N N . TRP A 1 304 ? 17.375 27.703 12.094 1 98.62 304 TRP A N 1
ATOM 2359 C CA . TRP A 1 304 ? 16.453 28.766 11.664 1 98.62 304 TRP A CA 1
ATOM 2360 C C . TRP A 1 304 ? 16 29.594 12.852 1 98.62 304 TRP A C 1
ATOM 2362 O O . TRP A 1 304 ? 15.859 30.812 12.742 1 98.62 304 TRP A O 1
ATOM 2372 N N . PHE A 1 305 ? 15.727 28.969 14.023 1 98.81 305 PHE A N 1
ATOM 2373 C CA . PHE A 1 305 ? 15.328 29.672 15.242 1 98.81 305 PHE A CA 1
ATOM 2374 C C . PHE A 1 305 ? 16.438 30.609 15.703 1 98.81 305 PHE A C 1
ATOM 2376 O O . PHE A 1 305 ? 16.172 31.781 16.016 1 98.81 305 PHE A O 1
ATOM 2383 N N . GLU A 1 306 ? 17.609 30.125 15.727 1 98.56 306 GLU A N 1
ATOM 2384 C CA . GLU A 1 306 ? 18.75 30.938 16.141 1 98.56 306 GLU A CA 1
ATOM 2385 C C . GLU A 1 306 ? 18.906 32.156 15.258 1 98.56 306 GLU A C 1
ATOM 2387 O O . GLU A 1 306 ? 19.078 33.281 15.766 1 98.56 306 GLU A O 1
ATOM 2392 N N . ASP A 1 307 ? 18.828 31.938 13.984 1 98.44 307 ASP A N 1
ATOM 2393 C CA . ASP A 1 307 ? 18.938 33.031 13.023 1 98.44 307 ASP A CA 1
ATOM 2394 C C . ASP A 1 307 ? 17.844 34.062 13.242 1 98.44 307 ASP A C 1
ATOM 2396 O O . ASP A 1 307 ? 18.031 35.25 12.977 1 98.44 307 ASP A O 1
ATOM 2400 N N . ALA A 1 308 ? 16.719 33.656 13.742 1 98.56 308 ALA A N 1
ATOM 2401 C CA . ALA A 1 308 ? 15.562 34.531 13.922 1 98.56 308 ALA A CA 1
ATOM 2402 C C . ALA A 1 308 ? 15.539 35.125 15.328 1 98.56 308 ALA A C 1
ATOM 2404 O O . ALA A 1 308 ? 14.648 35.906 15.664 1 98.56 308 ALA A O 1
ATOM 2405 N N . GLY A 1 309 ? 16.453 34.75 16.172 1 98.5 309 GLY A N 1
ATOM 2406 C CA . GLY A 1 309 ? 16.516 35.25 17.531 1 98.5 309 GLY A CA 1
ATOM 2407 C C . GLY A 1 309 ? 15.586 34.531 18.484 1 98.5 309 GLY A C 1
ATOM 2408 O O . GLY A 1 309 ? 15.203 35.062 19.531 1 98.5 309 GLY A O 1
ATOM 2409 N N . LEU A 1 310 ? 15.172 33.344 18.188 1 98.88 310 LEU A N 1
ATOM 2410 C CA . LEU A 1 310 ? 14.32 32.531 19.047 1 98.88 310 LEU A CA 1
ATOM 2411 C C . LEU A 1 310 ? 15.156 31.562 19.875 1 98.88 310 LEU A C 1
ATOM 2413 O O . LEU A 1 310 ? 16.328 31.328 19.562 1 98.88 310 LEU A O 1
ATOM 2417 N N . SER A 1 311 ? 14.578 31.031 20.891 1 98.69 311 SER A N 1
ATOM 2418 C CA . SER A 1 311 ? 15.227 30 21.688 1 98.69 311 SER A CA 1
ATOM 2419 C C . SER A 1 311 ? 15.328 28.688 20.938 1 98.69 311 SER A C 1
ATOM 2421 O O . SER A 1 311 ? 14.703 28.516 19.875 1 98.69 311 SER A O 1
ATOM 2423 N N . GLU A 1 312 ? 16.062 27.766 21.516 1 98.38 312 GLU A N 1
ATOM 2424 C CA . GLU A 1 312 ? 16.062 26.391 21.031 1 98.38 312 GLU A CA 1
ATOM 2425 C C . GLU A 1 312 ? 14.688 25.75 21.188 1 98.38 312 GLU A C 1
ATOM 2427 O O . GLU A 1 312 ? 13.992 26 22.172 1 98.38 312 GLU A O 1
ATOM 2432 N N . GLY A 1 313 ? 14.438 24.969 20.234 1 98.44 313 GLY A N 1
ATOM 2433 C CA . GLY A 1 313 ? 13.133 24.312 20.25 1 98.44 313 GLY A CA 1
ATOM 2434 C C . GLY A 1 313 ? 13.047 23.172 21.234 1 98.44 313 GLY A C 1
ATOM 2435 O O . GLY A 1 313 ? 14.023 22.438 21.438 1 98.44 313 GLY A O 1
ATOM 2436 N N . THR A 1 314 ? 11.898 22.984 21.812 1 98.06 314 THR A N 1
ATOM 2437 C CA . THR A 1 314 ? 11.578 21.828 22.641 1 98.06 314 THR A CA 1
ATOM 2438 C C . THR A 1 314 ? 10.508 20.969 21.984 1 98.06 314 THR A C 1
ATOM 2440 O O . THR A 1 314 ? 9.43 21.453 21.641 1 98.06 314 THR A O 1
ATOM 2443 N N . LEU A 1 315 ? 10.828 19.719 21.875 1 98 315 LEU A N 1
ATOM 2444 C CA . LEU A 1 315 ? 9.867 18.797 21.281 1 98 315 LEU A CA 1
ATOM 2445 C C . LEU A 1 315 ? 8.805 18.391 22.297 1 98 315 LEU A C 1
ATOM 2447 O O . LEU A 1 315 ? 9.133 18.078 23.453 1 98 315 LEU A O 1
ATOM 2451 N N . VAL A 1 316 ? 7.566 18.391 21.844 1 97.56 316 VAL A N 1
ATOM 2452 C CA . VAL A 1 316 ? 6.441 17.969 22.672 1 97.56 316 VAL A CA 1
ATOM 2453 C C . VAL A 1 316 ? 5.594 16.953 21.906 1 97.56 316 VAL A C 1
ATOM 2455 O O . VAL A 1 316 ? 5.172 17.219 20.781 1 97.56 316 VAL A O 1
ATOM 2458 N N . GLN A 1 317 ? 5.355 15.836 22.547 1 97.12 317 GLN A N 1
ATOM 2459 C CA . GLN A 1 317 ? 4.488 14.828 21.938 1 97.12 317 GLN A CA 1
ATOM 2460 C C . GLN A 1 317 ? 3.018 15.141 22.188 1 97.12 317 GLN A C 1
ATOM 2462 O O . GLN A 1 317 ? 2.584 15.227 23.344 1 97.12 317 GLN A O 1
ATOM 2467 N N . LEU A 1 318 ? 2.227 15.336 21.172 1 97.06 318 LEU A N 1
ATOM 2468 C CA . LEU A 1 318 ? 0.822 15.719 21.297 1 97.06 318 LEU A CA 1
ATOM 2469 C C . LEU A 1 318 ? -0.086 14.516 21.078 1 97.06 318 LEU A C 1
ATOM 2471 O O . LEU A 1 318 ? -1.254 14.531 21.469 1 97.06 318 LEU A O 1
ATOM 2475 N N . GLY A 1 319 ? 0.41 13.547 20.344 1 91.5 319 GLY A N 1
ATOM 2476 C CA . GLY A 1 319 ? -0.263 12.297 20.031 1 91.5 319 GLY A CA 1
ATOM 2477 C C . GLY A 1 319 ? 0.686 11.211 19.578 1 91.5 319 GLY A C 1
ATOM 2478 O O . GLY A 1 319 ? 1.904 11.344 19.703 1 91.5 319 GLY A O 1
ATOM 2479 N N . SER A 1 320 ? 0.155 10.125 19.125 1 86.12 320 SER A N 1
ATOM 2480 C CA . SER A 1 320 ? 0.981 8.992 18.719 1 86.12 320 SER A CA 1
ATOM 2481 C C . SER A 1 320 ? 1.839 9.352 17.5 1 86.12 320 SER A C 1
ATOM 2483 O O . SER A 1 320 ? 2.953 8.844 17.359 1 86.12 320 SER A O 1
ATOM 2485 N N . THR A 1 321 ? 1.343 10.242 16.688 1 87.56 321 THR A N 1
ATOM 2486 C CA . THR A 1 321 ? 2.082 10.547 15.477 1 87.56 321 THR A CA 1
ATOM 2487 C C . THR A 1 321 ? 2.236 12.055 15.297 1 87.56 321 THR A C 1
ATOM 2489 O O . THR A 1 321 ? 2.592 12.523 14.211 1 87.56 321 THR A O 1
ATOM 2492 N N . THR A 1 322 ? 1.821 12.828 16.266 1 94.5 322 THR A N 1
ATOM 2493 C CA . THR A 1 322 ? 1.832 14.281 16.156 1 94.5 322 THR A CA 1
ATOM 2494 C C . THR A 1 322 ? 2.777 14.891 17.188 1 94.5 322 THR A C 1
ATOM 2496 O O . THR A 1 322 ? 2.684 14.594 18.375 1 94.5 322 THR A O 1
ATOM 2499 N N . THR A 1 323 ? 3.68 15.656 16.703 1 97.38 323 THR A N 1
ATOM 2500 C CA . THR A 1 323 ? 4.672 16.328 17.531 1 97.38 323 THR A CA 1
ATOM 2501 C C . THR A 1 323 ? 4.727 17.812 17.234 1 97.38 323 THR A C 1
ATOM 2503 O O . THR A 1 323 ? 4.449 18.234 16.109 1 97.38 323 THR A O 1
ATOM 2506 N N . ALA A 1 324 ? 5.023 18.578 18.234 1 98.5 324 ALA A N 1
ATOM 2507 C CA . ALA A 1 324 ? 5.246 20.016 18.078 1 98.5 324 ALA A CA 1
ATOM 2508 C C . ALA A 1 324 ? 6.656 20.406 18.516 1 98.5 324 ALA A C 1
ATOM 2510 O O . ALA A 1 324 ? 7.227 19.781 19.406 1 98.5 324 ALA A O 1
ATOM 2511 N N . LEU A 1 325 ? 7.23 21.266 17.828 1 98.81 325 LEU A N 1
ATOM 2512 C CA . LEU A 1 325 ? 8.469 21.953 18.219 1 98.81 325 LEU A CA 1
ATOM 2513 C C . LEU A 1 325 ? 8.188 23.375 18.688 1 98.81 325 LEU A C 1
ATOM 2515 O O . LEU A 1 325 ? 7.719 24.203 17.906 1 98.81 325 LEU A O 1
ATOM 2519 N N . LEU A 1 326 ? 8.461 23.688 19.984 1 98.75 326 LEU A N 1
ATOM 2520 C CA . LEU A 1 326 ? 8.133 24.984 20.578 1 98.75 326 LEU A CA 1
ATOM 2521 C C . LEU A 1 326 ? 9.391 25.812 20.812 1 98.75 326 LEU A C 1
ATOM 2523 O O . LEU A 1 326 ? 10.375 25.328 21.359 1 98.75 326 LEU A O 1
ATOM 2527 N N . ALA A 1 327 ? 9.367 26.984 20.344 1 98.75 327 ALA A N 1
ATOM 2528 C CA . ALA A 1 327 ? 10.422 27.969 20.609 1 98.75 327 ALA A CA 1
ATOM 2529 C C . ALA A 1 327 ? 9.844 29.25 21.188 1 98.75 327 ALA A C 1
ATOM 2531 O O . ALA A 1 327 ? 8.633 29.484 21.109 1 98.75 327 ALA A O 1
ATOM 2532 N N . ALA A 1 328 ? 10.68 30.062 21.812 1 98.62 328 ALA A N 1
ATOM 2533 C CA . ALA A 1 328 ? 10.227 31.297 22.453 1 98.62 328 ALA A CA 1
ATOM 2534 C C . ALA A 1 328 ? 11.078 32.5 22.031 1 98.62 328 ALA A C 1
ATOM 2536 O O . ALA A 1 328 ? 12.273 32.344 21.75 1 98.62 328 ALA A O 1
ATOM 2537 N N . LYS A 1 329 ? 10.43 33.531 21.953 1 98.5 329 LYS A N 1
ATOM 2538 C CA . LYS A 1 329 ? 11.164 34.812 21.859 1 98.5 329 LYS A CA 1
ATOM 2539 C C . LYS A 1 329 ? 11.633 35.281 23.219 1 98.5 329 LYS A C 1
ATOM 2541 O O . LYS A 1 329 ? 10.828 35.406 24.156 1 98.5 329 LYS A O 1
ATOM 2546 N N . PRO A 1 330 ? 12.953 35.5 23.312 1 95.69 330 PRO A N 1
ATOM 2547 C CA . PRO A 1 330 ? 13.438 35.938 24.625 1 95.69 330 PRO A CA 1
ATOM 2548 C C . PRO A 1 330 ? 12.82 37.25 25.062 1 95.69 330 PRO A C 1
ATOM 2550 O O . PRO A 1 330 ? 12.422 38.062 24.219 1 95.69 330 PRO A O 1
ATOM 2553 N N . MET B 1 1 ? -4.316 -2.246 19.594 1 50.34 1 MET B N 1
ATOM 2554 C CA . MET B 1 1 ? -4.191 -1.031 18.797 1 50.34 1 MET B CA 1
ATOM 2555 C C . MET B 1 1 ? -5.551 -0.373 18.578 1 50.34 1 MET B C 1
ATOM 2557 O O . MET B 1 1 ? -6.547 -1.06 18.344 1 50.34 1 MET B O 1
ATOM 2561 N N . VAL B 1 2 ? -5.641 0.946 18.859 1 81 2 VAL B N 1
ATOM 2562 C CA . VAL B 1 2 ? -6.848 1.739 18.656 1 81 2 VAL B CA 1
ATOM 2563 C C . VAL B 1 2 ? -7.281 1.659 17.203 1 81 2 VAL B C 1
ATOM 2565 O O . VAL B 1 2 ? -6.441 1.53 16.297 1 81 2 VAL B O 1
ATOM 2568 N N . PHE B 1 3 ? -8.523 1.31 16.906 1 89.56 3 PHE B N 1
ATOM 2569 C CA . PHE B 1 3 ? -9.117 1.129 15.594 1 89.56 3 PHE B CA 1
ATOM 2570 C C . PHE B 1 3 ? -8.57 2.156 14.609 1 89.56 3 PHE B C 1
ATOM 2572 O O . PHE B 1 3 ? -8.203 1.812 13.484 1 89.56 3 PHE B O 1
ATOM 2579 N N . LEU B 1 4 ? -8.367 3.344 15.047 1 88 4 LEU B N 1
ATOM 2580 C CA . LEU B 1 4 ? -7.93 4.414 14.164 1 88 4 LEU B CA 1
ATOM 2581 C C . LEU B 1 4 ? -6.477 4.215 13.75 1 88 4 LEU B C 1
ATOM 2583 O O . LEU B 1 4 ? -6.102 4.527 12.617 1 88 4 LEU B O 1
ATOM 2587 N N . GLU B 1 5 ? -5.672 3.795 14.68 1 88.25 5 GLU B N 1
ATOM 2588 C CA . GLU B 1 5 ? -4.266 3.547 14.367 1 88.25 5 GLU B CA 1
ATOM 2589 C C . GLU B 1 5 ? -4.117 2.43 13.344 1 88.25 5 GLU B C 1
ATOM 2591 O O . GLU B 1 5 ? -3.328 2.545 12.398 1 88.25 5 GLU B O 1
ATOM 2596 N N . LYS B 1 6 ? -4.863 1.375 13.539 1 92.25 6 LYS B N 1
ATOM 2597 C CA . LYS B 1 6 ? -4.852 0.266 12.586 1 92.25 6 LYS B CA 1
ATOM 2598 C C . LYS B 1 6 ? -5.324 0.718 11.211 1 92.25 6 LYS B C 1
ATOM 2600 O O . LYS B 1 6 ? -4.715 0.373 10.195 1 92.25 6 LYS B O 1
ATOM 2605 N N . LEU B 1 7 ? -6.43 1.477 11.203 1 95 7 LEU B N 1
ATOM 2606 C CA . LEU B 1 7 ? -6.984 1.992 9.953 1 95 7 LEU B CA 1
ATOM 2607 C C . LEU B 1 7 ? -5.973 2.873 9.234 1 95 7 LEU B C 1
ATOM 2609 O O . LEU B 1 7 ? -5.785 2.746 8.016 1 95 7 LEU B O 1
ATOM 2613 N N . ASP B 1 8 ? -5.266 3.674 9.953 1 92.88 8 ASP B N 1
ATOM 2614 C CA . ASP B 1 8 ? -4.266 4.57 9.375 1 92.88 8 ASP B CA 1
ATOM 2615 C C . ASP B 1 8 ? -3.104 3.785 8.781 1 92.88 8 ASP B C 1
ATOM 2617 O O . ASP B 1 8 ? -2.605 4.125 7.703 1 92.88 8 ASP B O 1
ATOM 2621 N N . ASP B 1 9 ? -2.715 2.785 9.477 1 92.94 9 ASP B N 1
ATOM 2622 C CA . ASP B 1 9 ? -1.623 1.943 8.992 1 92.94 9 ASP B CA 1
ATOM 2623 C C . ASP B 1 9 ? -1.997 1.254 7.684 1 92.94 9 ASP B C 1
ATOM 2625 O O . ASP B 1 9 ? -1.18 1.172 6.766 1 92.94 9 ASP B O 1
ATOM 2629 N N . LEU B 1 10 ? -3.211 0.765 7.613 1 95.69 10 LEU B N 1
ATOM 2630 C CA . LEU B 1 10 ? -3.686 0.125 6.391 1 95.69 10 LEU B CA 1
ATOM 2631 C C . LEU B 1 10 ? -3.705 1.114 5.23 1 95.69 10 LEU B C 1
ATOM 2633 O O . LEU B 1 10 ? -3.166 0.831 4.156 1 95.69 10 LEU B O 1
ATOM 2637 N N . LEU B 1 11 ? -4.207 2.291 5.473 1 95.69 11 LEU B N 1
ATOM 2638 C CA . LEU B 1 11 ? -4.422 3.291 4.434 1 95.69 11 LEU B CA 1
ATOM 2639 C C . LEU B 1 11 ? -3.092 3.848 3.934 1 95.69 11 LEU B C 1
ATOM 2641 O O . LEU B 1 11 ? -2.971 4.219 2.764 1 95.69 11 LEU B O 1
ATOM 2645 N N . LYS B 1 12 ? -2.104 3.799 4.727 1 93.5 12 LYS B N 1
ATOM 2646 C CA . LYS B 1 12 ? -0.831 4.406 4.348 1 93.5 12 LYS B CA 1
ATOM 2647 C C . LYS B 1 12 ? 0.142 3.355 3.818 1 93.5 12 LYS B C 1
ATOM 2649 O O . LYS B 1 12 ? 1.25 3.688 3.393 1 93.5 12 LYS B O 1
ATOM 2654 N N . GLY B 1 13 ? -0.274 2.121 3.781 1 96.06 13 GLY B N 1
ATOM 2655 C CA . GLY B 1 13 ? 0.583 1.023 3.359 1 96.06 13 GLY B CA 1
ATOM 2656 C C . GLY B 1 13 ? 0.976 1.102 1.896 1 96.06 13 GLY B C 1
ATOM 2657 O O . GLY B 1 13 ? 1.924 0.441 1.467 1 96.06 13 GLY B O 1
ATOM 2658 N N . TYR B 1 14 ? 0.322 1.939 1.116 1 97.44 14 TYR B N 1
ATOM 2659 C CA . TYR B 1 14 ? 0.619 2.037 -0.308 1 97.44 14 TYR B CA 1
ATOM 2660 C C . TYR B 1 14 ? 1.938 2.766 -0.541 1 97.44 14 TYR B C 1
ATOM 2662 O O . TYR B 1 14 ? 2.643 2.49 -1.514 1 97.44 14 TYR B O 1
ATOM 2670 N N . ALA B 1 15 ? 2.297 3.654 0.361 1 98.25 15 ALA B N 1
ATOM 2671 C CA . ALA B 1 15 ? 3.449 4.523 0.146 1 98.25 15 ALA B CA 1
ATOM 2672 C C . ALA B 1 15 ? 4.754 3.73 0.192 1 98.25 15 ALA B C 1
ATOM 2674 O O . ALA B 1 15 ? 5.555 3.783 -0.745 1 98.25 15 ALA B O 1
ATOM 2675 N N . PRO B 1 16 ? 5.004 2.908 1.27 1 98.38 16 PRO B N 1
ATOM 2676 C CA . PRO B 1 16 ? 6.227 2.098 1.256 1 98.38 16 PRO B CA 1
ATOM 2677 C C . PRO B 1 16 ? 6.309 1.179 0.039 1 98.38 16 PRO B C 1
ATOM 2679 O O . PRO B 1 16 ? 7.387 1.005 -0.534 1 98.38 16 PRO B O 1
ATOM 2682 N N . ALA B 1 17 ? 5.172 0.598 -0.335 1 98.12 17 ALA B N 1
ATOM 2683 C CA . ALA B 1 17 ? 5.156 -0.285 -1.499 1 98.12 17 ALA B CA 1
ATOM 2684 C C . ALA B 1 17 ? 5.598 0.457 -2.758 1 98.12 17 ALA B C 1
ATOM 2686 O O . ALA B 1 17 ? 6.445 -0.03 -3.508 1 98.12 17 ALA B O 1
ATOM 2687 N N . ARG B 1 18 ? 5.039 1.662 -2.977 1 98.44 18 ARG B N 1
ATOM 2688 C CA . ARG B 1 18 ? 5.344 2.438 -4.176 1 98.44 18 ARG B CA 1
ATOM 2689 C C . ARG B 1 18 ? 6.805 2.871 -4.188 1 98.44 18 ARG B C 1
ATOM 2691 O O . ARG B 1 18 ? 7.43 2.934 -5.25 1 98.44 18 ARG B O 1
ATOM 2698 N N . VAL B 1 19 ? 7.363 3.137 -3.025 1 98.75 19 VAL B N 1
ATOM 2699 C CA . VAL B 1 19 ? 8.766 3.523 -2.893 1 98.75 19 VAL B CA 1
ATOM 2700 C C . VAL B 1 19 ? 9.664 2.377 -3.354 1 98.75 19 VAL B C 1
ATOM 2702 O O . VAL B 1 19 ? 10.578 2.58 -4.156 1 98.75 19 VAL B O 1
ATOM 2705 N N . VAL B 1 20 ? 9.398 1.179 -2.881 1 98.44 20 VAL B N 1
ATOM 2706 C CA . VAL B 1 20 ? 10.203 0.02 -3.24 1 98.44 20 VAL B CA 1
ATOM 2707 C C . VAL B 1 20 ? 10.07 -0.262 -4.734 1 98.44 20 VAL B C 1
ATOM 2709 O O . VAL B 1 20 ? 11.062 -0.52 -5.418 1 98.44 20 VAL B O 1
ATOM 2712 N N . MET B 1 21 ? 8.844 -0.163 -5.246 1 98.19 21 MET B N 1
ATOM 2713 C CA . MET B 1 21 ? 8.617 -0.358 -6.676 1 98.19 21 MET B CA 1
ATOM 2714 C C . MET B 1 21 ? 9.414 0.651 -7.496 1 98.19 21 MET B C 1
ATOM 2716 O O . MET B 1 21 ? 10.023 0.294 -8.508 1 98.19 21 MET B O 1
ATOM 2720 N N . THR B 1 22 ? 9.414 1.881 -7.055 1 98.62 22 THR B N 1
ATOM 2721 C CA . THR B 1 22 ? 10.172 2.92 -7.734 1 98.62 22 THR B CA 1
ATOM 2722 C C . THR B 1 22 ? 11.664 2.592 -7.723 1 98.62 22 THR B C 1
ATOM 2724 O O . THR B 1 22 ? 12.367 2.84 -8.703 1 98.62 22 THR B O 1
ATOM 2727 N N . GLY B 1 23 ? 12.156 2.057 -6.586 1 98.62 23 GLY B N 1
ATOM 2728 C CA . GLY B 1 23 ? 13.531 1.599 -6.527 1 98.62 23 GLY B CA 1
ATOM 2729 C C . GLY B 1 23 ? 13.867 0.573 -7.594 1 98.62 23 GLY B C 1
ATOM 2730 O O . GLY B 1 23 ? 14.922 0.655 -8.234 1 98.62 23 GLY B O 1
ATOM 2731 N N . PHE B 1 24 ? 12.984 -0.378 -7.824 1 98.19 24 PHE B N 1
ATOM 2732 C CA . PHE B 1 24 ? 13.18 -1.389 -8.859 1 98.19 24 PHE B CA 1
ATOM 2733 C C . PHE B 1 24 ? 13.07 -0.769 -10.25 1 98.19 24 PHE B C 1
ATOM 2735 O O . PHE B 1 24 ? 13.883 -1.066 -11.125 1 98.19 24 PHE B O 1
ATOM 2742 N N . GLU B 1 25 ? 12.086 0.08 -10.453 1 97.69 25 GLU B N 1
ATOM 2743 C CA . GLU B 1 25 ? 11.844 0.698 -11.75 1 97.69 25 GLU B CA 1
ATOM 2744 C C . GLU B 1 25 ? 13.047 1.52 -12.211 1 97.69 25 GLU B C 1
ATOM 2746 O O . GLU B 1 25 ? 13.367 1.564 -13.398 1 97.69 25 GLU B O 1
ATOM 2751 N N . LEU B 1 26 ? 13.719 2.113 -11.258 1 98.31 26 LEU B N 1
ATOM 2752 C CA . LEU B 1 26 ? 14.828 2.998 -11.602 1 98.31 26 LEU B CA 1
ATOM 2753 C C . LEU B 1 26 ? 16.156 2.256 -11.539 1 98.31 26 LEU B C 1
ATOM 2755 O O . LEU B 1 26 ? 17.203 2.814 -11.875 1 98.31 26 LEU B O 1
ATOM 2759 N N . GLY B 1 27 ? 16.141 1.004 -11.008 1 98 27 GLY B N 1
ATOM 2760 C CA . GLY B 1 27 ? 17.344 0.184 -10.961 1 98 27 GLY B CA 1
ATOM 2761 C C . GLY B 1 27 ? 18.328 0.623 -9.898 1 98 27 GLY B C 1
ATOM 2762 O O . GLY B 1 27 ? 19.531 0.438 -10.047 1 98 27 GLY B O 1
ATOM 2763 N N . VAL B 1 28 ? 17.828 1.167 -8.812 1 98.19 28 VAL B N 1
ATOM 2764 C CA . VAL B 1 28 ? 18.672 1.818 -7.82 1 98.19 28 VAL B CA 1
ATOM 2765 C C . VAL B 1 28 ? 19.547 0.777 -7.121 1 98.19 28 VAL B C 1
ATOM 2767 O O . VAL B 1 28 ? 20.734 1.015 -6.875 1 98.19 28 VAL B O 1
ATOM 2770 N N . PHE B 1 29 ? 19.031 -0.357 -6.785 1 98.69 29 PHE B N 1
ATOM 2771 C CA . PHE B 1 29 ? 19.75 -1.376 -6.027 1 98.69 29 PHE B CA 1
ATOM 2772 C C . PHE B 1 29 ? 20.922 -1.915 -6.828 1 98.69 29 PHE B C 1
ATOM 2774 O O . PHE B 1 29 ? 22.016 -2.084 -6.293 1 98.69 29 PHE B O 1
ATOM 2781 N N . THR B 1 30 ? 20.688 -2.162 -8.117 1 98.56 30 THR B N 1
ATOM 2782 C CA . THR B 1 30 ? 21.75 -2.637 -9 1 98.56 30 THR B CA 1
ATOM 2783 C C . THR B 1 30 ? 22.844 -1.584 -9.141 1 98.56 30 THR B C 1
ATOM 2785 O O . THR B 1 30 ? 24.031 -1.907 -9.086 1 98.56 30 THR B O 1
ATOM 2788 N N . MET B 1 31 ? 22.484 -0.333 -9.289 1 98.69 31 MET B N 1
ATOM 2789 C CA . MET B 1 31 ? 23.453 0.754 -9.438 1 98.69 31 MET B CA 1
ATOM 2790 C C . MET B 1 31 ? 24.312 0.887 -8.195 1 98.69 31 MET B C 1
ATOM 2792 O O . MET B 1 31 ? 25.531 1.097 -8.297 1 98.69 31 MET B O 1
ATOM 2796 N N . ILE B 1 32 ? 23.703 0.779 -7.043 1 98.69 32 ILE B N 1
ATOM 2797 C CA . ILE B 1 32 ? 24.438 0.869 -5.793 1 98.69 32 ILE B CA 1
ATOM 2798 C C . ILE B 1 32 ? 25.406 -0.31 -5.676 1 98.69 32 ILE B C 1
ATOM 2800 O O . ILE B 1 32 ? 26.562 -0.137 -5.293 1 98.69 32 ILE B O 1
ATOM 2804 N N . ALA B 1 33 ? 24.969 -1.493 -6.039 1 98.12 33 ALA B N 1
ATOM 2805 C CA . ALA B 1 33 ? 25.828 -2.676 -6.031 1 98.12 33 ALA B CA 1
ATOM 2806 C C . ALA B 1 33 ? 27.016 -2.502 -6.98 1 98.12 33 ALA B C 1
ATOM 2808 O O . ALA B 1 33 ? 28.078 -3.062 -6.75 1 98.12 33 ALA B O 1
ATOM 2809 N N . GLU B 1 34 ? 26.844 -1.71 -7.992 1 97.88 34 GLU B N 1
ATOM 2810 C CA . GLU B 1 34 ? 27.859 -1.477 -9 1 97.88 34 GLU B CA 1
ATOM 2811 C C . GLU B 1 34 ? 28.797 -0.343 -8.586 1 97.88 34 GLU B C 1
ATOM 2813 O O . GLU B 1 34 ? 29.688 0.041 -9.344 1 97.88 34 GLU B O 1
ATOM 2818 N N . GLY B 1 35 ? 28.531 0.295 -7.484 1 97.75 35 GLY B N 1
ATOM 2819 C CA . GLY B 1 35 ? 29.531 1.212 -6.949 1 97.75 35 GLY B CA 1
ATOM 2820 C C . GLY B 1 35 ? 29.047 2.65 -6.902 1 97.75 35 GLY B C 1
ATOM 2821 O O . GLY B 1 35 ? 29.797 3.543 -6.48 1 97.75 35 GLY B O 1
ATOM 2822 N N . LYS B 1 36 ? 27.891 2.957 -7.363 1 98.12 36 LYS B N 1
ATOM 2823 C CA . LYS B 1 36 ? 27.328 4.285 -7.18 1 98.12 36 LYS B CA 1
ATOM 2824 C C . LYS B 1 36 ? 26.766 4.457 -5.77 1 98.12 36 LYS B C 1
ATOM 2826 O O . LYS B 1 36 ? 25.75 3.852 -5.422 1 98.12 36 LYS B O 1
ATOM 2831 N N . THR B 1 37 ? 27.359 5.32 -4.977 1 97.81 37 THR B N 1
ATOM 2832 C CA . THR B 1 37 ? 27.047 5.262 -3.555 1 97.81 37 THR B CA 1
ATOM 2833 C C . THR B 1 37 ? 26.453 6.59 -3.078 1 97.81 37 THR B C 1
ATOM 2835 O O . THR B 1 37 ? 25.953 6.688 -1.953 1 97.81 37 THR B O 1
ATOM 2838 N N . THR B 1 38 ? 26.5 7.637 -3.891 1 98.56 38 THR B N 1
ATOM 2839 C CA . THR B 1 38 ? 25.906 8.906 -3.494 1 98.56 38 THR B CA 1
ATOM 2840 C C . THR B 1 38 ? 24.625 9.172 -4.27 1 98.56 38 THR B C 1
ATOM 2842 O O . THR B 1 38 ? 24.406 8.586 -5.336 1 98.56 38 THR B O 1
ATOM 2845 N N . ALA B 1 39 ? 23.797 10.023 -3.748 1 98.5 39 ALA B N 1
ATOM 2846 C CA . ALA B 1 39 ? 22.562 10.391 -4.434 1 98.5 39 ALA B CA 1
ATOM 2847 C C . ALA B 1 39 ? 22.859 10.961 -5.816 1 98.5 39 ALA B C 1
ATOM 2849 O O . ALA B 1 39 ? 22.141 10.672 -6.781 1 98.5 39 ALA B O 1
ATOM 2850 N N . GLU B 1 40 ? 23.828 11.758 -5.922 1 98.62 40 GLU B N 1
ATOM 2851 C CA . GLU B 1 40 ? 24.219 12.383 -7.188 1 98.62 40 GLU B CA 1
ATOM 2852 C C . GLU B 1 40 ? 24.641 11.328 -8.211 1 98.62 40 GLU B C 1
ATOM 2854 O O . GLU B 1 40 ? 24.25 11.406 -9.383 1 98.62 40 GLU B O 1
ATOM 2859 N N . GLU B 1 41 ? 25.484 10.352 -7.801 1 98.75 41 GLU B N 1
ATOM 2860 C CA . GLU B 1 41 ? 25.938 9.289 -8.695 1 98.75 41 GLU B CA 1
ATOM 2861 C C . GLU B 1 41 ? 24.781 8.445 -9.203 1 98.75 41 GLU B C 1
ATOM 2863 O O . GLU B 1 41 ? 24.688 8.156 -10.398 1 98.75 41 GLU B O 1
ATOM 2868 N N . VAL B 1 42 ? 23.906 8.078 -8.305 1 98.81 42 VAL B N 1
ATOM 2869 C CA . VAL B 1 42 ? 22.766 7.25 -8.68 1 98.81 42 VAL B CA 1
ATOM 2870 C C . VAL B 1 42 ? 21.828 8.039 -9.578 1 98.81 42 VAL B C 1
ATOM 2872 O O . VAL B 1 42 ? 21.312 7.516 -10.57 1 98.81 42 VAL B O 1
ATOM 2875 N N . ALA B 1 43 ? 21.578 9.352 -9.242 1 98.81 43 ALA B N 1
ATOM 2876 C CA . ALA B 1 43 ? 20.719 10.211 -10.047 1 98.81 43 ALA B CA 1
ATOM 2877 C C . ALA B 1 43 ? 21.234 10.32 -11.477 1 98.81 43 ALA B C 1
ATOM 2879 O O . ALA B 1 43 ? 20.453 10.219 -12.43 1 98.81 43 ALA B O 1
ATOM 2880 N N . ARG B 1 44 ? 22.484 10.516 -11.617 1 98.5 44 ARG B N 1
ATOM 2881 C CA . ARG B 1 44 ? 23.094 10.617 -12.938 1 98.5 44 ARG B CA 1
ATOM 2882 C C . ARG B 1 44 ? 22.922 9.32 -13.727 1 98.5 44 ARG B C 1
ATOM 2884 O O . ARG B 1 44 ? 22.531 9.344 -14.891 1 98.5 44 ARG B O 1
ATOM 2891 N N . ALA B 1 45 ? 23.188 8.188 -13.102 1 98.38 45 ALA B N 1
ATOM 2892 C CA . ALA B 1 45 ? 23.094 6.883 -13.758 1 98.38 45 ALA B CA 1
ATOM 2893 C C . ALA B 1 45 ? 21.656 6.566 -14.156 1 98.38 45 ALA B C 1
ATOM 2895 O O . ALA B 1 45 ? 21.406 5.934 -15.188 1 98.38 45 ALA B O 1
ATOM 2896 N N . ALA B 1 46 ? 20.688 7.012 -13.336 1 98.25 46 ALA B N 1
ATOM 2897 C CA . ALA B 1 46 ? 19.281 6.723 -13.57 1 98.25 46 ALA B CA 1
ATOM 2898 C C . ALA B 1 46 ? 18.625 7.828 -14.383 1 98.25 46 ALA B C 1
ATOM 2900 O O . ALA B 1 46 ? 17.406 7.801 -14.617 1 98.25 46 ALA B O 1
ATOM 2901 N N . ALA B 1 47 ? 19.391 8.852 -14.781 1 97.94 47 ALA B N 1
ATOM 2902 C CA . ALA B 1 47 ? 18.844 10.008 -15.492 1 97.94 47 ALA B CA 1
ATOM 2903 C C . ALA B 1 47 ? 17.688 10.625 -14.719 1 97.94 47 ALA B C 1
ATOM 2905 O O . ALA B 1 47 ? 16.594 10.805 -15.258 1 97.94 47 ALA B O 1
ATOM 2906 N N . SER B 1 48 ? 17.938 10.93 -13.469 1 98.38 48 SER B N 1
ATOM 2907 C CA . SER B 1 48 ? 16.906 11.461 -12.578 1 98.38 48 SER B CA 1
ATOM 2908 C C . SER B 1 48 ? 17.406 12.695 -11.844 1 98.38 48 SER B C 1
ATOM 2910 O O . SER B 1 48 ? 18.594 13.047 -11.922 1 98.38 48 SER B O 1
ATOM 2912 N N . SER B 1 49 ? 16.469 13.406 -11.234 1 98.38 49 SER B N 1
ATOM 2913 C CA . SER B 1 49 ? 16.828 14.562 -10.43 1 98.38 49 SER B CA 1
ATOM 2914 C C . SER B 1 49 ? 17.578 14.148 -9.172 1 98.38 49 SER B C 1
ATOM 2916 O O . SER B 1 49 ? 17.297 13.102 -8.586 1 98.38 49 SER B O 1
ATOM 2918 N N . THR B 1 50 ? 18.516 14.977 -8.781 1 98.25 50 THR B N 1
ATOM 2919 C CA . THR B 1 50 ? 19.281 14.695 -7.57 1 98.25 50 THR B CA 1
ATOM 2920 C C . THR B 1 50 ? 18.391 14.789 -6.332 1 98.25 50 THR B C 1
ATOM 2922 O O . THR B 1 50 ? 18.484 13.953 -5.43 1 98.25 50 THR B O 1
ATOM 2925 N N . ARG B 1 51 ? 17.5 15.773 -6.27 1 97.5 51 ARG B N 1
ATOM 2926 C CA . ARG B 1 51 ? 16.594 15.945 -5.133 1 97.5 51 ARG B CA 1
ATOM 2927 C C . ARG B 1 51 ? 15.672 14.734 -4.977 1 97.5 51 ARG B C 1
ATOM 2929 O O . ARG B 1 51 ? 15.555 14.18 -3.883 1 97.5 51 ARG B O 1
ATOM 2936 N N . GLY B 1 52 ? 15.055 14.398 -6.109 1 98.38 52 GLY B N 1
ATOM 2937 C CA . GLY B 1 52 ? 14.18 13.242 -6.078 1 98.38 52 GLY B CA 1
ATOM 2938 C C . GLY B 1 52 ? 14.891 11.953 -5.703 1 98.38 52 GLY B C 1
ATOM 2939 O O . GLY B 1 52 ? 14.383 11.164 -4.91 1 98.38 52 GLY B O 1
ATOM 2940 N N . MET B 1 53 ? 16.078 11.742 -6.227 1 98.81 53 MET B N 1
ATOM 2941 C CA . MET B 1 53 ? 16.844 10.523 -5.957 1 98.81 53 MET B CA 1
ATOM 2942 C C . MET B 1 53 ? 17.297 10.477 -4.5 1 98.81 53 MET B C 1
ATOM 2944 O O . MET B 1 53 ? 17.219 9.422 -3.859 1 98.81 53 MET B O 1
ATOM 2948 N N . ARG B 1 54 ? 17.75 11.578 -3.98 1 98.44 54 ARG B N 1
ATOM 2949 C CA . ARG B 1 54 ? 18.141 11.633 -2.576 1 98.44 54 ARG B CA 1
ATOM 2950 C C . ARG B 1 54 ? 16.984 11.234 -1.667 1 98.44 54 ARG B C 1
ATOM 2952 O O . ARG B 1 54 ? 17.156 10.43 -0.752 1 98.44 54 ARG B O 1
ATOM 2959 N N . MET B 1 55 ? 15.828 11.805 -1.914 1 98.56 55 MET B N 1
ATOM 2960 C CA . MET B 1 55 ? 14.656 11.531 -1.084 1 98.56 55 MET B CA 1
ATOM 2961 C C . MET B 1 55 ? 14.219 10.078 -1.23 1 98.56 55 MET B C 1
ATOM 2963 O O . MET B 1 55 ? 13.789 9.453 -0.258 1 98.56 55 MET B O 1
ATOM 2967 N N . LEU B 1 56 ? 14.312 9.5 -2.451 1 98.81 56 LEU B N 1
ATOM 2968 C CA . LEU B 1 56 ? 14.016 8.094 -2.668 1 98.81 56 LEU B CA 1
ATOM 2969 C C . LEU B 1 56 ? 14.977 7.203 -1.89 1 98.81 56 LEU B C 1
ATOM 2971 O O . LEU B 1 56 ? 14.547 6.281 -1.189 1 98.81 56 LEU B O 1
ATOM 2975 N N . LEU B 1 57 ? 16.297 7.488 -1.987 1 98.88 57 LEU B N 1
ATOM 2976 C CA . LEU B 1 57 ? 17.312 6.688 -1.31 1 98.88 57 LEU B CA 1
ATOM 2977 C C . LEU B 1 57 ? 17.141 6.77 0.204 1 98.88 57 LEU B C 1
ATOM 2979 O O . LEU B 1 57 ? 17.297 5.766 0.905 1 98.88 57 LEU B O 1
ATOM 2983 N N . ASP B 1 58 ? 16.812 7.961 0.702 1 98.81 58 ASP B N 1
ATOM 2984 C CA . ASP B 1 58 ? 16.531 8.125 2.125 1 98.81 58 ASP B CA 1
ATOM 2985 C C . ASP B 1 58 ? 15.344 7.277 2.553 1 98.81 58 ASP B C 1
ATOM 2987 O O . ASP B 1 58 ? 15.375 6.637 3.605 1 98.81 58 ASP B O 1
ATOM 2991 N N . ALA B 1 59 ? 14.32 7.266 1.768 1 98.81 59 ALA B N 1
ATOM 2992 C CA . ALA B 1 59 ? 13.125 6.477 2.072 1 98.81 59 ALA B CA 1
ATOM 2993 C C . ALA B 1 59 ? 13.438 4.984 2.062 1 98.81 59 ALA B C 1
ATOM 2995 O O . ALA B 1 59 ? 13.008 4.246 2.951 1 98.81 59 ALA B O 1
ATOM 2996 N N . LEU B 1 60 ? 14.188 4.539 1.015 1 98.81 60 LEU B N 1
ATOM 2997 C CA . LEU B 1 60 ? 14.586 3.137 0.95 1 98.81 60 LEU B CA 1
ATOM 2998 C C . LEU B 1 60 ? 15.43 2.754 2.162 1 98.81 60 LEU B C 1
ATOM 3000 O O . LEU B 1 60 ? 15.344 1.625 2.65 1 98.81 60 LEU B O 1
ATOM 3004 N N . THR B 1 61 ? 16.25 3.682 2.645 1 98.81 61 THR B N 1
ATOM 3005 C CA . THR B 1 61 ? 17.047 3.461 3.85 1 98.81 61 THR B CA 1
ATOM 3006 C C . THR B 1 61 ? 16.141 3.352 5.074 1 98.81 61 THR B C 1
ATOM 3008 O O . THR B 1 61 ? 16.328 2.463 5.91 1 98.81 61 THR B O 1
ATOM 3011 N N . SER B 1 62 ? 15.172 4.258 5.137 1 98.5 62 SER B N 1
ATOM 3012 C CA . SER B 1 62 ? 14.242 4.246 6.262 1 98.5 62 SER B CA 1
ATOM 3013 C C . SER B 1 62 ? 13.453 2.945 6.312 1 98.5 62 SER B C 1
ATOM 3015 O O . SER B 1 62 ? 13.055 2.496 7.387 1 98.5 62 SER B O 1
ATOM 3017 N N . LEU B 1 63 ? 13.227 2.328 5.164 1 98 63 LEU B N 1
ATOM 3018 C CA . LEU B 1 63 ? 12.5 1.067 5.062 1 98 63 LEU B CA 1
ATOM 3019 C C . LEU B 1 63 ? 13.445 -0.118 5.23 1 98 63 LEU B C 1
ATOM 3021 O O . LEU B 1 63 ? 13.047 -1.268 5.027 1 98 63 LEU B O 1
ATOM 3025 N N . GLU B 1 64 ? 14.734 0.152 5.461 1 97.25 64 GLU B N 1
ATOM 3026 C CA . GLU B 1 64 ? 15.75 -0.831 5.809 1 97.25 64 GLU B CA 1
ATOM 3027 C C . GLU B 1 64 ? 16.141 -1.675 4.602 1 97.25 64 GLU B C 1
ATOM 3029 O O . GLU B 1 64 ? 16.469 -2.857 4.738 1 97.25 64 GLU B O 1
ATOM 3034 N N . LEU B 1 65 ? 16.031 -1.129 3.438 1 97.75 65 LEU B N 1
ATOM 3035 C CA . LEU B 1 65 ? 16.516 -1.799 2.234 1 97.75 65 LEU B CA 1
ATOM 3036 C C . LEU B 1 65 ? 17.906 -1.308 1.856 1 97.75 65 LEU B C 1
ATOM 3038 O O . LEU B 1 65 ? 18.625 -1.976 1.106 1 97.75 65 LEU B O 1
ATOM 3042 N N . LEU B 1 66 ? 18.266 -0.13 2.34 1 98.44 66 LEU B N 1
ATOM 3043 C CA . LEU B 1 66 ? 19.594 0.446 2.213 1 98.44 66 LEU B CA 1
ATOM 3044 C C . LEU B 1 66 ? 20.125 0.879 3.574 1 98.44 66 LEU B C 1
ATOM 3046 O O . LEU B 1 66 ? 19.391 0.887 4.562 1 98.44 66 LEU B O 1
ATOM 3050 N N . GLN B 1 67 ? 21.359 1.096 3.605 1 98.31 67 GLN B N 1
ATOM 3051 C CA . GLN B 1 67 ? 22.047 1.771 4.703 1 98.31 67 GLN B CA 1
ATOM 3052 C C . GLN B 1 67 ? 22.703 3.066 4.227 1 98.31 67 GLN B C 1
ATOM 3054 O O . GLN B 1 67 ? 23.094 3.184 3.059 1 98.31 67 GLN B O 1
ATOM 3059 N N . LYS B 1 68 ? 22.781 3.969 5.098 1 98.31 68 LYS B N 1
ATOM 3060 C CA . LYS B 1 68 ? 23.391 5.258 4.785 1 98.31 68 LYS B CA 1
ATOM 3061 C C . LYS B 1 68 ? 24.484 5.609 5.797 1 98.31 68 LYS B C 1
ATOM 3063 O O . LYS B 1 68 ? 24.25 5.547 7.004 1 98.31 68 LYS B O 1
ATOM 3068 N N . HIS B 1 69 ? 25.641 5.844 5.344 1 96.69 69 HIS B N 1
ATOM 3069 C CA . HIS B 1 69 ? 26.766 6.32 6.133 1 96.69 69 HIS B CA 1
ATOM 3070 C C . HIS B 1 69 ? 27.5 7.453 5.422 1 96.69 69 HIS B C 1
ATOM 3072 O O . HIS B 1 69 ? 28.016 7.27 4.316 1 96.69 69 HIS B O 1
ATOM 3078 N N . ASN B 1 70 ? 27.594 8.609 6.055 1 95.06 70 ASN B N 1
ATOM 3079 C CA . ASN B 1 70 ? 28.297 9.758 5.492 1 95.06 70 ASN B CA 1
ATOM 3080 C C . ASN B 1 70 ? 27.828 10.07 4.074 1 95.06 70 ASN B C 1
ATOM 3082 O O . ASN B 1 70 ? 28.641 10.148 3.15 1 95.06 70 ASN B O 1
ATOM 3086 N N . ASP B 1 71 ? 26.531 10.086 3.848 1 95.75 71 ASP B N 1
ATOM 3087 C CA . ASP B 1 71 ? 25.844 10.477 2.617 1 95.75 71 ASP B CA 1
ATOM 3088 C C . ASP B 1 71 ? 26.125 9.469 1.499 1 95.75 71 ASP B C 1
ATOM 3090 O O . ASP B 1 71 ? 26.016 9.812 0.317 1 95.75 71 ASP B O 1
ATOM 3094 N N . ARG B 1 72 ? 26.516 8.32 1.939 1 98.44 72 ARG B N 1
ATOM 3095 C CA . ARG B 1 72 ? 26.688 7.215 0.997 1 98.44 72 ARG B CA 1
ATOM 3096 C C . ARG B 1 72 ? 25.734 6.066 1.323 1 98.44 72 ARG B C 1
ATOM 3098 O O . ARG B 1 72 ? 25.516 5.758 2.494 1 98.44 72 ARG B O 1
ATOM 3105 N N . TYR B 1 73 ? 25.281 5.504 0.318 1 98.69 73 TYR B N 1
ATOM 3106 C CA . TYR B 1 73 ? 24.281 4.441 0.462 1 98.69 73 TYR B CA 1
ATOM 3107 C C . TYR B 1 73 ? 24.875 3.088 0.09 1 98.69 73 TYR B C 1
ATOM 3109 O O . TYR B 1 73 ? 25.703 2.996 -0.82 1 98.69 73 TYR B O 1
ATOM 3117 N N . GLN B 1 74 ? 24.438 2.064 0.786 1 98.5 74 GLN B N 1
ATOM 3118 C CA . GLN B 1 74 ? 24.844 0.687 0.528 1 98.5 74 GLN B CA 1
ATOM 3119 C C . GLN B 1 74 ? 23.656 -0.271 0.682 1 98.5 74 GLN B C 1
ATOM 3121 O O . GLN B 1 74 ? 22.688 0.045 1.363 1 98.5 74 GLN B O 1
ATOM 3126 N N . LEU B 1 75 ? 23.766 -1.372 -0.048 1 98.06 75 LEU B N 1
ATOM 3127 C CA . LEU B 1 75 ? 22.781 -2.422 0.17 1 98.06 75 LEU B CA 1
ATOM 3128 C C . LEU B 1 75 ? 22.906 -3.006 1.574 1 98.06 75 LEU B C 1
ATOM 3130 O O . LEU B 1 75 ? 24.016 -3.09 2.117 1 98.06 75 LEU B O 1
ATOM 3134 N N . VAL B 1 76 ? 21.781 -3.307 2.178 1 97.12 76 VAL B N 1
ATOM 3135 C CA . VAL B 1 76 ? 21.828 -4.059 3.428 1 97.12 76 VAL B CA 1
ATOM 3136 C C . VAL B 1 76 ? 22.469 -5.418 3.188 1 97.12 76 VAL B C 1
ATOM 3138 O O . VAL B 1 76 ? 22.219 -6.062 2.168 1 97.12 76 VAL B O 1
ATOM 3141 N N . PRO B 1 77 ? 23.312 -5.852 4.121 1 94.12 77 PRO B N 1
ATOM 3142 C CA . PRO B 1 77 ? 23.969 -7.148 3.938 1 94.12 77 PRO B CA 1
ATOM 3143 C C . PRO B 1 77 ? 22.969 -8.289 3.711 1 94.12 77 PRO B C 1
ATOM 3145 O O . PRO B 1 77 ? 21.969 -8.383 4.422 1 94.12 77 PRO B O 1
ATOM 3148 N N . GLY B 1 78 ? 23.25 -9.109 2.707 1 92.56 78 GLY B N 1
ATOM 3149 C CA . GLY B 1 78 ? 22.422 -10.273 2.447 1 92.56 78 GLY B CA 1
ATOM 3150 C C . GLY B 1 78 ? 21.25 -9.984 1.519 1 92.56 78 GLY B C 1
ATOM 3151 O O . GLY B 1 78 ? 20.5 -10.883 1.168 1 92.56 78 GLY B O 1
ATOM 3152 N N . SER B 1 79 ? 21.188 -8.711 1.022 1 96.25 79 SER B N 1
ATOM 3153 C CA . SER B 1 79 ? 20.031 -8.336 0.216 1 96.25 79 SER B CA 1
ATOM 3154 C C . SER B 1 79 ? 20.344 -8.406 -1.273 1 96.25 79 SER B C 1
ATOM 3156 O O . SER B 1 79 ? 19.438 -8.375 -2.109 1 96.25 79 SER B O 1
ATOM 3158 N N . GLU B 1 80 ? 21.547 -8.594 -1.642 1 95.94 80 GLU B N 1
ATOM 3159 C CA . GLU B 1 80 ? 22.016 -8.508 -3.021 1 95.94 80 GLU B CA 1
ATOM 3160 C C . GLU B 1 80 ? 21.328 -9.555 -3.9 1 95.94 80 GLU B C 1
ATOM 3162 O O . GLU B 1 80 ? 20.969 -9.273 -5.039 1 95.94 80 GLU B O 1
ATOM 3167 N N . ALA B 1 81 ? 21.188 -10.734 -3.414 1 95 81 ALA B N 1
ATOM 3168 C CA . ALA B 1 81 ? 20.609 -11.836 -4.184 1 95 81 ALA B CA 1
ATOM 3169 C C . ALA B 1 81 ? 19.203 -11.492 -4.68 1 95 81 ALA B C 1
ATOM 3171 O O . ALA B 1 81 ? 18.859 -11.781 -5.828 1 95 81 ALA B O 1
ATOM 3172 N N . ALA B 1 82 ? 18.453 -10.805 -3.9 1 95.88 82 ALA B N 1
ATOM 3173 C CA . ALA B 1 82 ? 17.047 -10.516 -4.211 1 95.88 82 ALA B CA 1
ATOM 3174 C C . ALA B 1 82 ? 16.922 -9.203 -4.977 1 95.88 82 ALA B C 1
ATOM 3176 O O . ALA B 1 82 ? 15.977 -9.023 -5.758 1 95.88 82 ALA B O 1
ATOM 3177 N N . LEU B 1 83 ? 17.953 -8.281 -4.797 1 97.81 83 LEU B N 1
ATOM 3178 C CA . LEU B 1 83 ? 17.719 -6.914 -5.23 1 97.81 83 LEU B CA 1
ATOM 3179 C C . LEU B 1 83 ? 18.516 -6.59 -6.484 1 97.81 83 LEU B C 1
ATOM 3181 O O . LEU B 1 83 ? 18.219 -5.633 -7.195 1 97.81 83 LEU B O 1
ATOM 3185 N N . VAL B 1 84 ? 19.562 -7.297 -6.75 1 97.88 84 VAL B N 1
ATOM 3186 C CA . VAL B 1 84 ? 20.484 -6.949 -7.832 1 97.88 84 VAL B CA 1
ATOM 3187 C C . VAL B 1 84 ? 20.125 -7.75 -9.086 1 97.88 84 VAL B C 1
ATOM 3189 O O . VAL B 1 84 ? 20.047 -8.977 -9.039 1 97.88 84 VAL B O 1
ATOM 3192 N N . LYS B 1 85 ? 19.969 -7.145 -10.188 1 96.44 85 LYS B N 1
ATOM 3193 C CA . LYS B 1 85 ? 19.422 -7.672 -11.43 1 96.44 85 LYS B CA 1
ATOM 3194 C C . LYS B 1 85 ? 20.25 -8.828 -11.953 1 96.44 85 LYS B C 1
ATOM 3196 O O . LYS B 1 85 ? 19.719 -9.75 -12.578 1 96.44 85 LYS B O 1
ATOM 3201 N N . SER B 1 86 ? 21.5 -8.789 -11.75 1 95.38 86 SER B N 1
ATOM 3202 C CA . SER B 1 86 ? 22.391 -9.812 -12.297 1 95.38 86 SER B CA 1
ATOM 3203 C C . SER B 1 86 ? 22.297 -11.109 -11.492 1 95.38 86 SER B C 1
ATOM 3205 O O . SER B 1 86 ? 22.797 -12.148 -11.922 1 95.38 86 SER B O 1
ATOM 3207 N N . SER B 1 87 ? 21.688 -11.094 -10.328 1 95.44 87 SER B N 1
ATOM 3208 C CA . SER B 1 87 ? 21.562 -12.281 -9.492 1 95.44 87 SER B CA 1
ATOM 3209 C C . SER B 1 87 ? 20.531 -13.25 -10.07 1 95.44 87 SER B C 1
ATOM 3211 O O . SER B 1 87 ? 19.484 -12.836 -10.555 1 95.44 87 SER B O 1
ATOM 3213 N N . PRO B 1 88 ? 20.766 -14.547 -10.062 1 91.44 88 PRO B N 1
ATOM 3214 C CA . PRO B 1 88 ? 19.766 -15.539 -10.453 1 91.44 88 PRO B CA 1
ATOM 3215 C C . PRO B 1 88 ? 18.578 -15.578 -9.508 1 91.44 88 PRO B C 1
ATOM 3217 O O . PRO B 1 88 ? 17.547 -16.172 -9.844 1 91.44 88 PRO B O 1
ATOM 3220 N N . GLN B 1 89 ? 18.703 -14.969 -8.352 1 93.81 89 GLN B N 1
ATOM 3221 C CA . GLN B 1 89 ? 17.625 -14.953 -7.363 1 93.81 89 GLN B CA 1
ATOM 3222 C C . GLN B 1 89 ? 16.938 -13.594 -7.312 1 93.81 89 GLN B C 1
ATOM 3224 O O . GLN B 1 89 ? 16.219 -13.289 -6.367 1 93.81 89 GLN B O 1
ATOM 3229 N N . TYR B 1 90 ? 17.234 -12.828 -8.383 1 96.38 90 TYR B N 1
ATOM 3230 C CA . TYR B 1 90 ? 16.625 -11.508 -8.492 1 96.38 90 TYR B CA 1
ATOM 3231 C C . TYR B 1 90 ? 15.109 -11.602 -8.547 1 96.38 90 TYR B C 1
ATOM 3233 O O . TYR B 1 90 ? 14.555 -12.258 -9.43 1 96.38 90 TYR B O 1
ATOM 3241 N N . ILE B 1 91 ? 14.422 -10.914 -7.633 1 94.88 91 ILE B N 1
ATOM 3242 C CA . ILE B 1 91 ? 12.969 -11.031 -7.535 1 94.88 91 ILE B CA 1
ATOM 3243 C C . ILE B 1 91 ? 12.312 -9.805 -8.156 1 94.88 91 ILE B C 1
ATOM 3245 O O . ILE B 1 91 ? 11.086 -9.742 -8.289 1 94.88 91 ILE B O 1
ATOM 3249 N N . GLY B 1 92 ? 13.031 -8.805 -8.57 1 95.94 92 GLY B N 1
ATOM 3250 C CA . GLY B 1 92 ? 12.523 -7.477 -8.867 1 95.94 92 GLY B CA 1
ATOM 3251 C C . GLY B 1 92 ? 11.93 -7.359 -10.258 1 95.94 92 GLY B C 1
ATOM 3252 O O . GLY B 1 92 ? 11.312 -6.344 -10.594 1 95.94 92 GLY B O 1
ATOM 3253 N N . SER B 1 93 ? 11.992 -8.438 -11.094 1 95.44 93 SER B N 1
ATOM 3254 C CA . SER B 1 93 ? 11.617 -8.344 -12.5 1 95.44 93 SER B CA 1
ATOM 3255 C C . SER B 1 93 ? 10.172 -7.887 -12.656 1 95.44 93 SER B C 1
ATOM 3257 O O . SER B 1 93 ? 9.875 -6.984 -13.445 1 95.44 93 SER B O 1
ATOM 3259 N N . MET B 1 94 ? 9.281 -8.438 -11.883 1 94.19 94 MET B N 1
ATOM 3260 C CA . MET B 1 94 ? 7.863 -8.125 -12.023 1 94.19 94 MET B CA 1
ATOM 3261 C C . MET B 1 94 ? 7.559 -6.73 -11.492 1 94.19 94 MET B C 1
ATOM 3263 O O . MET B 1 94 ? 6.477 -6.191 -11.742 1 94.19 94 MET B O 1
ATOM 3267 N N . TRP B 1 95 ? 8.531 -6.133 -10.812 1 95 95 TRP B N 1
ATOM 3268 C CA . TRP B 1 95 ? 8.32 -4.824 -10.203 1 95 95 TRP B CA 1
ATOM 3269 C C . TRP B 1 95 ? 9.023 -3.73 -11.008 1 95 95 TRP B C 1
ATOM 3271 O O . TRP B 1 95 ? 8.977 -2.555 -10.633 1 95 95 TRP B O 1
ATOM 3281 N N . GLU B 1 96 ? 9.672 -4.105 -12.078 1 94.06 96 GLU B N 1
ATOM 3282 C CA . GLU B 1 96 ? 10.391 -3.139 -12.898 1 94.06 96 GLU B CA 1
ATOM 3283 C C . GLU B 1 96 ? 9.43 -2.326 -13.766 1 94.06 96 GLU B C 1
ATOM 3285 O O . GLU B 1 96 ? 9.828 -1.356 -14.406 1 94.06 96 GLU B O 1
ATOM 3290 N N . THR B 1 97 ? 8.141 -2.795 -13.75 1 90 97 THR B N 1
ATOM 3291 C CA . THR B 1 97 ? 7.094 -2.035 -14.414 1 90 97 THR B CA 1
ATOM 3292 C C . THR B 1 97 ? 5.953 -1.729 -13.453 1 90 97 THR B C 1
ATOM 3294 O O . THR B 1 97 ? 5.875 -2.309 -12.367 1 90 97 THR B O 1
ATOM 3297 N N . ASN B 1 98 ? 5.137 -0.859 -13.867 1 90.25 98 ASN B N 1
ATOM 3298 C CA . ASN B 1 98 ? 4.039 -0.432 -13 1 90.25 98 ASN B CA 1
ATOM 3299 C C . ASN B 1 98 ? 2.768 -1.228 -13.273 1 90.25 98 ASN B C 1
ATOM 3301 O O . ASN B 1 98 ? 1.67 -0.79 -12.93 1 90.25 98 ASN B O 1
ATOM 3305 N N . HIS B 1 99 ? 2.881 -2.396 -13.852 1 91.56 99 HIS B N 1
ATOM 3306 C CA . HIS B 1 99 ? 1.729 -3.162 -14.312 1 91.56 99 HIS B CA 1
ATOM 3307 C C . HIS B 1 99 ? 0.817 -3.543 -13.148 1 91.56 99 HIS B C 1
ATOM 3309 O O . HIS B 1 99 ? -0.396 -3.33 -13.211 1 91.56 99 HIS B O 1
ATOM 3315 N N . LEU B 1 100 ? 1.378 -4.09 -12.133 1 92.81 100 LEU B N 1
ATOM 3316 C CA . LEU B 1 100 ? 0.588 -4.547 -10.992 1 92.81 100 LEU B CA 1
ATOM 3317 C C . LEU B 1 100 ? -0.062 -3.367 -10.273 1 92.81 100 LEU B C 1
ATOM 3319 O O . LEU B 1 100 ? -1.253 -3.41 -9.953 1 92.81 100 LEU B O 1
ATOM 3323 N N . TRP B 1 101 ? 0.68 -2.283 -10.078 1 94.88 101 TRP B N 1
ATOM 3324 C CA . TRP B 1 101 ? 0.146 -1.068 -9.477 1 94.88 101 TRP B CA 1
ATOM 3325 C C . TRP B 1 101 ? -0.988 -0.494 -10.312 1 94.88 101 TRP B C 1
ATOM 3327 O O . TRP B 1 101 ? -2.041 -0.132 -9.789 1 94.88 101 TRP B O 1
ATOM 3337 N N . SER B 1 102 ? -0.775 -0.399 -11.625 1 93.94 102 SER B N 1
ATOM 3338 C CA . SER B 1 102 ? -1.77 0.15 -12.547 1 93.94 102 SER B CA 1
ATOM 3339 C C . SER B 1 102 ? -3.055 -0.671 -12.523 1 93.94 102 SER B C 1
ATOM 3341 O O . SER B 1 102 ? -4.152 -0.113 -12.508 1 93.94 102 SER B O 1
ATOM 3343 N N . ALA B 1 103 ? -2.93 -1.969 -12.508 1 94.56 103 ALA B N 1
ATOM 3344 C CA . ALA B 1 103 ? -4.105 -2.834 -12.477 1 94.56 103 ALA B CA 1
ATOM 3345 C C . ALA B 1 103 ? -4.914 -2.609 -11.203 1 94.56 103 ALA B C 1
ATOM 3347 O O . ALA B 1 103 ? -6.133 -2.43 -11.258 1 94.56 103 ALA B O 1
ATOM 3348 N N . TRP B 1 104 ? -4.266 -2.533 -10.086 1 96.81 104 TRP B N 1
ATOM 3349 C CA . TRP B 1 104 ? -4.941 -2.383 -8.805 1 96.81 104 TRP B CA 1
ATOM 3350 C C . TRP B 1 104 ? -5.531 -0.984 -8.656 1 96.81 104 TRP B C 1
ATOM 3352 O O . TRP B 1 104 ? -6.441 -0.767 -7.855 1 96.81 104 TRP B O 1
ATOM 3362 N N . SER B 1 105 ? -4.988 0.005 -9.422 1 96.5 105 SER B N 1
ATOM 3363 C CA . SER B 1 105 ? -5.562 1.346 -9.43 1 96.5 105 SER B CA 1
ATOM 3364 C C . SER B 1 105 ? -7.004 1.326 -9.93 1 96.5 105 SER B C 1
ATOM 3366 O O . SER B 1 105 ? -7.77 2.254 -9.664 1 96.5 105 SER B O 1
ATOM 3368 N N . ALA B 1 106 ? -7.395 0.234 -10.594 1 96.38 106 ALA B N 1
ATOM 3369 C CA . ALA B 1 106 ? -8.719 0.155 -11.203 1 96.38 106 ALA B CA 1
ATOM 3370 C C . ALA B 1 106 ? -9.688 -0.623 -10.32 1 96.38 106 ALA B C 1
ATOM 3372 O O . ALA B 1 106 ? -10.805 -0.932 -10.734 1 96.38 106 ALA B O 1
ATOM 3373 N N . LEU B 1 107 ? -9.336 -0.959 -9.125 1 98.06 107 LEU B N 1
ATOM 3374 C CA . LEU B 1 107 ? -10.125 -1.858 -8.297 1 98.06 107 LEU B CA 1
ATOM 3375 C C . LEU B 1 107 ? -11.562 -1.35 -8.164 1 98.06 107 LEU B C 1
ATOM 3377 O O . LEU B 1 107 ? -12.516 -2.117 -8.312 1 98.06 107 LEU B O 1
ATOM 3381 N N . THR B 1 108 ? -11.766 -0.043 -7.898 1 98.19 108 THR B N 1
ATOM 3382 C CA . THR B 1 108 ? -13.109 0.497 -7.707 1 98.19 108 THR B CA 1
ATOM 3383 C C . THR B 1 108 ? -13.961 0.275 -8.953 1 98.19 108 THR B C 1
ATOM 3385 O O . THR B 1 108 ? -15.109 -0.172 -8.852 1 98.19 108 THR B O 1
ATOM 3388 N N . GLN B 1 109 ? -13.367 0.554 -10.055 1 97.31 109 GLN B N 1
ATOM 3389 C CA . GLN B 1 109 ? -14.086 0.354 -11.305 1 97.31 109 GLN B CA 1
ATOM 3390 C C . GLN B 1 109 ? -14.383 -1.125 -11.539 1 97.31 109 GLN B C 1
ATOM 3392 O O . GLN B 1 109 ? -15.461 -1.478 -12.023 1 97.31 109 GLN B O 1
ATOM 3397 N N . VAL B 1 110 ? -13.461 -1.971 -11.25 1 98.06 110 VAL B N 1
ATOM 3398 C CA . VAL B 1 110 ? -13.609 -3.41 -11.43 1 98.06 110 VAL B CA 1
ATOM 3399 C C . VAL B 1 110 ? -14.727 -3.932 -10.531 1 98.06 110 VAL B C 1
ATOM 3401 O O . VAL B 1 110 ? -15.547 -4.754 -10.961 1 98.06 110 VAL B O 1
ATOM 3404 N N . VAL B 1 111 ? -14.789 -3.434 -9.297 1 98.44 111 VAL B N 1
ATOM 3405 C CA . VAL B 1 111 ? -15.859 -3.83 -8.383 1 98.44 111 VAL B CA 1
ATOM 3406 C C . VAL B 1 111 ? -17.203 -3.344 -8.922 1 98.44 111 VAL B C 1
ATOM 3408 O O . VAL B 1 111 ? -18.203 -4.066 -8.867 1 98.44 111 VAL B O 1
ATOM 3411 N N . ARG B 1 112 ? -17.266 -2.148 -9.461 1 97.94 112 ARG B N 1
ATOM 3412 C CA . ARG B 1 112 ? -18.5 -1.589 -10.008 1 97.94 112 ARG B CA 1
ATOM 3413 C C . ARG B 1 112 ? -19 -2.418 -11.188 1 97.94 112 ARG B C 1
ATOM 3415 O O . ARG B 1 112 ? -20.172 -2.77 -11.242 1 97.94 112 ARG B O 1
ATOM 3422 N N . THR B 1 113 ? -18.125 -2.814 -12.039 1 96.81 113 THR B N 1
ATOM 3423 C CA . THR B 1 113 ? -18.531 -3.4 -13.312 1 96.81 113 THR B CA 1
ATOM 3424 C C . THR B 1 113 ? -18.578 -4.922 -13.211 1 96.81 113 THR B C 1
ATOM 3426 O O . THR B 1 113 ? -19.297 -5.578 -13.969 1 96.81 113 THR B O 1
ATOM 3429 N N . GLY B 1 114 ? -17.719 -5.418 -12.414 1 94.94 114 GLY B N 1
ATOM 3430 C CA . GLY B 1 114 ? -17.562 -6.859 -12.352 1 94.94 114 GLY B CA 1
ATOM 3431 C C . GLY B 1 114 ? -16.703 -7.414 -13.477 1 94.94 114 GLY B C 1
ATOM 3432 O O . GLY B 1 114 ? -16.594 -8.633 -13.633 1 94.94 114 GLY B O 1
ATOM 3433 N N . LYS B 1 115 ? -16.109 -6.52 -14.227 1 94.81 115 LYS B N 1
ATOM 3434 C CA . LYS B 1 115 ? -15.258 -6.902 -15.352 1 94.81 115 LYS B CA 1
ATOM 3435 C C . LYS B 1 115 ? -13.789 -6.602 -15.062 1 94.81 115 LYS B C 1
ATOM 3437 O O . LYS B 1 115 ? -13.477 -5.609 -14.398 1 94.81 115 LYS B O 1
ATOM 3442 N N . PRO B 1 116 ? -12.938 -7.438 -15.57 1 94.12 116 PRO B N 1
ATOM 3443 C CA . PRO B 1 116 ? -11.516 -7.23 -15.32 1 94.12 116 PRO B CA 1
ATOM 3444 C C . PRO B 1 116 ? -10.992 -5.922 -15.914 1 94.12 116 PRO B C 1
ATOM 3446 O O . PRO B 1 116 ? -11.609 -5.367 -16.828 1 94.12 116 PRO B O 1
ATOM 3449 N N . TYR B 1 117 ? -9.891 -5.527 -15.289 1 89.94 117 TYR B N 1
ATOM 3450 C CA . TYR B 1 117 ? -9.156 -4.355 -15.773 1 89.94 117 TYR B CA 1
ATOM 3451 C C . TYR B 1 117 ? -8.609 -4.594 -17.172 1 89.94 117 TYR B C 1
ATOM 3453 O O . TYR B 1 117 ? -8.008 -5.637 -17.438 1 89.94 117 TYR B O 1
ATOM 3461 N N . THR B 1 118 ? -9.062 -3.826 -18.219 1 77.06 118 THR B N 1
ATOM 3462 C CA . THR B 1 118 ? -8.531 -3.887 -19.578 1 77.06 118 THR B CA 1
ATOM 3463 C C . THR B 1 118 ? -7.777 -2.607 -19.922 1 77.06 118 THR B C 1
ATOM 3465 O O . THR B 1 118 ? -8.336 -1.512 -19.859 1 77.06 118 THR B O 1
ATOM 3468 N N . ARG B 1 119 ? -6.508 -2.592 -19.953 1 61.44 119 ARG B N 1
ATOM 3469 C CA . ARG B 1 119 ? -5.84 -1.419 -20.516 1 61.44 119 ARG B CA 1
ATOM 3470 C C . ARG B 1 119 ? -5.98 -1.376 -22.031 1 61.44 119 ARG B C 1
ATOM 3472 O O . ARG B 1 119 ? -5.965 -2.418 -22.688 1 61.44 119 ARG B O 1
ATOM 3479 N N . LEU B 1 120 ? -6.484 -0.404 -22.812 1 47.62 120 LEU B N 1
ATOM 3480 C CA . LEU B 1 120 ? -6.539 -0.278 -24.266 1 47.62 120 LEU B CA 1
ATOM 3481 C C . LEU B 1 120 ? -5.281 -0.849 -24.906 1 47.62 120 LEU B C 1
ATOM 3483 O O . LEU B 1 120 ? -5.359 -1.556 -25.906 1 47.62 120 LEU B O 1
ATOM 3487 N N . GLU B 1 121 ? -4.039 -0.356 -24.562 1 52.38 121 GLU B N 1
ATOM 3488 C CA . GLU B 1 121 ? -2.748 -0.722 -25.141 1 52.38 121 GLU B CA 1
ATOM 3489 C C . GLU B 1 121 ? -2.281 -2.084 -24.641 1 52.38 121 GLU B C 1
ATOM 3491 O O . GLU B 1 121 ? -1.11 -2.439 -24.781 1 52.38 121 GLU B O 1
ATOM 3496 N N . THR B 1 122 ? -3.223 -2.99 -24.172 1 54.62 122 THR B N 1
ATOM 3497 C CA . THR B 1 122 ? -3.322 -3.977 -23.109 1 54.62 122 THR B CA 1
ATOM 3498 C C . THR B 1 122 ? -2.672 -5.293 -23.516 1 54.62 122 THR B C 1
ATOM 3500 O O . THR B 1 122 ? -1.901 -5.879 -22.75 1 54.62 122 THR B O 1
ATOM 3503 N N . GLU B 1 123 ? -2.93 -5.715 -24.766 1 56.81 123 GLU B N 1
ATOM 3504 C CA . GLU B 1 123 ? -2.404 -7.039 -25.094 1 56.81 123 GLU B CA 1
ATOM 3505 C C . GLU B 1 123 ? -0.88 -7.027 -25.141 1 56.81 123 GLU B C 1
ATOM 3507 O O . GLU B 1 123 ? -0.229 -7.961 -24.672 1 56.81 123 GLU B O 1
ATOM 3512 N N . SER B 1 124 ? -0.406 -5.898 -25.688 1 63.69 124 SER B N 1
ATOM 3513 C CA . SER B 1 124 ? 1.042 -5.785 -25.828 1 63.69 124 SER B CA 1
ATOM 3514 C C . SER B 1 124 ? 1.713 -5.633 -24.469 1 63.69 124 SER B C 1
ATOM 3516 O O . SER B 1 124 ? 2.766 -6.223 -24.219 1 63.69 124 SER B O 1
ATOM 3518 N N . ASP B 1 125 ? 1.027 -5.008 -23.609 1 73.44 125 ASP B N 1
ATOM 3519 C CA . ASP B 1 125 ? 1.616 -4.785 -22.297 1 73.44 125 ASP B CA 1
ATOM 3520 C C . ASP B 1 125 ? 1.62 -6.066 -21.469 1 73.44 125 ASP B C 1
ATOM 3522 O O . ASP B 1 125 ? 2.607 -6.375 -20.797 1 73.44 125 ASP B O 1
ATOM 3526 N N . ALA B 1 126 ? 0.615 -6.832 -21.719 1 74.06 126 ALA B N 1
ATOM 3527 C CA . ALA B 1 126 ? 0.537 -8.109 -21.016 1 74.06 126 ALA B CA 1
ATOM 3528 C C . ALA B 1 126 ? 1.594 -9.086 -21.531 1 74.06 126 ALA B C 1
ATOM 3530 O O . ALA B 1 126 ? 2.217 -9.805 -20.734 1 74.06 126 ALA B O 1
ATOM 3531 N N . ALA B 1 127 ? 1.752 -9.047 -22.812 1 78.12 127 ALA B N 1
ATOM 3532 C CA . ALA B 1 127 ? 2.738 -9.938 -23.422 1 78.12 127 ALA B CA 1
ATOM 3533 C C . ALA B 1 127 ? 4.148 -9.594 -22.953 1 78.12 127 ALA B C 1
ATOM 3535 O O . ALA B 1 127 ? 4.977 -10.484 -22.75 1 78.12 127 ALA B O 1
ATOM 3536 N N . ARG B 1 128 ? 4.363 -8.367 -22.734 1 83.88 128 ARG B N 1
ATOM 3537 C CA . ARG B 1 128 ? 5.676 -7.91 -22.281 1 83.88 128 ARG B CA 1
ATOM 3538 C C . ARG B 1 128 ? 5.867 -8.188 -20.797 1 83.88 128 ARG B C 1
ATOM 3540 O O . ARG B 1 128 ? 6.98 -8.477 -20.344 1 83.88 128 ARG B O 1
ATOM 3547 N N . PHE B 1 129 ? 4.75 -8.211 -20.141 1 89.44 129 PHE B N 1
ATOM 3548 C CA . PHE B 1 129 ? 4.816 -8.344 -18.688 1 89.44 129 PHE B CA 1
ATOM 3549 C C . PHE B 1 129 ? 4.938 -9.812 -18.297 1 89.44 129 PHE B C 1
ATOM 3551 O O . PHE B 1 129 ? 5.574 -10.133 -17.281 1 89.44 129 PHE B O 1
ATOM 3558 N N . PHE B 1 130 ? 4.426 -10.641 -19.016 1 88.12 130 PHE B N 1
ATOM 3559 C CA . PHE B 1 130 ? 4.285 -12.039 -18.656 1 88.12 130 PHE B CA 1
ATOM 3560 C C . PHE B 1 130 ? 5.648 -12.672 -18.375 1 88.12 130 PHE B C 1
ATOM 3562 O O . PHE B 1 130 ? 5.855 -13.289 -17.328 1 88.12 130 PHE B O 1
ATOM 3569 N N . PRO B 1 131 ? 6.664 -12.43 -19.25 1 89.62 131 PRO B N 1
ATOM 3570 C CA . PRO B 1 131 ? 7.98 -13.008 -18.969 1 89.62 131 PRO B CA 1
ATOM 3571 C C . PRO B 1 131 ? 8.609 -12.461 -17.688 1 89.62 131 PRO B C 1
ATOM 3573 O O . PRO B 1 131 ? 9.336 -13.18 -16.984 1 89.62 131 PRO B O 1
ATOM 3576 N N . MET B 1 132 ? 8.359 -11.227 -17.375 1 92.62 132 MET B N 1
ATOM 3577 C CA . MET B 1 132 ? 8.883 -10.617 -16.156 1 92.62 132 MET B CA 1
ATOM 3578 C C . MET B 1 132 ? 8.242 -11.242 -14.914 1 92.62 132 MET B C 1
ATOM 3580 O O . MET B 1 132 ? 8.938 -11.539 -13.938 1 92.62 132 MET B O 1
ATOM 3584 N N . LEU B 1 133 ? 6.965 -11.469 -15.062 1 93.75 133 LEU B N 1
ATOM 3585 C CA . LEU B 1 133 ? 6.23 -12.117 -13.977 1 93.75 133 LEU B CA 1
ATOM 3586 C C . LEU B 1 133 ? 6.754 -13.531 -13.742 1 93.75 133 LEU B C 1
ATOM 3588 O O . LEU B 1 133 ? 7.016 -13.914 -12.594 1 93.75 133 LEU B O 1
ATOM 3592 N N . ILE B 1 134 ? 6.934 -14.273 -14.805 1 94.12 134 ILE B N 1
ATOM 3593 C CA . ILE B 1 134 ? 7.379 -15.664 -14.734 1 94.12 134 ILE B CA 1
ATOM 3594 C C . ILE B 1 134 ? 8.75 -15.734 -14.078 1 94.12 134 ILE B C 1
ATOM 3596 O O . ILE B 1 134 ? 9.016 -16.625 -13.258 1 94.12 134 ILE B O 1
ATOM 3600 N N . ARG B 1 135 ? 9.617 -14.82 -14.43 1 94 135 ARG B N 1
ATOM 3601 C CA . ARG B 1 135 ? 10.969 -14.805 -13.867 1 94 135 ARG B CA 1
ATOM 3602 C C . ARG B 1 135 ? 10.922 -14.648 -12.352 1 94 135 ARG B C 1
ATOM 3604 O O . ARG B 1 135 ? 11.586 -15.398 -11.625 1 94 135 ARG B O 1
ATOM 3611 N N . SER B 1 136 ? 10.172 -13.695 -11.883 1 95.06 136 SER B N 1
ATOM 3612 C CA . SER B 1 136 ? 10.062 -13.477 -10.445 1 95.06 136 SER B CA 1
ATOM 3613 C C . SER B 1 136 ? 9.398 -14.664 -9.75 1 95.06 136 SER B C 1
ATOM 3615 O O . SER B 1 136 ? 9.867 -15.117 -8.703 1 95.06 136 SER B O 1
ATOM 3617 N N . LEU B 1 137 ? 8.344 -15.211 -10.344 1 94.62 137 LEU B N 1
ATOM 3618 C CA . LEU B 1 137 ? 7.602 -16.312 -9.727 1 94.62 137 LEU B CA 1
ATOM 3619 C C . LEU B 1 137 ? 8.445 -17.578 -9.672 1 94.62 137 LEU B C 1
ATOM 3621 O O . LEU B 1 137 ? 8.312 -18.375 -8.742 1 94.62 137 LEU B O 1
ATOM 3625 N N . HIS B 1 138 ? 9.312 -17.734 -10.711 1 96.44 138 HIS B N 1
ATOM 3626 C CA . HIS B 1 138 ? 10.227 -18.875 -10.688 1 96.44 138 HIS B CA 1
ATOM 3627 C C . HIS B 1 138 ? 11.109 -18.859 -9.445 1 96.44 138 HIS B C 1
ATOM 3629 O O . HIS B 1 138 ? 11.273 -19.875 -8.773 1 96.44 138 HIS B O 1
ATOM 3635 N N . VAL B 1 139 ? 11.586 -17.688 -9.109 1 94.5 139 VAL B N 1
ATOM 3636 C CA . VAL B 1 139 ? 12.453 -17.531 -7.945 1 94.5 139 VAL B CA 1
ATOM 3637 C C . VAL B 1 139 ? 11.664 -17.812 -6.668 1 94.5 139 VAL B C 1
ATOM 3639 O O . VAL B 1 139 ? 12.117 -18.562 -5.805 1 94.5 139 VAL B O 1
ATOM 3642 N N . TYR B 1 140 ? 10.461 -17.328 -6.574 1 93.38 140 TYR B N 1
ATOM 3643 C CA . TYR B 1 140 ? 9.633 -17.469 -5.383 1 93.38 140 TYR B CA 1
ATOM 3644 C C . TYR B 1 140 ? 9.281 -18.938 -5.141 1 93.38 140 TYR B C 1
ATOM 3646 O O . TYR B 1 140 ? 9.188 -19.375 -3.994 1 93.38 140 TYR B O 1
ATOM 3654 N N . ASN B 1 141 ? 9.102 -19.641 -6.199 1 96.38 141 ASN B N 1
ATOM 3655 C CA . ASN B 1 141 ? 8.438 -20.938 -6.059 1 96.38 141 ASN B CA 1
ATOM 3656 C C . ASN B 1 141 ? 9.43 -22.094 -6.105 1 96.38 141 ASN B C 1
ATOM 3658 O O . ASN B 1 141 ? 9.078 -23.234 -5.801 1 96.38 141 ASN B O 1
ATOM 3662 N N . LEU B 1 142 ? 10.703 -21.828 -6.422 1 96.56 142 LEU B N 1
ATOM 3663 C CA . LEU B 1 142 ? 11.656 -22.906 -6.664 1 96.56 142 LEU B CA 1
ATOM 3664 C C . LEU B 1 142 ? 11.875 -23.734 -5.402 1 96.56 142 LEU B C 1
ATOM 3666 O O . LEU B 1 142 ? 11.789 -24.969 -5.441 1 96.56 142 LEU B O 1
ATOM 3670 N N . GLU B 1 143 ? 12.07 -23.078 -4.297 1 96 143 GLU B N 1
ATOM 3671 C CA . GLU B 1 143 ? 12.336 -23.844 -3.076 1 96 143 GLU B CA 1
ATOM 3672 C C . GLU B 1 143 ? 11.102 -24.609 -2.623 1 96 143 GLU B C 1
ATOM 3674 O O . GLU B 1 143 ? 11.188 -25.781 -2.281 1 96 143 GLU B O 1
ATOM 3679 N N . PRO B 1 144 ? 9.969 -23.953 -2.588 1 97.38 144 PRO B N 1
ATOM 3680 C CA . PRO B 1 144 ? 8.758 -24.734 -2.314 1 97.38 144 PRO B CA 1
ATOM 3681 C C . PRO B 1 144 ? 8.594 -25.922 -3.262 1 97.38 144 PRO B C 1
ATOM 3683 O O . PRO B 1 144 ? 8.188 -27.016 -2.838 1 97.38 144 PRO B O 1
ATOM 3686 N N . ALA B 1 145 ? 8.883 -25.75 -4.492 1 98.44 145 ALA B N 1
ATOM 3687 C CA . ALA B 1 145 ? 8.766 -26.812 -5.484 1 98.44 145 ALA B CA 1
ATOM 3688 C C . ALA B 1 145 ? 9.727 -27.953 -5.176 1 98.44 145 ALA B C 1
ATOM 3690 O O . ALA B 1 145 ? 9.367 -29.125 -5.309 1 98.44 145 ALA B O 1
ATOM 3691 N N . ARG B 1 146 ? 10.922 -27.656 -4.785 1 98.25 146 ARG B N 1
ATOM 3692 C CA . ARG B 1 146 ? 11.891 -28.672 -4.383 1 98.25 146 ARG B CA 1
ATOM 3693 C C . ARG B 1 146 ? 11.383 -29.453 -3.18 1 98.25 146 ARG B C 1
ATOM 3695 O O . ARG B 1 146 ? 11.555 -30.672 -3.111 1 98.25 146 ARG B O 1
ATOM 3702 N N . LYS B 1 147 ? 10.781 -28.75 -2.295 1 98.19 147 LYS B N 1
ATOM 3703 C CA . LYS B 1 147 ? 10.211 -29.422 -1.131 1 98.19 147 LYS B CA 1
ATOM 3704 C C . LYS B 1 147 ? 9.109 -30.391 -1.545 1 98.19 147 LYS B C 1
ATOM 3706 O O . LYS B 1 147 ? 9.016 -31.5 -1.01 1 98.19 147 LYS B O 1
ATOM 3711 N N . LEU B 1 148 ? 8.281 -29.969 -2.449 1 98.56 148 LEU B N 1
ATOM 3712 C CA . LEU B 1 148 ? 7.23 -30.844 -2.947 1 98.56 148 LEU B CA 1
ATOM 3713 C C . LEU B 1 148 ? 7.824 -32.125 -3.568 1 98.56 148 LEU B C 1
ATOM 3715 O O . LEU B 1 148 ? 7.363 -33.219 -3.289 1 98.56 148 LEU B O 1
ATOM 3719 N N . ALA B 1 149 ? 8.82 -31.953 -4.438 1 98.62 149 ALA B N 1
ATOM 3720 C CA . ALA B 1 149 ? 9.484 -33.094 -5.066 1 98.62 149 ALA B CA 1
ATOM 3721 C C . ALA B 1 149 ? 10.07 -34.031 -4.02 1 98.62 149 ALA B C 1
ATOM 3723 O O . ALA B 1 149 ? 9.93 -35.25 -4.129 1 98.62 149 ALA B O 1
ATOM 3724 N N . GLY B 1 150 ? 10.68 -33.438 -3.01 1 97.88 150 GLY B N 1
ATOM 3725 C CA . GLY B 1 150 ? 11.258 -34.25 -1.945 1 97.88 150 GLY B CA 1
ATOM 3726 C C . GLY B 1 150 ? 10.227 -35.031 -1.148 1 97.88 150 GLY B C 1
ATOM 3727 O O . GLY B 1 150 ? 10.508 -36.125 -0.668 1 97.88 150 GLY B O 1
ATOM 3728 N N . LEU B 1 151 ? 9.125 -34.438 -0.996 1 97.38 151 LEU B N 1
ATOM 3729 C CA . LEU B 1 151 ? 8.047 -35.062 -0.238 1 97.38 151 LEU B CA 1
ATOM 3730 C C . LEU B 1 151 ? 7.449 -36.25 -1.007 1 97.38 151 LEU B C 1
ATOM 3732 O O . LEU B 1 151 ? 7.09 -37.25 -0.412 1 97.38 151 LEU B O 1
ATOM 3736 N N . LEU B 1 152 ? 7.332 -36.094 -2.322 1 98 152 LEU B N 1
ATOM 3737 C CA . LEU B 1 152 ? 6.602 -37.062 -3.111 1 98 152 LEU B CA 1
ATOM 3738 C C . LEU B 1 152 ? 7.535 -38.188 -3.596 1 98 152 LEU B C 1
ATOM 3740 O O . LEU B 1 152 ? 7.152 -39.344 -3.615 1 98 152 LEU B O 1
ATOM 3744 N N . LEU B 1 153 ? 8.734 -37.875 -4 1 96.31 153 LEU B N 1
ATOM 3745 C CA . LEU B 1 153 ? 9.711 -38.875 -4.484 1 96.31 153 LEU B CA 1
ATOM 3746 C C . LEU B 1 153 ? 10.602 -39.344 -3.348 1 96.31 153 LEU B C 1
ATOM 3748 O O . LEU B 1 153 ? 11.133 -38.531 -2.578 1 96.31 153 LEU B O 1
ATOM 3752 N N . PRO B 1 154 ? 10.875 -40.594 -3.221 1 92.75 154 PRO B N 1
ATOM 3753 C CA . PRO B 1 154 ? 10.242 -41.719 -3.893 1 92.75 154 PRO B CA 1
ATOM 3754 C C . PRO B 1 154 ? 9.133 -42.344 -3.061 1 92.75 154 PRO B C 1
ATOM 3756 O O . PRO B 1 154 ? 8.609 -43.406 -3.424 1 92.75 154 PRO B O 1
ATOM 3759 N N . SER B 1 155 ? 8.742 -41.656 -2.07 1 93.62 155 SER B N 1
ATOM 3760 C CA . SER B 1 155 ? 7.891 -42.25 -1.052 1 93.62 155 SER B CA 1
ATOM 3761 C C . SER B 1 155 ? 6.457 -42.406 -1.546 1 93.62 155 SER B C 1
ATOM 3763 O O . SER B 1 155 ? 5.797 -43.406 -1.251 1 93.62 155 SER B O 1
ATOM 3765 N N . GLN B 1 156 ? 6.051 -41.438 -2.35 1 95.19 156 GLN B N 1
ATOM 3766 C CA . GLN B 1 156 ? 4.645 -41.469 -2.734 1 95.19 156 GLN B CA 1
ATOM 3767 C C . GLN B 1 156 ? 4.48 -41.75 -4.223 1 95.19 156 GLN B C 1
ATOM 3769 O O . GLN B 1 156 ? 3.43 -42.219 -4.664 1 95.19 156 GLN B O 1
ATOM 3774 N N . ILE B 1 157 ? 5.488 -41.344 -4.965 1 95.25 157 ILE B N 1
ATOM 3775 C CA . ILE B 1 157 ? 5.516 -41.688 -6.383 1 95.25 157 ILE B CA 1
ATOM 3776 C C . ILE B 1 157 ? 6.879 -42.281 -6.746 1 95.25 157 ILE B C 1
ATOM 3778 O O . ILE B 1 157 ? 7.887 -41.969 -6.113 1 95.25 157 ILE B O 1
ATOM 3782 N N . PRO B 1 158 ? 6.879 -43.156 -7.75 1 97.19 158 PRO B N 1
ATOM 3783 C CA . PRO B 1 158 ? 8.133 -43.844 -8.078 1 97.19 158 PRO B CA 1
ATOM 3784 C C . PRO B 1 158 ? 9.148 -42.938 -8.75 1 97.19 158 PRO B C 1
ATOM 3786 O O . PRO B 1 158 ? 8.781 -41.875 -9.305 1 97.19 158 PRO B O 1
ATOM 3789 N N . PRO B 1 159 ? 10.414 -43.281 -8.75 1 97 159 PRO B N 1
ATOM 3790 C CA . PRO B 1 159 ? 11.484 -42.469 -9.328 1 97 159 PRO B CA 1
ATOM 3791 C C . PRO B 1 159 ? 11.398 -42.375 -10.852 1 97 159 PRO B C 1
ATOM 3793 O O . PRO B 1 159 ? 12.016 -41.5 -11.453 1 97 159 PRO B O 1
ATOM 3796 N N . ASP B 1 160 ? 10.711 -43.312 -11.461 1 97.81 160 ASP B N 1
ATOM 3797 C CA . ASP B 1 160 ? 10.539 -43.281 -12.906 1 97.81 160 ASP B CA 1
ATOM 3798 C C . ASP B 1 160 ? 9.172 -42.719 -13.281 1 97.81 160 ASP B C 1
ATOM 3800 O O . ASP B 1 160 ? 8.609 -43.094 -14.312 1 97.81 160 ASP B O 1
ATOM 3804 N N . SER B 1 161 ? 8.664 -41.875 -12.445 1 98.06 161 SER B N 1
ATOM 3805 C CA . SER B 1 161 ? 7.324 -41.312 -12.594 1 98.06 161 SER B CA 1
ATOM 3806 C C . SER B 1 161 ? 7.23 -40.438 -13.836 1 98.06 161 SER B C 1
ATOM 3808 O O . SER B 1 161 ? 8.195 -39.75 -14.203 1 98.06 161 SER B O 1
ATOM 3810 N N . ARG B 1 162 ? 6.062 -40.469 -14.438 1 98.69 162 ARG B N 1
ATOM 3811 C CA . ARG B 1 162 ? 5.676 -39.469 -15.438 1 98.69 162 ARG B CA 1
ATOM 3812 C C . ARG B 1 162 ? 4.832 -38.375 -14.812 1 98.69 162 ARG B C 1
ATOM 3814 O O . ARG B 1 162 ? 3.811 -38.625 -14.188 1 98.69 162 ARG B O 1
ATOM 3821 N N . VAL B 1 163 ? 5.27 -37.156 -14.961 1 98.88 163 VAL B N 1
ATOM 3822 C CA . VAL B 1 163 ? 4.652 -36 -14.336 1 98.88 163 VAL B CA 1
ATOM 3823 C C . VAL B 1 163 ? 4.113 -35.031 -15.406 1 98.88 163 VAL B C 1
ATOM 3825 O O . VAL B 1 163 ? 4.828 -34.688 -16.344 1 98.88 163 VAL B O 1
ATOM 3828 N N . LEU B 1 164 ? 2.852 -34.719 -15.305 1 98.94 164 LEU B N 1
ATOM 3829 C CA . LEU B 1 164 ? 2.262 -33.688 -16.141 1 98.94 164 LEU B CA 1
ATOM 3830 C C . LEU B 1 164 ? 2.191 -32.344 -15.406 1 98.94 164 LEU B C 1
ATOM 3832 O O . LEU B 1 164 ? 1.648 -32.281 -14.305 1 98.94 164 LEU B O 1
ATOM 3836 N N . ASP B 1 165 ? 2.787 -31.328 -15.953 1 98.88 165 ASP B N 1
ATOM 3837 C CA . ASP B 1 165 ? 2.713 -29.953 -15.461 1 98.88 165 ASP B CA 1
ATOM 3838 C C . ASP B 1 165 ? 1.804 -29.109 -16.344 1 98.88 165 ASP B C 1
ATOM 3840 O O . ASP B 1 165 ? 2.203 -28.688 -17.438 1 98.88 165 ASP B O 1
ATOM 3844 N N . VAL B 1 166 ? 0.57 -28.875 -15.867 1 98.62 166 VAL B N 1
ATOM 3845 C CA . VAL B 1 166 ? -0.452 -28.203 -16.656 1 98.62 166 VAL B CA 1
ATOM 3846 C C . VAL B 1 166 ? -0.299 -26.688 -16.5 1 98.62 166 VAL B C 1
ATOM 3848 O O . VAL B 1 166 ? -0.258 -26.172 -15.383 1 98.62 166 VAL B O 1
ATOM 3851 N N . ALA B 1 167 ? -0.322 -25.969 -17.75 1 97.5 167 ALA B N 1
ATOM 3852 C CA . ALA B 1 167 ? -0.001 -24.547 -17.75 1 97.5 167 ALA B CA 1
ATOM 3853 C C . ALA B 1 167 ? 1.295 -24.281 -16.984 1 97.5 167 ALA B C 1
ATOM 3855 O O . ALA B 1 167 ? 1.319 -23.469 -16.062 1 97.5 167 ALA B O 1
ATOM 3856 N N . CYS B 1 168 ? 2.344 -24.828 -17.5 1 97.88 168 CYS B N 1
ATOM 3857 C CA . CYS B 1 168 ? 3.568 -25.062 -16.75 1 97.88 168 CYS B CA 1
ATOM 3858 C C . CYS B 1 168 ? 4.336 -23.75 -16.547 1 97.88 168 CYS B C 1
ATOM 3860 O O . CYS B 1 168 ? 5.199 -23.672 -15.664 1 97.88 168 CYS B O 1
ATOM 3862 N N . GLY B 1 169 ? 4.109 -22.734 -17.359 1 96.5 169 GLY B N 1
ATOM 3863 C CA . GLY B 1 169 ? 4.906 -21.516 -17.25 1 96.5 169 GLY B CA 1
ATOM 3864 C C . GLY B 1 169 ? 6.398 -21.766 -17.375 1 96.5 169 GLY B C 1
ATOM 3865 O O . GLY B 1 169 ? 6.867 -22.328 -18.375 1 96.5 169 GLY B O 1
ATOM 3866 N N . SER B 1 170 ? 7.141 -21.5 -16.344 1 97.62 170 SER B N 1
ATOM 3867 C CA . SER B 1 170 ? 8.578 -21.766 -16.312 1 97.62 170 SER B CA 1
ATOM 3868 C C . SER B 1 170 ? 8.867 -23.219 -15.961 1 97.62 170 SER B C 1
ATOM 3870 O O . SER B 1 170 ? 10.023 -23.641 -15.945 1 97.62 170 SER B O 1
ATOM 3872 N N . ALA B 1 171 ? 7.848 -23.953 -15.641 1 98.62 171 ALA B N 1
ATOM 3873 C CA . ALA B 1 171 ? 7.957 -25.344 -15.203 1 98.62 171 ALA B CA 1
ATOM 3874 C C . ALA B 1 171 ? 8.594 -25.438 -13.82 1 98.62 171 ALA B C 1
ATOM 3876 O O . ALA B 1 171 ? 9.211 -26.453 -13.477 1 98.62 171 ALA B O 1
ATOM 3877 N N . VAL B 1 172 ? 8.414 -24.391 -13.055 1 98.5 172 VAL B N 1
ATOM 3878 C CA . VAL B 1 172 ? 9.062 -24.297 -11.75 1 98.5 172 VAL B CA 1
ATOM 3879 C C . VAL B 1 172 ? 8.578 -25.422 -10.852 1 98.5 172 VAL B C 1
ATOM 3881 O O . VAL B 1 172 ? 9.336 -25.938 -10.023 1 98.5 172 VAL B O 1
ATOM 3884 N N . TRP B 1 173 ? 7.402 -25.906 -11.008 1 98.62 173 TRP B N 1
ATOM 3885 C CA . TRP B 1 173 ? 6.828 -26.875 -10.078 1 98.62 173 TRP B CA 1
ATOM 3886 C C . TRP B 1 173 ? 7.215 -28.297 -10.469 1 98.62 173 TRP B C 1
ATOM 3888 O O . TRP B 1 173 ? 7.098 -29.219 -9.656 1 98.62 173 TRP B O 1
ATOM 3898 N N . SER B 1 174 ? 7.676 -28.531 -11.734 1 98.69 174 SER B N 1
ATOM 3899 C CA . SER B 1 174 ? 7.953 -29.891 -12.18 1 98.69 174 SER B CA 1
ATOM 3900 C C . SER B 1 174 ? 9.445 -30.125 -12.352 1 98.69 174 SER B C 1
ATOM 3902 O O . SER B 1 174 ? 9.93 -31.25 -12.18 1 98.69 174 SER B O 1
ATOM 3904 N N . ILE B 1 175 ? 10.227 -29.094 -12.609 1 98.75 175 ILE B N 1
ATOM 3905 C CA . ILE B 1 175 ? 11.656 -29.188 -12.867 1 98.75 175 ILE B CA 1
ATOM 3906 C C . ILE B 1 175 ? 12.352 -29.875 -11.695 1 98.75 175 ILE B C 1
ATOM 3908 O O . ILE B 1 175 ? 13.156 -30.797 -11.891 1 98.75 175 ILE B O 1
ATOM 3912 N N . PRO B 1 176 ? 12.055 -29.547 -10.43 1 98.75 176 PRO B N 1
ATOM 3913 C CA . PRO B 1 176 ? 12.758 -30.172 -9.305 1 98.75 176 PRO B CA 1
ATOM 3914 C C . PRO B 1 176 ? 12.562 -31.688 -9.266 1 98.75 176 PRO B C 1
ATOM 3916 O O . PRO B 1 176 ? 13.406 -32.406 -8.719 1 98.75 176 PRO B O 1
ATOM 3919 N N . PHE B 1 177 ? 11.469 -32.219 -9.812 1 98.75 177 PHE B N 1
ATOM 3920 C CA . PHE B 1 177 ? 11.281 -33.656 -9.867 1 98.75 177 PHE B CA 1
ATOM 3921 C C . PHE B 1 177 ? 12.312 -34.312 -10.789 1 98.75 177 PHE B C 1
ATOM 3923 O O . PHE B 1 177 ? 12.875 -35.344 -10.461 1 98.75 177 PHE B O 1
ATOM 3930 N N . ALA B 1 178 ? 12.492 -33.656 -11.961 1 98.62 178 ALA B N 1
ATOM 3931 C CA . ALA B 1 178 ? 13.5 -34.156 -12.898 1 98.62 178 ALA B CA 1
ATOM 3932 C C . ALA B 1 178 ? 14.898 -34.031 -12.305 1 98.62 178 ALA B C 1
ATOM 3934 O O . ALA B 1 178 ? 15.773 -34.875 -12.578 1 98.62 178 ALA B O 1
ATOM 3935 N N . GLU B 1 179 ? 15.125 -33 -11.516 1 98.38 179 GLU B N 1
ATOM 3936 C CA . GLU B 1 179 ? 16.406 -32.844 -10.844 1 98.38 179 GLU B CA 1
ATOM 3937 C C . GLU B 1 179 ? 16.625 -33.938 -9.789 1 98.38 179 GLU B C 1
ATOM 3939 O O . GLU B 1 179 ? 17.75 -34.344 -9.555 1 98.38 179 GLU B O 1
ATOM 3944 N N . ALA B 1 180 ? 15.586 -34.375 -9.188 1 97.75 180 ALA B N 1
ATOM 3945 C CA . ALA B 1 180 ? 15.656 -35.281 -8.062 1 97.75 180 ALA B CA 1
ATOM 3946 C C . ALA B 1 180 ? 15.867 -36.719 -8.539 1 97.75 180 ALA B C 1
ATOM 3948 O O . ALA B 1 180 ? 16.438 -37.562 -7.824 1 97.75 180 ALA B O 1
ATOM 3949 N N . SER B 1 181 ? 15.375 -37.031 -9.758 1 97.81 181 SER B N 1
ATOM 3950 C CA . SER B 1 181 ? 15.539 -38.375 -10.336 1 97.81 181 SER B CA 1
ATOM 3951 C C . SER B 1 181 ? 15.727 -38.281 -11.852 1 97.81 181 SER B C 1
ATOM 3953 O O . SER B 1 181 ? 14.875 -37.75 -12.555 1 97.81 181 SER B O 1
ATOM 3955 N N . SER B 1 182 ? 16.734 -38.969 -12.375 1 97 182 SER B N 1
ATOM 3956 C CA . SER B 1 182 ? 17.031 -38.938 -13.805 1 97 182 SER B CA 1
ATOM 3957 C C . SER B 1 182 ? 16.016 -39.75 -14.594 1 97 182 SER B C 1
ATOM 3959 O O . SER B 1 182 ? 15.969 -39.656 -15.82 1 97 182 SER B O 1
ATOM 3961 N N . GLU B 1 183 ? 15.242 -40.469 -13.859 1 98.12 183 GLU B N 1
ATOM 3962 C CA . GLU B 1 183 ? 14.305 -41.375 -14.531 1 98.12 183 GLU B CA 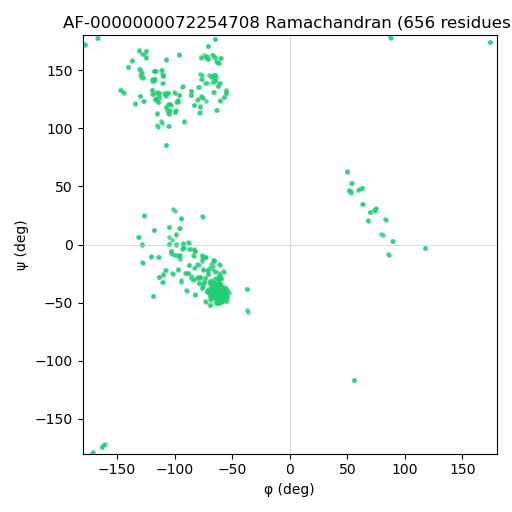1
ATOM 3963 C C . GLU B 1 183 ? 12.93 -40.719 -14.68 1 98.12 183 GLU B C 1
ATOM 3965 O O . GLU B 1 183 ? 12.078 -41.25 -15.406 1 98.12 183 GLU B O 1
ATOM 3970 N N . VAL B 1 184 ? 12.719 -39.625 -14.008 1 98.5 184 VAL B N 1
ATOM 3971 C CA . VAL B 1 184 ? 11.445 -38.906 -14.109 1 98.5 184 VAL B CA 1
ATOM 3972 C C . VAL B 1 184 ? 11.266 -38.344 -15.523 1 98.5 184 VAL B C 1
ATOM 3974 O O . VAL B 1 184 ? 12.234 -37.938 -16.156 1 98.5 184 VAL B O 1
ATOM 3977 N N . ARG B 1 185 ? 10.055 -38.438 -16.016 1 98.75 185 ARG B N 1
ATOM 3978 C CA . ARG B 1 185 ? 9.695 -37.844 -17.297 1 98.75 185 ARG B CA 1
ATOM 3979 C C . ARG B 1 185 ? 8.641 -36.75 -17.094 1 98.75 185 ARG B C 1
ATOM 3981 O O . ARG B 1 185 ? 7.633 -36.969 -16.406 1 98.75 185 ARG B O 1
ATOM 3988 N N . LEU B 1 186 ? 8.906 -35.594 -17.688 1 98.88 186 LEU B N 1
ATOM 3989 C CA . LEU B 1 186 ? 8 -34.469 -17.562 1 98.88 186 LEU B CA 1
ATOM 3990 C C . LEU B 1 186 ? 7.27 -34.188 -18.875 1 98.88 186 LEU B C 1
ATOM 3992 O O . LEU B 1 186 ? 7.887 -34.188 -19.938 1 98.88 186 LEU B O 1
ATOM 3996 N N . ASP B 1 187 ? 5.996 -34.062 -18.844 1 98.88 187 ASP B N 1
ATOM 3997 C CA . ASP B 1 187 ? 5.195 -33.469 -19.906 1 98.88 187 ASP B CA 1
ATOM 3998 C C . ASP B 1 187 ? 4.738 -32.062 -19.516 1 98.88 187 ASP B C 1
ATOM 4000 O O . ASP B 1 187 ? 3.984 -31.875 -18.547 1 98.88 187 ASP B O 1
ATOM 4004 N N . LEU B 1 188 ? 5.227 -31.047 -20.25 1 98.88 188 LEU B N 1
ATOM 4005 C CA . LEU B 1 188 ? 4.879 -29.656 -20 1 98.88 188 LEU B CA 1
ATOM 4006 C C . LEU B 1 188 ? 3.799 -29.172 -20.969 1 98.88 188 LEU B C 1
ATOM 4008 O O . LEU B 1 188 ? 4.023 -29.125 -22.172 1 98.88 188 LEU B O 1
ATOM 4012 N N . LEU B 1 189 ? 2.652 -28.891 -20.391 1 98.81 189 LEU B N 1
ATOM 4013 C CA . LEU B 1 189 ? 1.527 -28.422 -21.203 1 98.81 189 LEU B CA 1
ATOM 4014 C C . LEU B 1 189 ? 1.322 -26.922 -21.031 1 98.81 189 LEU B C 1
ATOM 4016 O O . LEU B 1 189 ? 1.117 -26.438 -19.906 1 98.81 189 LEU B O 1
ATOM 4020 N N . ASP B 1 190 ? 1.39 -26.125 -22.078 1 97.88 190 ASP B N 1
ATOM 4021 C CA . ASP B 1 190 ? 1.101 -24.688 -22.062 1 97.88 190 ASP B CA 1
ATOM 4022 C C . ASP B 1 190 ? 0.965 -24.141 -23.484 1 97.88 190 ASP B C 1
ATOM 4024 O O . ASP B 1 190 ? 1.078 -24.891 -24.453 1 97.88 190 ASP B O 1
ATOM 4028 N N . PHE B 1 191 ? 0.667 -22.875 -23.625 1 95.62 191 PHE B N 1
ATOM 4029 C CA . PHE B 1 191 ? 0.664 -22.203 -24.906 1 95.62 191 PHE B CA 1
ATOM 4030 C C . PHE B 1 191 ? 2.078 -22.094 -25.469 1 95.62 191 PHE B C 1
ATOM 4032 O O . PHE B 1 191 ? 3.055 -22.219 -24.719 1 95.62 191 PHE B O 1
ATOM 4039 N N . GLY B 1 192 ? 2.17 -21.828 -26.719 1 94.94 192 GLY B N 1
ATOM 4040 C CA . GLY B 1 192 ? 3.445 -21.781 -27.422 1 94.94 192 GLY B CA 1
ATOM 4041 C C . GLY B 1 192 ? 4.43 -20.812 -26.797 1 94.94 192 GLY B C 1
ATOM 4042 O O . GLY B 1 192 ? 5.574 -21.172 -26.516 1 94.94 192 GLY B O 1
ATOM 4043 N N . ASP B 1 193 ? 4.004 -19.609 -26.516 1 92.25 193 ASP B N 1
ATOM 4044 C CA . ASP B 1 193 ? 4.875 -18.578 -25.953 1 92.25 193 ASP B CA 1
ATOM 4045 C C . ASP B 1 193 ? 5.359 -18.984 -24.562 1 92.25 193 ASP B C 1
ATOM 4047 O O . ASP B 1 193 ? 6.512 -18.719 -24.203 1 92.25 193 ASP B O 1
ATOM 4051 N N . ALA B 1 194 ? 4.488 -19.594 -23.781 1 93.94 194 ALA B N 1
ATOM 4052 C CA . ALA B 1 194 ? 4.867 -20.047 -22.453 1 93.94 194 ALA B CA 1
ATOM 4053 C C . ALA B 1 194 ? 5.863 -21.203 -22.547 1 93.94 194 ALA B C 1
ATOM 4055 O O . ALA B 1 194 ? 6.789 -21.297 -21.734 1 93.94 194 ALA B O 1
ATOM 4056 N N . LEU B 1 195 ? 5.68 -22.047 -23.516 1 97.25 195 LEU B N 1
ATOM 4057 C CA . LEU B 1 195 ? 6.594 -23.188 -23.672 1 97.25 195 LEU B CA 1
ATOM 4058 C C . LEU B 1 195 ? 7.977 -22.703 -24.109 1 97.25 195 LEU B C 1
ATOM 4060 O O . LEU B 1 195 ? 8.984 -23.312 -23.734 1 97.25 195 LEU B O 1
ATOM 4064 N N . ALA B 1 196 ? 8 -21.625 -24.859 1 95.81 196 ALA B N 1
ATOM 4065 C CA . ALA B 1 196 ? 9.297 -21.047 -25.203 1 95.81 196 ALA B CA 1
ATOM 4066 C C . ALA B 1 196 ? 10.047 -20.609 -23.953 1 95.81 196 ALA B C 1
ATOM 4068 O O . ALA B 1 196 ? 11.258 -20.812 -23.844 1 95.81 196 ALA B O 1
ATOM 4069 N N . VAL B 1 197 ? 9.344 -20.047 -23.047 1 95.06 197 VAL B N 1
ATOM 4070 C CA . VAL B 1 197 ? 9.93 -19.656 -21.766 1 95.06 197 VAL B CA 1
ATOM 4071 C C . VAL B 1 197 ? 10.344 -20.906 -20.984 1 95.06 197 VAL B C 1
ATOM 4073 O O . VAL B 1 197 ? 11.445 -20.969 -20.422 1 95.06 197 VAL B O 1
ATOM 4076 N N . ALA B 1 198 ? 9.492 -21.875 -20.969 1 97.75 198 ALA B N 1
ATOM 4077 C CA . ALA B 1 198 ? 9.781 -23.109 -20.25 1 97.75 198 ALA B CA 1
ATOM 4078 C C . ALA B 1 198 ? 11.07 -23.75 -20.734 1 97.75 198 ALA B C 1
ATOM 4080 O O . ALA B 1 198 ? 11.875 -24.234 -19.938 1 97.75 198 ALA B O 1
ATOM 4081 N N . ARG B 1 199 ? 11.273 -23.719 -22.031 1 98.06 199 ARG B N 1
ATOM 4082 C CA . ARG B 1 199 ? 12.461 -24.328 -22.625 1 98.06 199 ARG B CA 1
ATOM 4083 C C . ARG B 1 199 ? 13.734 -23.703 -22.062 1 98.06 199 ARG B C 1
ATOM 4085 O O . ARG B 1 199 ? 14.719 -24.391 -21.797 1 98.06 199 ARG B O 1
ATOM 4092 N N . SER B 1 200 ? 13.703 -22.422 -21.906 1 96.56 200 SER B N 1
ATOM 4093 C CA . SER B 1 200 ? 14.875 -21.734 -21.375 1 96.56 200 SER B CA 1
ATOM 4094 C C . SER B 1 200 ? 15.188 -22.172 -19.953 1 96.56 200 SER B C 1
ATOM 4096 O O . SER B 1 200 ? 16.359 -22.312 -19.578 1 96.56 200 SER B O 1
ATOM 4098 N N . TYR B 1 201 ? 14.203 -22.406 -19.172 1 97.81 201 TYR B N 1
ATOM 4099 C CA . TYR B 1 201 ? 14.414 -22.844 -17.797 1 97.81 201 TYR B CA 1
ATOM 4100 C C . TYR B 1 201 ? 14.82 -24.312 -17.734 1 97.81 201 TYR B C 1
ATOM 4102 O O . TYR B 1 201 ? 15.664 -24.703 -16.938 1 97.81 201 TYR B O 1
ATOM 4110 N N . VAL B 1 202 ? 14.242 -25.094 -18.594 1 98.56 202 VAL B N 1
ATOM 4111 C CA . VAL B 1 202 ? 14.594 -26.516 -18.688 1 98.56 202 VAL B CA 1
ATOM 4112 C C . VAL B 1 202 ? 16.078 -26.641 -19.031 1 98.56 202 VAL B C 1
ATOM 4114 O O . VAL B 1 202 ? 16.781 -27.469 -18.438 1 98.56 202 VAL B O 1
ATOM 4117 N N . GLU B 1 203 ? 16.484 -25.797 -19.938 1 98.06 203 GLU B N 1
ATOM 4118 C CA . GLU B 1 203 ? 17.891 -25.781 -20.312 1 98.06 203 GLU B CA 1
ATOM 4119 C C . GLU B 1 203 ? 18.766 -25.312 -19.156 1 98.06 203 GLU B C 1
ATOM 4121 O O . GLU B 1 203 ? 19.812 -25.922 -18.875 1 98.06 203 GLU B O 1
ATOM 4126 N N . ARG B 1 204 ? 18.375 -24.281 -18.516 1 96.25 204 ARG B N 1
ATOM 4127 C CA . ARG B 1 204 ? 19.125 -23.719 -17.406 1 96.25 204 ARG B CA 1
ATOM 4128 C C . ARG B 1 204 ? 19.297 -24.734 -16.281 1 96.25 204 ARG B C 1
ATOM 4130 O O . ARG B 1 204 ? 20.328 -24.766 -15.609 1 96.25 204 ARG B O 1
ATOM 4137 N N . HIS B 1 205 ? 18.25 -25.562 -16.094 1 98.19 205 HIS B N 1
ATOM 4138 C CA . HIS B 1 205 ? 18.266 -26.531 -15 1 98.19 205 HIS B CA 1
ATOM 4139 C C . HIS B 1 205 ? 18.828 -27.875 -15.469 1 98.19 205 HIS B C 1
ATOM 4141 O O . HIS B 1 205 ? 18.922 -28.812 -14.688 1 98.19 205 HIS B O 1
ATOM 4147 N N . LYS B 1 206 ? 19.156 -28.016 -16.734 1 98.19 206 LYS B N 1
ATOM 4148 C CA . LYS B 1 206 ? 19.844 -29.156 -17.344 1 98.19 206 LYS B CA 1
ATOM 4149 C C . LYS B 1 206 ? 19.016 -30.422 -17.219 1 98.19 206 LYS B C 1
ATOM 4151 O O . LYS B 1 206 ? 19.531 -31.469 -16.828 1 98.19 206 LYS B O 1
ATOM 4156 N N . VAL B 1 207 ? 17.703 -30.281 -17.594 1 98.56 207 VAL B N 1
ATOM 4157 C CA . VAL B 1 207 ? 16.859 -31.453 -17.516 1 98.56 207 VAL B CA 1
ATOM 4158 C C . VAL B 1 207 ? 16.172 -31.703 -18.859 1 98.56 207 VAL B C 1
ATOM 4160 O O . VAL B 1 207 ? 15.094 -32.281 -18.938 1 98.56 207 VAL B O 1
ATOM 4163 N N . ASP B 1 208 ? 16.75 -31.25 -19.922 1 97.88 208 ASP B N 1
ATOM 4164 C CA . ASP B 1 208 ? 16.188 -31.281 -21.266 1 97.88 208 ASP B CA 1
ATOM 4165 C C . ASP B 1 208 ? 15.812 -32.719 -21.672 1 97.88 208 ASP B C 1
ATOM 4167 O O . ASP B 1 208 ? 14.758 -32.938 -22.281 1 97.88 208 ASP B O 1
ATOM 4171 N N . ALA B 1 209 ? 16.609 -33.625 -21.328 1 98 209 ALA B N 1
ATOM 4172 C CA . ALA B 1 209 ? 16.453 -35.031 -21.781 1 98 209 ALA B CA 1
ATOM 4173 C C . ALA B 1 209 ? 15.195 -35.656 -21.188 1 98 209 ALA B C 1
ATOM 4175 O O . ALA B 1 209 ? 14.703 -36.656 -21.688 1 98 209 ALA B O 1
ATOM 4176 N N . GLN B 1 210 ? 14.68 -35.062 -20.141 1 98.69 210 GLN B N 1
ATOM 4177 C CA . GLN B 1 210 ? 13.57 -35.656 -19.406 1 98.69 210 GLN B CA 1
ATOM 4178 C C . GLN B 1 210 ? 12.25 -34.969 -19.766 1 98.69 210 GLN B C 1
ATOM 4180 O O . GLN B 1 210 ? 11.211 -35.281 -19.188 1 98.69 210 GLN B O 1
ATOM 4185 N N . VAL B 1 211 ? 12.234 -34.031 -20.703 1 98.75 211 VAL B N 1
ATOM 4186 C CA . VAL B 1 211 ? 11.078 -33.125 -20.844 1 98.75 211 VAL B CA 1
ATOM 4187 C C . VAL B 1 211 ? 10.461 -33.312 -22.234 1 98.75 211 VAL B C 1
ATOM 4189 O O . VAL B 1 211 ? 11.172 -33.344 -23.234 1 98.75 211 VAL B O 1
ATOM 4192 N N . SER B 1 212 ? 9.211 -33.5 -22.312 1 98.69 212 SER B N 1
ATOM 4193 C CA . SER B 1 212 ? 8.391 -33.375 -23.516 1 98.69 212 SER B CA 1
ATOM 4194 C C . SER B 1 212 ? 7.438 -32.188 -23.422 1 98.69 212 SER B C 1
ATOM 4196 O O . SER B 1 212 ? 7.004 -31.828 -22.312 1 98.69 212 SER B O 1
ATOM 4198 N N . TYR B 1 213 ? 7.129 -31.609 -24.562 1 98.62 213 TYR B N 1
ATOM 4199 C CA . TYR B 1 213 ? 6.285 -30.422 -24.609 1 98.62 213 TYR B CA 1
ATOM 4200 C C . TYR B 1 213 ? 4.957 -30.719 -25.297 1 98.62 213 TYR B C 1
ATOM 4202 O O . TYR B 1 213 ? 4.926 -31.375 -26.344 1 98.62 213 TYR B O 1
ATOM 4210 N N . ILE B 1 214 ? 3.916 -30.344 -24.688 1 98.5 214 ILE B N 1
ATOM 4211 C CA . ILE B 1 214 ? 2.572 -30.422 -25.25 1 98.5 214 ILE B CA 1
ATOM 4212 C C . ILE B 1 214 ? 2.021 -29.016 -25.453 1 98.5 214 ILE B C 1
ATOM 4214 O O . ILE B 1 214 ? 1.609 -28.359 -24.484 1 98.5 214 ILE B O 1
ATOM 4218 N N . GLN B 1 215 ? 2.041 -28.5 -26.703 1 98.06 215 GLN B N 1
ATOM 4219 C CA . GLN B 1 215 ? 1.488 -27.172 -26.984 1 98.06 215 GLN B CA 1
ATOM 4220 C C . GLN B 1 215 ? -0.035 -27.219 -27.062 1 98.06 215 GLN B C 1
ATOM 4222 O O . GLN B 1 215 ? -0.6 -27.984 -27.859 1 98.06 215 GLN B O 1
ATOM 4227 N N . GLY B 1 216 ? -0.68 -26.484 -26.188 1 97.06 216 GLY B N 1
ATOM 4228 C CA . GLY B 1 216 ? -2.133 -26.469 -26.219 1 97.06 216 GLY B CA 1
ATOM 4229 C C . GLY B 1 216 ? -2.752 -25.703 -25.078 1 97.06 216 GLY B C 1
ATOM 4230 O O . GLY B 1 216 ? -2.041 -25.219 -24.188 1 97.06 216 GLY B O 1
ATOM 4231 N N . ASP B 1 217 ? -4.008 -25.578 -25.156 1 96.38 217 ASP B N 1
ATOM 4232 C CA . ASP B 1 217 ? -4.844 -24.953 -24.141 1 96.38 217 ASP B CA 1
ATOM 4233 C C . ASP B 1 217 ? -5.234 -25.969 -23.062 1 96.38 217 ASP B C 1
ATOM 4235 O O . ASP B 1 217 ? -5.727 -27.047 -23.375 1 96.38 217 ASP B O 1
ATOM 4239 N N . LEU B 1 218 ? -5.008 -25.609 -21.812 1 96.12 218 LEU B N 1
ATOM 4240 C CA . LEU B 1 218 ? -5.324 -26.516 -20.719 1 96.12 218 LEU B CA 1
ATOM 4241 C C . LEU B 1 218 ? -6.797 -26.906 -20.75 1 96.12 218 LEU B C 1
ATOM 4243 O O . LEU B 1 218 ? -7.172 -27.953 -20.203 1 96.12 218 LEU B O 1
ATOM 4247 N N . LYS B 1 219 ? -7.656 -26.109 -21.375 1 95.06 219 LYS B N 1
ATOM 4248 C CA . LYS B 1 219 ? -9.094 -26.344 -21.375 1 95.06 219 LYS B CA 1
ATOM 4249 C C . LYS B 1 219 ? -9.484 -27.359 -22.453 1 95.06 219 LYS B C 1
ATOM 4251 O O . LYS B 1 219 ? -10.539 -27.984 -22.375 1 95.06 219 LYS B O 1
ATOM 4256 N N . HIS B 1 220 ? -8.562 -27.5 -23.422 1 94 220 HIS B N 1
ATOM 4257 C CA . HIS B 1 220 ? -9.039 -28.219 -24.578 1 94 220 HIS B CA 1
ATOM 4258 C C . HIS B 1 220 ? -8.094 -29.375 -24.938 1 94 220 HIS B C 1
ATOM 4260 O O . HIS B 1 220 ? -8.438 -30.234 -25.734 1 94 220 HIS B O 1
ATOM 4266 N N . THR B 1 221 ? -6.969 -29.328 -24.422 1 96.06 221 THR B N 1
ATOM 4267 C CA . THR B 1 221 ? -5.984 -30.344 -24.766 1 96.06 221 THR B CA 1
ATOM 4268 C C . THR B 1 221 ? -6.426 -31.719 -24.25 1 96.06 221 THR B C 1
ATOM 4270 O O . THR B 1 221 ? -6.816 -31.859 -23.094 1 96.06 221 THR B O 1
ATOM 4273 N N . ASP B 1 222 ? -6.359 -32.688 -25.125 1 95.19 222 ASP B N 1
ATOM 4274 C CA . ASP B 1 222 ? -6.684 -34.062 -24.734 1 95.19 222 ASP B CA 1
ATOM 4275 C C . ASP B 1 222 ? -5.539 -34.688 -23.938 1 95.19 222 ASP B C 1
ATOM 4277 O O . ASP B 1 222 ? -4.391 -34.688 -24.391 1 95.19 222 ASP B O 1
ATOM 4281 N N . LEU B 1 223 ? -5.871 -35.188 -22.812 1 97.12 223 LEU B N 1
ATOM 4282 C CA . LEU B 1 223 ? -4.906 -35.875 -21.969 1 97.12 223 LEU B CA 1
ATOM 4283 C C . LEU B 1 223 ? -5.137 -37.375 -22.016 1 97.12 223 LEU B C 1
ATOM 4285 O O . LEU B 1 223 ? -6.273 -37.844 -21.906 1 97.12 223 LEU B O 1
ATOM 4289 N N . GLU B 1 224 ? -4.094 -38.125 -22.25 1 96.69 224 GLU B N 1
ATOM 4290 C CA . GLU B 1 224 ? -4.207 -39.594 -22.266 1 96.69 224 GLU B CA 1
ATOM 4291 C C . GLU B 1 224 ? -4.633 -40.125 -20.906 1 96.69 224 GLU B C 1
ATOM 4293 O O . GLU B 1 224 ? -4.133 -39.656 -19.875 1 96.69 224 GLU B O 1
ATOM 4298 N N . ASN B 1 225 ? -5.559 -41.062 -20.875 1 97.81 225 ASN B N 1
ATOM 4299 C CA . ASN B 1 225 ? -6.039 -41.688 -19.641 1 97.81 225 ASN B CA 1
ATOM 4300 C C . ASN B 1 225 ? -4.961 -42.531 -18.969 1 97.81 225 ASN B C 1
ATOM 4302 O O . ASN B 1 225 ? -4.188 -43.188 -19.656 1 97.81 225 ASN B O 1
ATOM 4306 N N . ASP B 1 226 ? -4.961 -42.531 -17.688 1 98.25 226 ASP B N 1
ATOM 4307 C CA . ASP B 1 226 ? -4.168 -43.438 -16.859 1 98.25 226 ASP B CA 1
ATOM 4308 C C . ASP B 1 226 ? -2.693 -43.375 -17.266 1 98.25 226 ASP B C 1
ATOM 4310 O O . ASP B 1 226 ? -2.049 -44.438 -17.375 1 98.25 226 ASP B O 1
ATOM 4314 N N . ARG B 1 227 ? -2.234 -42.219 -17.422 1 98.31 227 ARG B N 1
ATOM 4315 C CA . ARG B 1 227 ? -0.881 -42.062 -17.953 1 98.31 227 ARG B CA 1
ATOM 4316 C C . ARG B 1 227 ? 0.067 -41.531 -16.891 1 98.31 227 ARG B C 1
ATOM 4318 O O . ARG B 1 227 ? 1.241 -41.906 -16.844 1 98.31 227 ARG B O 1
ATOM 4325 N N . TYR B 1 228 ? -0.392 -40.75 -16.016 1 98.81 228 TYR B N 1
ATOM 4326 C CA . TYR B 1 228 ? 0.505 -39.938 -15.203 1 98.81 228 TYR B CA 1
ATOM 4327 C C . TYR B 1 228 ? 0.501 -40.406 -13.758 1 98.81 228 TYR B C 1
ATOM 4329 O O . TYR B 1 228 ? -0.548 -40.781 -13.219 1 98.81 228 TYR B O 1
ATOM 4337 N N . HIS B 1 229 ? 1.658 -40.438 -13.125 1 98.81 229 HIS B N 1
ATOM 4338 C CA . HIS B 1 229 ? 1.807 -40.688 -11.695 1 98.81 229 HIS B CA 1
ATOM 4339 C C . HIS B 1 229 ? 1.505 -39.438 -10.875 1 98.81 229 HIS B C 1
ATOM 4341 O O . HIS B 1 229 ? 1.126 -39.531 -9.703 1 98.81 229 HIS B O 1
ATOM 4347 N N . LEU B 1 230 ? 1.737 -38.281 -11.484 1 98.88 230 LEU B N 1
ATOM 4348 C CA . LEU B 1 230 ? 1.523 -37 -10.852 1 98.88 230 LEU B CA 1
ATOM 4349 C C . LEU B 1 230 ? 1.078 -35.938 -11.875 1 98.88 230 LEU B C 1
ATOM 4351 O O . LEU B 1 230 ? 1.631 -35.875 -12.977 1 98.88 230 LEU B O 1
ATOM 4355 N N . ILE B 1 231 ? 0.076 -35.219 -11.547 1 98.94 231 ILE B N 1
ATOM 4356 C CA . ILE B 1 231 ? -0.32 -34.031 -12.289 1 98.94 231 ILE B CA 1
ATOM 4357 C C . ILE B 1 231 ? -0.271 -32.812 -11.375 1 98.94 231 ILE B C 1
ATOM 4359 O O . ILE B 1 231 ? -0.752 -32.875 -10.242 1 98.94 231 ILE B O 1
ATOM 4363 N N . ILE B 1 232 ? 0.334 -31.719 -11.844 1 98.88 232 ILE B N 1
ATOM 4364 C CA . ILE B 1 232 ? 0.524 -30.516 -11.055 1 98.88 232 ILE B CA 1
ATOM 4365 C C . ILE B 1 232 ? -0.288 -29.375 -11.656 1 98.88 232 ILE B C 1
ATOM 4367 O O . ILE B 1 232 ? -0.169 -29.078 -12.852 1 98.88 232 ILE B O 1
ATOM 4371 N N . LEU B 1 233 ? -1.128 -28.828 -10.891 1 98.69 233 LEU B N 1
ATOM 4372 C CA . LEU B 1 233 ? -1.763 -27.547 -11.148 1 98.69 233 LEU B CA 1
ATOM 4373 C C . LEU B 1 233 ? -1.209 -26.469 -10.227 1 98.69 233 LEU B C 1
ATOM 4375 O O . LEU B 1 233 ? -1.789 -26.188 -9.172 1 98.69 233 LEU B O 1
ATOM 4379 N N . GLY B 1 234 ? -0.114 -25.875 -10.641 1 98.06 234 GLY B N 1
ATOM 4380 C CA . GLY B 1 234 ? 0.554 -24.875 -9.828 1 98.06 234 GLY B CA 1
ATOM 4381 C C . GLY B 1 234 ? 0.094 -23.453 -10.133 1 98.06 234 GLY B C 1
ATOM 4382 O O . GLY B 1 234 ? 0.532 -22.859 -11.117 1 98.06 234 GLY B O 1
ATOM 4383 N N . ASN B 1 235 ? -0.702 -22.906 -9.227 1 96.12 235 ASN B N 1
ATOM 4384 C CA . ASN B 1 235 ? -1.183 -21.547 -9.359 1 96.12 235 ASN B CA 1
ATOM 4385 C C . ASN B 1 235 ? -1.996 -21.359 -10.633 1 96.12 235 ASN B C 1
ATOM 4387 O O . ASN B 1 235 ? -1.763 -20.406 -11.398 1 96.12 235 ASN B O 1
ATOM 4391 N N . ILE B 1 236 ? -2.918 -22.25 -10.891 1 95.31 236 ILE B N 1
ATOM 4392 C CA . ILE B 1 236 ? -3.695 -22.25 -12.125 1 95.31 236 ILE B CA 1
ATOM 4393 C C . ILE B 1 236 ? -5.18 -22.078 -11.797 1 95.31 236 ILE B C 1
ATOM 4395 O O . ILE B 1 236 ? -5.867 -21.266 -12.422 1 95.31 236 ILE B O 1
ATOM 4399 N N . VAL B 1 237 ? -5.652 -22.797 -10.805 1 96.62 237 VAL B N 1
ATOM 4400 C CA . VAL B 1 237 ? -7.082 -22.922 -10.539 1 96.62 237 VAL B CA 1
ATOM 4401 C C . VAL B 1 237 ? -7.684 -21.547 -10.258 1 96.62 237 VAL B C 1
ATOM 4403 O O . VAL B 1 237 ? -8.797 -21.25 -10.703 1 96.62 237 VAL B O 1
ATOM 4406 N N . HIS B 1 238 ? -6.922 -20.688 -9.57 1 96.75 238 HIS B N 1
ATOM 4407 C CA . HIS B 1 238 ? -7.449 -19.391 -9.164 1 96.75 238 HIS B CA 1
ATOM 4408 C C . HIS B 1 238 ? -7.754 -18.516 -10.375 1 96.75 238 HIS B C 1
ATOM 4410 O O . HIS B 1 238 ? -8.562 -17.578 -10.281 1 96.75 238 HIS B O 1
ATOM 4416 N N . SER B 1 239 ? -7.152 -18.734 -11.516 1 95.69 239 SER B N 1
ATOM 4417 C CA . SER B 1 239 ? -7.398 -17.922 -12.695 1 95.69 239 SER B CA 1
ATOM 4418 C C . SER B 1 239 ? -8.562 -18.469 -13.516 1 95.69 239 SER B C 1
ATOM 4420 O O . SER B 1 239 ? -9.188 -17.734 -14.289 1 95.69 239 SER B O 1
ATOM 4422 N N . GLU B 1 240 ? -8.906 -19.734 -13.445 1 94.69 240 GLU B N 1
ATOM 4423 C CA . GLU B 1 240 ? -9.836 -20.422 -14.328 1 94.69 240 GLU B CA 1
ATOM 4424 C C . GLU B 1 240 ? -11.273 -20.266 -13.852 1 94.69 240 GLU B C 1
ATOM 4426 O O . GLU B 1 240 ? -12.211 -20.281 -14.656 1 94.69 240 GLU B O 1
ATOM 4431 N N . GLY B 1 241 ? -11.492 -20.078 -12.562 1 93.75 241 GLY B N 1
ATOM 4432 C CA . GLY B 1 241 ? -12.836 -20.062 -12.008 1 93.75 241 GLY B CA 1
ATOM 4433 C C . GLY B 1 241 ? -13.352 -21.438 -11.641 1 93.75 241 GLY B C 1
ATOM 4434 O O . GLY B 1 241 ? -12.703 -22.438 -11.938 1 93.75 241 GLY B O 1
ATOM 4435 N N . ALA B 1 242 ? -14.523 -21.484 -11.117 1 96.12 242 ALA B N 1
ATOM 4436 C CA . ALA B 1 242 ? -15.039 -22.719 -10.531 1 96.12 242 ALA B CA 1
ATOM 4437 C C . ALA B 1 242 ? -15.414 -23.719 -11.617 1 96.12 242 ALA B C 1
ATOM 4439 O O . ALA B 1 242 ? -15.023 -24.891 -11.555 1 96.12 242 ALA B O 1
ATOM 4440 N N . ALA B 1 243 ? -16.141 -23.312 -12.594 1 96.44 243 ALA B N 1
ATOM 4441 C CA . ALA B 1 243 ? -16.641 -24.234 -13.617 1 96.44 243 ALA B CA 1
ATOM 4442 C C . ALA B 1 243 ? -15.484 -24.844 -14.406 1 96.44 243 ALA B C 1
ATOM 4444 O O . ALA B 1 243 ? -15.406 -26.078 -14.555 1 96.44 243 ALA B O 1
ATOM 4445 N N . SER B 1 244 ? -14.625 -24 -14.875 1 96.12 244 SER B N 1
ATOM 4446 C CA . SER B 1 244 ? -13.469 -24.469 -15.633 1 96.12 244 SER B CA 1
ATOM 4447 C C . SER B 1 244 ? -12.555 -25.344 -14.781 1 96.12 244 SER B C 1
ATOM 4449 O O . SER B 1 244 ? -11.992 -26.312 -15.266 1 96.12 244 SER B O 1
ATOM 4451 N N . SER B 1 245 ? -12.414 -25.016 -13.547 1 97 245 SER B N 1
ATOM 4452 C CA . SER B 1 245 ? -11.555 -25.766 -12.633 1 97 245 SER B CA 1
ATOM 4453 C C . SER B 1 245 ? -12.117 -27.156 -12.367 1 97 245 SER B C 1
ATOM 4455 O O . SER B 1 245 ? -11.367 -28.141 -12.32 1 97 245 SER B O 1
ATOM 4457 N N . ARG B 1 246 ? -13.406 -27.234 -12.188 1 97.19 246 ARG B N 1
ATOM 4458 C CA . ARG B 1 246 ? -14.055 -28.516 -11.992 1 97.19 246 ARG B CA 1
ATOM 4459 C C . ARG B 1 246 ? -13.828 -29.438 -13.188 1 97.19 246 ARG B C 1
ATOM 4461 O O . ARG B 1 246 ? -13.477 -30.609 -13.031 1 97.19 246 ARG B O 1
ATOM 4468 N N . ASP B 1 247 ? -14.008 -28.891 -14.336 1 97.5 247 ASP B N 1
ATOM 4469 C CA . ASP B 1 247 ? -13.789 -29.641 -15.562 1 97.5 247 ASP B CA 1
ATOM 4470 C C . ASP B 1 247 ? -12.336 -30.094 -15.672 1 97.5 247 ASP B C 1
ATOM 4472 O O . ASP B 1 247 ? -12.062 -31.25 -16.016 1 97.5 247 ASP B O 1
ATOM 4476 N N . LEU B 1 248 ? -11.453 -29.188 -15.414 1 98.06 248 LEU B N 1
ATOM 4477 C CA . LEU B 1 248 ? -10.031 -29.469 -15.492 1 98.06 248 LEU B CA 1
ATOM 4478 C C . LEU B 1 248 ? -9.648 -30.578 -14.516 1 98.06 248 LEU B C 1
ATOM 4480 O O . LEU B 1 248 ? -8.898 -31.5 -14.867 1 98.06 248 LEU B O 1
ATOM 4484 N N . ILE B 1 249 ? -10.148 -30.562 -13.305 1 98.56 249 ILE B N 1
ATOM 4485 C CA . ILE B 1 249 ? -9.836 -31.547 -12.281 1 98.56 249 ILE B CA 1
ATOM 4486 C C . ILE B 1 249 ? -10.375 -32.906 -12.703 1 98.56 249 ILE B C 1
ATOM 4488 O O . ILE B 1 249 ? -9.711 -33.938 -12.508 1 98.56 249 ILE B O 1
ATOM 4492 N N . GLN B 1 250 ? -11.516 -32.938 -13.336 1 98.31 250 GLN B N 1
ATOM 4493 C CA . GLN B 1 250 ? -12.07 -34.188 -13.844 1 98.31 250 GLN B CA 1
ATOM 4494 C C . GLN B 1 250 ? -11.172 -34.812 -14.914 1 98.31 250 GLN B C 1
ATOM 4496 O O . GLN B 1 250 ? -10.922 -36 -14.914 1 98.31 250 GLN B O 1
ATOM 4501 N N . ARG B 1 251 ? -10.734 -34 -15.789 1 98.44 251 ARG B N 1
ATOM 4502 C CA . ARG B 1 251 ? -9.859 -34.469 -16.859 1 98.44 251 ARG B CA 1
ATOM 4503 C C . ARG B 1 251 ? -8.523 -34.938 -16.297 1 98.44 251 ARG B C 1
ATOM 4505 O O . ARG B 1 251 ? -7.996 -35.969 -16.734 1 98.44 251 ARG B O 1
ATOM 4512 N N . CYS B 1 252 ? -8.008 -34.219 -15.344 1 98.75 252 CYS B N 1
ATOM 4513 C CA . CYS B 1 252 ? -6.773 -34.656 -14.68 1 98.75 252 CYS B CA 1
ATOM 4514 C C . CYS B 1 252 ? -6.953 -35.969 -13.977 1 98.75 252 CYS B C 1
ATOM 4516 O O . CYS B 1 252 ? -6.078 -36.844 -14.047 1 98.75 252 CYS B O 1
ATOM 4518 N N . ALA B 1 253 ? -8.086 -36.156 -13.32 1 98.75 253 ALA B N 1
ATOM 4519 C CA . ALA B 1 253 ? -8.367 -37.406 -12.617 1 98.75 253 ALA B CA 1
ATOM 4520 C C . ALA B 1 253 ? -8.352 -38.594 -13.578 1 98.75 253 ALA B C 1
ATOM 4522 O O . ALA B 1 253 ? -7.809 -39.656 -13.258 1 98.75 253 ALA B O 1
ATOM 4523 N N . ARG B 1 254 ? -8.93 -38.406 -14.75 1 98.5 254 ARG B N 1
ATOM 4524 C CA . ARG B 1 254 ? -8.953 -39.469 -15.742 1 98.5 254 ARG B CA 1
ATOM 4525 C C . ARG B 1 254 ? -7.547 -39.781 -16.234 1 98.5 254 ARG B C 1
ATOM 4527 O O . ARG B 1 254 ? -7.234 -40.938 -16.547 1 98.5 254 ARG B O 1
ATOM 4534 N N . ALA B 1 255 ? -6.746 -38.812 -16.297 1 98.75 255 ALA B N 1
ATOM 4535 C CA . ALA B 1 255 ? -5.402 -38.938 -16.844 1 98.75 255 ALA B CA 1
ATOM 4536 C C . ALA B 1 255 ? -4.449 -39.562 -15.836 1 98.75 255 ALA B C 1
ATOM 4538 O O . ALA B 1 255 ? -3.379 -40.062 -16.203 1 98.75 255 ALA B O 1
ATOM 4539 N N . LEU B 1 256 ? -4.82 -39.562 -14.594 1 98.81 256 LEU B N 1
ATOM 4540 C CA . LEU B 1 256 ? -3.98 -40.125 -13.547 1 98.81 256 LEU B CA 1
ATOM 4541 C C . LEU B 1 256 ? -4.055 -41.656 -13.562 1 98.81 256 LEU B C 1
ATOM 4543 O O . LEU B 1 256 ? -5.129 -42.219 -13.773 1 98.81 256 LEU B O 1
ATOM 4547 N N . ARG B 1 257 ? -2.9 -42.281 -13.289 1 98.38 257 ARG B N 1
ATOM 4548 C CA . ARG B 1 257 ? -2.885 -43.719 -12.969 1 98.38 257 ARG B CA 1
ATOM 4549 C C . ARG B 1 257 ? -3.488 -43.969 -11.586 1 98.38 257 ARG B C 1
ATOM 4551 O O . ARG B 1 257 ? -3.561 -43.062 -10.758 1 98.38 257 ARG B O 1
ATOM 4558 N N . SER B 1 258 ? -3.891 -45.281 -11.461 1 97.81 258 SER B N 1
ATOM 4559 C CA . SER B 1 258 ? -4.27 -45.656 -10.102 1 97.81 258 SER B CA 1
ATOM 4560 C C . SER B 1 258 ? -3.143 -45.375 -9.109 1 97.81 258 SER B C 1
ATOM 4562 O O . SER B 1 258 ? -1.983 -45.688 -9.383 1 97.81 258 SER B O 1
ATOM 4564 N N . GLY B 1 259 ? -3.523 -44.719 -8.047 1 97.38 259 GLY B N 1
ATOM 4565 C CA . GLY B 1 259 ? -2.527 -44.344 -7.055 1 97.38 259 GLY B CA 1
ATOM 4566 C C . GLY B 1 259 ? -1.827 -43.031 -7.363 1 97.38 259 GLY B C 1
ATOM 4567 O O . GLY B 1 259 ? -1.08 -42.531 -6.535 1 97.38 259 GLY B O 1
ATOM 4568 N N . GLY B 1 260 ? -2.086 -42.531 -8.57 1 98.5 260 GLY B N 1
ATOM 4569 C CA . GLY B 1 260 ? -1.484 -41.25 -8.953 1 98.5 260 GLY B CA 1
ATOM 4570 C C . GLY B 1 260 ? -1.974 -40.094 -8.125 1 98.5 260 GLY B C 1
ATOM 4571 O O . GLY B 1 260 ? -2.986 -40.188 -7.43 1 98.5 260 GLY B O 1
ATOM 4572 N N . LYS B 1 261 ? -1.236 -39 -8.133 1 98.69 261 LYS B N 1
ATOM 4573 C CA . LYS B 1 261 ? -1.543 -37.844 -7.285 1 98.69 261 LYS B CA 1
ATOM 4574 C C . LYS B 1 261 ? -1.854 -36.594 -8.125 1 98.69 261 LYS B C 1
ATOM 4576 O O . LYS B 1 261 ? -1.271 -36.406 -9.195 1 98.69 261 LYS B O 1
ATOM 4581 N N . LEU B 1 262 ? -2.785 -35.875 -7.695 1 98.88 262 LEU B N 1
ATOM 4582 C CA . LEU B 1 262 ? -3.027 -34.5 -8.172 1 98.88 262 LEU B CA 1
ATOM 4583 C C . LEU B 1 262 ? -2.566 -33.5 -7.145 1 98.88 262 LEU B C 1
ATOM 4585 O O . LEU B 1 262 ? -2.99 -33.531 -5.984 1 98.88 262 LEU B O 1
ATOM 4589 N N . ALA B 1 263 ? -1.642 -32.625 -7.504 1 98.88 263 ALA B N 1
ATOM 4590 C CA . ALA B 1 263 ? -1.147 -31.562 -6.629 1 98.88 263 ALA B CA 1
ATOM 4591 C C . ALA B 1 263 ? -1.668 -30.203 -7.074 1 98.88 263 ALA B C 1
ATOM 4593 O O . ALA B 1 263 ? -1.384 -29.75 -8.188 1 98.88 263 ALA B O 1
ATOM 4594 N N . ILE B 1 264 ? -2.402 -29.562 -6.238 1 98.81 264 ILE B N 1
ATOM 4595 C CA . ILE B 1 264 ? -2.865 -28.188 -6.457 1 98.81 264 ILE B CA 1
ATOM 4596 C C . ILE B 1 264 ? -2.07 -27.234 -5.574 1 98.81 264 ILE B C 1
ATOM 4598 O O . ILE B 1 264 ? -2.131 -27.312 -4.348 1 98.81 264 ILE B O 1
ATOM 4602 N N . ILE B 1 265 ? -1.259 -26.406 -6.148 1 98.56 265 ILE B N 1
ATOM 4603 C CA . ILE B 1 265 ? -0.587 -25.344 -5.406 1 98.56 265 ILE B CA 1
ATOM 4604 C C . ILE B 1 265 ? -1.338 -24.016 -5.594 1 98.56 265 ILE B C 1
ATOM 4606 O O . ILE B 1 265 ? -1.431 -23.516 -6.711 1 98.56 265 ILE B O 1
ATOM 4610 N N . ASP B 1 266 ? -1.878 -23.484 -4.574 1 97.69 266 ASP B N 1
ATOM 4611 C CA . ASP B 1 266 ? -2.67 -22.266 -4.633 1 97.69 266 ASP B CA 1
ATOM 4612 C C . ASP B 1 266 ? -2.832 -21.641 -3.244 1 97.69 266 ASP B C 1
ATOM 4614 O O . ASP B 1 266 ? -2.121 -22.016 -2.309 1 97.69 266 ASP B O 1
ATOM 4618 N N . LEU B 1 267 ? -3.625 -20.609 -3.145 1 97.38 267 LEU B N 1
ATOM 4619 C CA . LEU B 1 267 ? -4.035 -20.016 -1.877 1 97.38 267 LEU B CA 1
ATOM 4620 C C . LEU B 1 267 ? -5.438 -20.469 -1.49 1 97.38 267 LEU B C 1
ATOM 4622 O O . LEU B 1 267 ? -6.348 -20.453 -2.32 1 97.38 267 LEU B O 1
ATOM 4626 N N . PHE B 1 268 ? -5.598 -20.922 -0.248 1 98.06 268 PHE B N 1
ATOM 4627 C CA . PHE B 1 268 ? -6.859 -21.5 0.199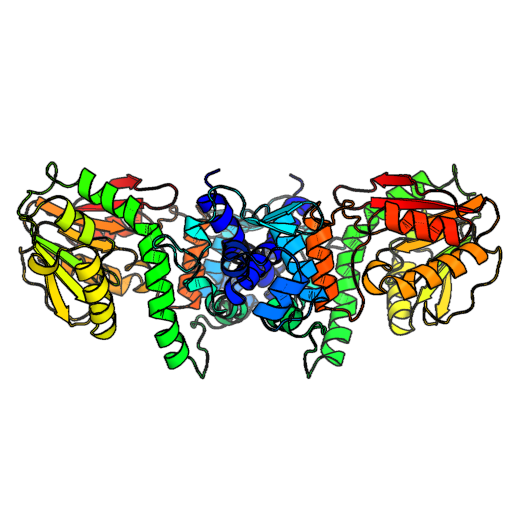 1 98.06 268 PHE B CA 1
ATOM 4628 C C . PHE B 1 268 ? -7.492 -20.641 1.29 1 98.06 268 PHE B C 1
ATOM 4630 O O . PHE B 1 268 ? -6.965 -20.547 2.4 1 98.06 268 PHE B O 1
ATOM 4637 N N . PRO B 1 269 ? -8.609 -20.031 1.008 1 97.94 269 PRO B N 1
ATOM 4638 C CA . PRO B 1 269 ? -9.305 -19.281 2.051 1 97.94 269 PRO B CA 1
ATOM 4639 C C . PRO B 1 269 ? -10.062 -20.172 3.025 1 97.94 269 PRO B C 1
ATOM 4641 O O . PRO B 1 269 ? -10.258 -21.359 2.75 1 97.94 269 PRO B O 1
ATOM 4644 N N . ASN B 1 270 ? -10.391 -19.625 4.207 1 97.56 270 ASN B N 1
ATOM 4645 C CA . ASN B 1 270 ? -11.305 -20.344 5.098 1 97.56 270 ASN B CA 1
ATOM 4646 C C . ASN B 1 270 ? -12.695 -20.469 4.488 1 97.56 270 ASN B C 1
ATOM 4648 O O . ASN B 1 270 ? -12.945 -19.984 3.393 1 97.56 270 ASN B O 1
ATOM 4652 N N . GLU B 1 271 ? -13.547 -21.125 5.129 1 96 271 GLU B N 1
ATOM 4653 C CA . GLU B 1 271 ? -14.859 -21.453 4.578 1 96 271 GLU B CA 1
ATOM 4654 C C . GLU B 1 271 ? -15.688 -20.203 4.344 1 96 271 GLU B C 1
ATOM 4656 O O . GLU B 1 271 ? -16.438 -20.109 3.371 1 96 271 GLU B O 1
ATOM 4661 N N . GLU B 1 272 ? -15.5 -19.219 5.188 1 95.44 272 GLU B N 1
ATOM 4662 C CA . GLU B 1 272 ? -16.25 -17.984 5.09 1 95.44 272 GLU B CA 1
ATOM 4663 C C . GLU B 1 272 ? -15.625 -17.031 4.082 1 95.44 272 GLU B C 1
ATOM 4665 O O . GLU B 1 272 ? -16.219 -16 3.73 1 95.44 272 GLU B O 1
ATOM 4670 N N . ARG B 1 273 ? -14.414 -17.359 3.598 1 95.75 273 ARG B N 1
ATOM 4671 C CA . ARG B 1 273 ? -13.656 -16.578 2.625 1 95.75 273 ARG B CA 1
ATOM 4672 C C . ARG B 1 273 ? -13.289 -15.203 3.189 1 95.75 273 ARG B C 1
ATOM 4674 O O . ARG B 1 273 ? -13.344 -14.203 2.477 1 95.75 273 ARG B O 1
ATOM 4681 N N . THR B 1 274 ? -13.016 -15.094 4.453 1 97.06 274 THR B N 1
ATOM 4682 C CA . THR B 1 274 ? -12.633 -13.852 5.105 1 97.06 274 THR B CA 1
ATOM 4683 C C . THR B 1 274 ? -11.227 -13.953 5.684 1 97.06 274 THR B C 1
ATOM 4685 O O . THR B 1 274 ? -10.812 -13.102 6.477 1 97.06 274 THR B O 1
ATOM 4688 N N . GLY B 1 275 ? -10.516 -15.008 5.289 1 96.88 275 GLY B N 1
ATOM 4689 C CA . GLY B 1 275 ? -9.133 -15.18 5.719 1 96.88 275 GLY B CA 1
ATOM 4690 C C . GLY B 1 275 ? -8.477 -16.406 5.133 1 96.88 275 GLY B C 1
ATOM 4691 O O . GLY B 1 275 ? -9.156 -17.297 4.609 1 96.88 275 GLY B O 1
ATOM 4692 N N . PRO B 1 276 ? -7.16 -16.578 5.328 1 96.69 276 PRO B N 1
ATOM 4693 C CA . PRO B 1 276 ? -6.238 -15.523 5.742 1 96.69 276 PRO B CA 1
ATOM 4694 C C . PRO B 1 276 ? -6.172 -14.375 4.742 1 96.69 276 PRO B C 1
ATOM 4696 O O . PRO B 1 276 ? -6.508 -14.555 3.566 1 96.69 276 PRO B O 1
ATOM 4699 N N . PRO B 1 277 ? -5.691 -13.125 5.078 1 97.25 277 PRO B N 1
ATOM 4700 C CA . PRO B 1 277 ? -5.711 -11.938 4.215 1 97.25 277 PRO B CA 1
ATOM 4701 C C . PRO B 1 277 ? -5.027 -12.18 2.871 1 97.25 277 PRO B C 1
ATOM 4703 O O . PRO B 1 277 ? -5.52 -11.727 1.834 1 97.25 277 PRO B O 1
ATOM 4706 N N . ARG B 1 278 ? -3.973 -12.906 2.85 1 96.38 278 ARG B N 1
ATOM 4707 C CA . ARG B 1 278 ? -3.244 -13.156 1.609 1 96.38 278 ARG B CA 1
ATOM 4708 C C . ARG B 1 278 ? -4.145 -13.82 0.57 1 96.38 278 ARG B C 1
ATOM 4710 O O . ARG B 1 278 ? -4.145 -13.422 -0.598 1 96.38 278 ARG B O 1
ATOM 4717 N N . ALA B 1 279 ? -4.898 -14.812 0.971 1 97.56 279 ALA B N 1
ATOM 4718 C CA . ALA B 1 279 ? -5.781 -15.539 0.06 1 97.56 279 ALA B CA 1
ATOM 4719 C C . ALA B 1 279 ? -6.926 -14.641 -0.417 1 97.56 279 ALA B C 1
ATOM 4721 O O . ALA B 1 279 ? -7.242 -14.617 -1.607 1 97.56 279 ALA B O 1
ATOM 4722 N N . VAL B 1 280 ? -7.5 -13.906 0.469 1 98.25 280 VAL B N 1
ATOM 4723 C CA . VAL B 1 280 ? -8.672 -13.086 0.159 1 98.25 280 VAL B CA 1
ATOM 4724 C C . VAL B 1 280 ? -8.266 -11.922 -0.74 1 98.25 280 VAL B C 1
ATOM 4726 O O . VAL B 1 280 ? -8.977 -11.578 -1.682 1 98.25 280 VAL B O 1
ATOM 4729 N N . LEU B 1 281 ? -7.117 -11.305 -0.46 1 98.38 281 LEU B N 1
ATOM 4730 C CA . LEU B 1 281 ? -6.609 -10.234 -1.31 1 98.38 281 LEU B CA 1
ATOM 4731 C C . LEU B 1 281 ? -6.227 -10.766 -2.688 1 98.38 281 LEU B C 1
ATOM 4733 O O . LEU B 1 281 ? -6.383 -10.07 -3.691 1 98.38 281 LEU B O 1
ATOM 4737 N N . PHE B 1 282 ? -5.75 -11.945 -2.734 1 97.69 282 PHE B N 1
ATOM 4738 C CA . PHE B 1 282 ? -5.426 -12.57 -4.012 1 97.69 282 PHE B CA 1
ATOM 4739 C C . PHE B 1 282 ? -6.684 -12.797 -4.844 1 97.69 282 PHE B C 1
ATOM 4741 O O . PHE B 1 282 ? -6.656 -12.68 -6.07 1 97.69 282 PHE B O 1
ATOM 4748 N N . ALA B 1 283 ? -7.789 -13.133 -4.211 1 98 283 ALA B N 1
ATOM 4749 C CA . ALA B 1 283 ? -9.055 -13.234 -4.926 1 98 283 ALA B CA 1
ATOM 4750 C C . ALA B 1 283 ? -9.383 -11.93 -5.652 1 98 283 ALA B C 1
ATOM 4752 O O . ALA B 1 283 ? -9.867 -11.953 -6.785 1 98 283 ALA B O 1
ATOM 4753 N N . LEU B 1 284 ? -9.133 -10.805 -4.992 1 98.38 284 LEU B N 1
ATOM 4754 C CA . LEU B 1 284 ? -9.352 -9.516 -5.645 1 98.38 284 LEU B CA 1
ATOM 4755 C C . LEU B 1 284 ? -8.383 -9.32 -6.805 1 98.38 284 LEU B C 1
ATOM 4757 O O . LEU B 1 284 ? -8.734 -8.734 -7.824 1 98.38 284 LEU B O 1
ATOM 4761 N N . ASN B 1 285 ? -7.184 -9.758 -6.582 1 97.38 285 ASN B N 1
ATOM 4762 C CA . ASN B 1 285 ? -6.23 -9.719 -7.688 1 97.38 285 ASN B CA 1
ATOM 4763 C C . ASN B 1 285 ? -6.75 -10.492 -8.898 1 97.38 285 ASN B C 1
ATOM 4765 O O . ASN B 1 285 ? -6.57 -10.055 -10.039 1 97.38 285 ASN B O 1
ATOM 4769 N N . MET B 1 286 ? -7.391 -11.617 -8.68 1 96.94 286 MET B N 1
ATOM 4770 C CA . MET B 1 286 ? -7.992 -12.391 -9.773 1 96.94 286 MET B CA 1
ATOM 4771 C C . MET B 1 286 ? -9.172 -11.641 -10.383 1 96.94 286 MET B C 1
ATOM 4773 O O . MET B 1 286 ? -9.344 -11.633 -11.602 1 96.94 286 MET B O 1
ATOM 4777 N N . LEU B 1 287 ? -9.961 -11.023 -9.523 1 97.38 287 LEU B N 1
ATOM 4778 C CA . LEU B 1 287 ? -11.078 -10.219 -10.016 1 97.38 287 LEU B CA 1
ATOM 4779 C C . LEU B 1 287 ? -10.586 -9.133 -10.969 1 97.38 287 LEU B C 1
ATOM 4781 O O . LEU B 1 287 ? -11.203 -8.891 -12.008 1 97.38 287 LEU B O 1
ATOM 4785 N N . ILE B 1 288 ? -9.5 -8.492 -10.625 1 97.06 288 ILE B N 1
ATOM 4786 C CA . ILE B 1 288 ? -8.93 -7.387 -11.391 1 97.06 288 ILE B CA 1
ATOM 4787 C C . ILE B 1 288 ? -8.414 -7.898 -12.727 1 97.06 288 ILE B C 1
ATOM 4789 O O . ILE B 1 288 ? -8.555 -7.223 -13.75 1 97.06 288 ILE B O 1
ATOM 4793 N N . ASN B 1 289 ? -7.895 -9.125 -12.758 1 94 289 ASN B N 1
ATOM 4794 C CA . ASN B 1 289 ? -7.062 -9.508 -13.898 1 94 289 ASN B CA 1
ATOM 4795 C C . ASN B 1 289 ? -7.719 -10.609 -14.719 1 94 289 ASN B C 1
ATOM 4797 O O . ASN B 1 289 ? -7.234 -10.953 -15.797 1 94 289 ASN B O 1
ATOM 4801 N N . THR B 1 290 ? -8.805 -11.234 -14.211 1 94.25 290 THR B N 1
ATOM 4802 C CA . THR B 1 290 ? -9.414 -12.359 -14.914 1 94.25 290 THR B CA 1
ATOM 4803 C C . THR B 1 290 ? -10.93 -12.25 -14.906 1 94.25 290 THR B C 1
ATOM 4805 O O . THR B 1 290 ? -11.508 -11.578 -14.047 1 94.25 290 THR B O 1
ATOM 4808 N N . SER B 1 291 ? -11.586 -12.867 -15.773 1 93.75 291 SER B N 1
ATOM 4809 C CA . SER B 1 291 ? -13.039 -12.789 -15.898 1 93.75 291 SER B CA 1
ATOM 4810 C C . SER B 1 291 ? -13.727 -13.672 -14.859 1 93.75 291 SER B C 1
ATOM 4812 O O . SER B 1 291 ? -14.789 -13.312 -14.344 1 93.75 291 SER B O 1
ATOM 4814 N N . GLU B 1 292 ? -13.055 -14.812 -14.539 1 94.88 292 GLU B N 1
ATOM 4815 C CA . GLU B 1 292 ? -13.766 -15.773 -13.703 1 94.88 292 GLU B CA 1
ATOM 4816 C C . GLU B 1 292 ? -12.93 -16.188 -12.492 1 94.88 292 GLU B C 1
ATOM 4818 O O . GLU B 1 292 ? -13.344 -17.016 -11.695 1 94.88 292 GLU B O 1
ATOM 4823 N N . GLY B 1 293 ? -11.734 -15.633 -12.383 1 96.5 293 GLY B N 1
ATOM 4824 C CA . GLY B 1 293 ? -10.805 -16.047 -11.344 1 96.5 293 GLY B CA 1
ATOM 4825 C C . GLY B 1 293 ? -11.328 -15.812 -9.945 1 96.5 293 GLY B C 1
ATOM 4826 O O . GLY B 1 293 ? -12.18 -14.953 -9.727 1 96.5 293 GLY B O 1
ATOM 4827 N N . ASP B 1 294 ? -10.82 -16.547 -9 1 97.44 294 ASP B N 1
ATOM 4828 C CA . ASP B 1 294 ? -11.164 -16.531 -7.582 1 97.44 294 ASP B CA 1
ATOM 4829 C C . ASP B 1 294 ? -10.195 -17.391 -6.773 1 97.44 294 ASP B C 1
ATOM 4831 O O . ASP B 1 294 ? -9.18 -17.859 -7.305 1 97.44 294 ASP B O 1
ATOM 4835 N N . VAL B 1 295 ? -10.406 -17.469 -5.477 1 97.81 295 VAL B N 1
ATOM 4836 C CA . VAL B 1 295 ? -9.781 -18.484 -4.629 1 97.81 295 VAL B CA 1
ATOM 4837 C C . VAL B 1 295 ? -10.852 -19.391 -4.027 1 97.81 295 VAL B C 1
ATOM 4839 O O . VAL B 1 295 ? -11.992 -18.969 -3.832 1 97.81 295 VAL B O 1
ATOM 4842 N N . PHE B 1 296 ? -10.5 -20.594 -3.795 1 98.06 296 PHE B N 1
ATOM 4843 C CA . PHE B 1 296 ? -11.477 -21.578 -3.348 1 98.06 296 PHE B CA 1
ATOM 4844 C C . PHE B 1 296 ? -11 -22.281 -2.084 1 98.06 296 PHE B C 1
ATOM 4846 O O . PHE B 1 296 ? -9.797 -22.531 -1.923 1 98.06 296 PHE B O 1
ATOM 4853 N N . SER B 1 297 ? -11.922 -22.609 -1.173 1 97.94 297 SER B N 1
ATOM 4854 C CA . SER B 1 297 ? -11.609 -23.281 0.084 1 97.94 297 SER B CA 1
ATOM 4855 C C . SER B 1 297 ? -11.281 -24.75 -0.144 1 97.94 297 SER B C 1
ATOM 4857 O O . SER B 1 297 ? -11.594 -25.297 -1.197 1 97.94 297 SER B O 1
ATOM 4859 N N . VAL B 1 298 ? -10.672 -25.312 0.843 1 98.25 298 VAL B N 1
ATOM 4860 C CA . VAL B 1 298 ? -10.344 -26.734 0.792 1 98.25 298 VAL B CA 1
ATOM 4861 C C . VAL B 1 298 ? -11.625 -27.562 0.646 1 98.25 298 VAL B C 1
ATOM 4863 O O . VAL B 1 298 ? -11.656 -28.547 -0.089 1 98.25 298 VAL B O 1
ATOM 4866 N N . SER B 1 299 ? -12.711 -27.141 1.285 1 98.25 299 SER B N 1
ATOM 4867 C CA . SER B 1 299 ? -13.984 -27.844 1.18 1 98.25 299 SER B CA 1
ATOM 4868 C C . SER B 1 299 ? -14.508 -27.812 -0.251 1 98.25 299 SER B C 1
ATOM 4870 O O . SER B 1 299 ? -15.094 -28.797 -0.719 1 98.25 299 SER B O 1
ATOM 4872 N N . GLU B 1 300 ? -14.344 -26.703 -0.877 1 97.81 300 GLU B N 1
ATOM 4873 C CA . GLU B 1 300 ? -14.758 -26.594 -2.273 1 97.81 300 GLU B CA 1
ATOM 4874 C C . GLU B 1 300 ? -13.93 -27.531 -3.158 1 97.81 300 GLU B C 1
ATOM 4876 O O . GLU B 1 300 ? -14.484 -28.25 -4 1 97.81 300 GLU B O 1
ATOM 4881 N N . TYR B 1 301 ? -12.633 -27.547 -2.98 1 98.56 301 TYR B N 1
ATOM 4882 C CA . TYR B 1 301 ? -11.781 -28.469 -3.719 1 98.56 301 TYR B CA 1
ATOM 4883 C C . TYR B 1 301 ? -12.188 -29.906 -3.455 1 98.56 301 TYR B C 1
ATOM 4885 O O . TYR B 1 301 ? -12.242 -30.719 -4.379 1 98.56 301 TYR B O 1
ATOM 4893 N N . ASN B 1 302 ? -12.469 -30.219 -2.225 1 98.69 302 ASN B N 1
ATOM 4894 C CA . ASN B 1 302 ? -12.82 -31.594 -1.868 1 98.69 302 ASN B CA 1
ATOM 4895 C C . ASN B 1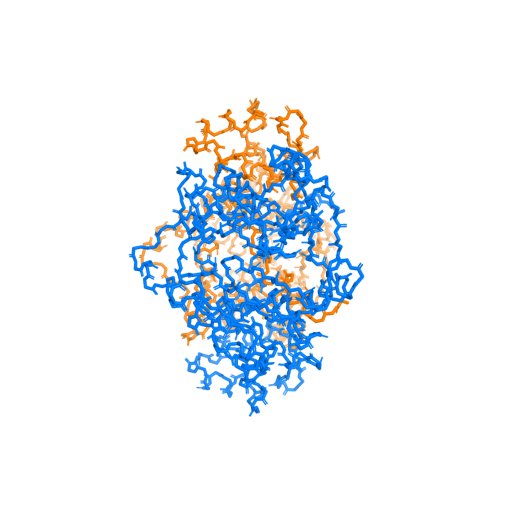 302 ? -14.117 -32.031 -2.551 1 98.69 302 ASN B C 1
ATOM 4897 O O . ASN B 1 302 ? -14.273 -33.188 -2.906 1 98.69 302 ASN B O 1
ATOM 4901 N N . GLN B 1 303 ? -15.016 -31.109 -2.695 1 98.5 303 GLN B N 1
ATOM 4902 C CA . GLN B 1 303 ? -16.219 -31.422 -3.465 1 98.5 303 GLN B CA 1
ATOM 4903 C C . GLN B 1 303 ? -15.875 -31.75 -4.914 1 98.5 303 GLN B C 1
ATOM 4905 O O . GLN B 1 303 ? -16.422 -32.688 -5.488 1 98.5 303 GLN B O 1
ATOM 4910 N N . TRP B 1 304 ? -15.016 -30.938 -5.512 1 98.62 304 TRP B N 1
ATOM 4911 C CA . TRP B 1 304 ? -14.586 -31.188 -6.883 1 98.62 304 TRP B CA 1
ATOM 4912 C C . TRP B 1 304 ? -13.836 -32.5 -6.984 1 98.62 304 TRP B C 1
ATOM 4914 O O . TRP B 1 304 ? -13.984 -33.25 -7.965 1 98.62 304 TRP B O 1
ATOM 4924 N N . PHE B 1 305 ? -12.984 -32.844 -5.988 1 98.81 305 PHE B N 1
ATOM 4925 C CA . PHE B 1 305 ? -12.25 -34.125 -5.949 1 98.81 305 PHE B CA 1
ATOM 4926 C C . PHE B 1 305 ? -13.203 -35.281 -5.887 1 98.81 305 PHE B C 1
ATOM 4928 O O . PHE B 1 305 ? -13.055 -36.25 -6.641 1 98.81 305 PHE B O 1
ATOM 4935 N N . GLU B 1 306 ? -14.156 -35.188 -5.02 1 98.56 306 GLU B N 1
ATOM 4936 C CA . GLU B 1 306 ? -15.148 -36.25 -4.875 1 98.56 306 GLU B CA 1
ATOM 4937 C C . GLU B 1 306 ? -15.883 -36.5 -6.188 1 98.56 306 GLU B C 1
ATOM 4939 O O . GLU B 1 306 ? -16.031 -37.656 -6.605 1 98.56 306 GLU B O 1
ATOM 4944 N N . ASP B 1 307 ? -16.312 -35.438 -6.793 1 98.44 307 ASP B N 1
ATOM 4945 C CA . ASP B 1 307 ? -17.016 -35.531 -8.07 1 98.44 307 ASP B CA 1
ATOM 4946 C C . ASP B 1 307 ? -16.141 -36.188 -9.133 1 98.44 307 ASP B C 1
ATOM 4948 O O . ASP B 1 307 ? -16.656 -36.844 -10.039 1 98.44 307 ASP B O 1
ATOM 4952 N N . ALA B 1 308 ? -14.852 -36.031 -9.023 1 98.56 308 ALA B N 1
ATOM 4953 C CA . ALA B 1 308 ? -13.914 -36.562 -10.016 1 98.56 308 ALA B CA 1
ATOM 4954 C C . ALA B 1 308 ? -13.414 -37.938 -9.641 1 98.56 308 ALA B C 1
ATOM 4956 O O . ALA B 1 308 ? -12.633 -38.562 -10.375 1 98.56 308 ALA B O 1
ATOM 4957 N N . GLY B 1 309 ? -13.797 -38.438 -8.516 1 98.5 309 GLY B N 1
ATOM 4958 C CA . GLY B 1 309 ? -13.383 -39.781 -8.062 1 98.5 309 GLY B CA 1
ATOM 4959 C C . GLY B 1 309 ? -12.023 -39.781 -7.395 1 98.5 309 GLY B C 1
ATOM 4960 O O . GLY B 1 309 ? -11.344 -40.812 -7.352 1 98.5 309 GLY B O 1
ATOM 4961 N N . LEU B 1 310 ? -11.562 -38.656 -6.914 1 98.88 310 LEU B N 1
ATOM 4962 C CA . LEU B 1 310 ? -10.297 -38.562 -6.203 1 98.88 310 LEU B CA 1
ATOM 4963 C C . LEU B 1 310 ? -10.508 -38.625 -4.691 1 98.88 310 LEU B C 1
ATOM 4965 O O . LEU B 1 310 ? -11.633 -38.469 -4.215 1 98.88 310 LEU B O 1
ATOM 4969 N N . SER B 1 311 ? -9.477 -38.875 -3.98 1 98.62 311 SER B N 1
ATOM 4970 C CA . SER B 1 311 ? -9.516 -38.875 -2.521 1 98.62 311 SER B CA 1
ATOM 4971 C C . SER B 1 311 ? -9.68 -37.438 -1.989 1 98.62 311 SER B C 1
ATOM 4973 O O . SER B 1 311 ? -9.539 -36.469 -2.738 1 98.62 311 SER B O 1
ATOM 4975 N N . GLU B 1 312 ? -9.914 -37.375 -0.702 1 98.38 312 GLU B N 1
ATOM 4976 C CA . GLU B 1 312 ? -9.867 -36.062 -0.023 1 98.38 312 GLU B CA 1
ATOM 4977 C C . GLU B 1 312 ? -8.453 -35.469 -0.059 1 98.38 312 GLU B C 1
ATOM 4979 O O . GLU B 1 312 ? -7.469 -36.219 0.029 1 98.38 312 GLU B O 1
ATOM 4984 N N . GLY B 1 313 ? -8.484 -34.219 -0.146 1 98.44 313 GLY B N 1
ATOM 4985 C CA . GLY B 1 313 ? -7.199 -33.562 -0.228 1 98.44 313 GLY B CA 1
ATOM 4986 C C . GLY B 1 313 ? -6.488 -33.438 1.109 1 98.44 313 GLY B C 1
ATOM 4987 O O . GLY B 1 313 ? -7.133 -33.281 2.146 1 98.44 313 GLY B O 1
ATOM 4988 N N . THR B 1 314 ? -5.195 -33.5 1.084 1 98.06 314 THR B N 1
ATOM 4989 C CA . THR B 1 314 ? -4.344 -33.25 2.238 1 98.06 314 THR B CA 1
ATOM 4990 C C . THR B 1 314 ? -3.506 -31.984 2.021 1 98.06 314 THR B C 1
ATOM 4992 O O . THR B 1 314 ? -2.791 -31.875 1.022 1 98.06 314 THR B O 1
ATOM 4995 N N . LEU B 1 315 ? -3.611 -31.094 2.967 1 98 315 LEU B N 1
ATOM 4996 C CA . LEU B 1 315 ? -2.832 -29.875 2.873 1 98 315 LEU B CA 1
ATOM 4997 C C . LEU B 1 315 ? -1.388 -30.109 3.301 1 98 315 LEU B C 1
ATOM 4999 O O . LEU B 1 315 ? -1.137 -30.766 4.312 1 98 315 LEU B O 1
ATOM 5003 N N . VAL B 1 316 ? -0.477 -29.562 2.52 1 97.56 316 VAL B N 1
ATOM 5004 C CA . VAL B 1 316 ? 0.947 -29.641 2.824 1 97.56 316 VAL B CA 1
ATOM 5005 C C . VAL B 1 316 ? 1.573 -28.25 2.74 1 97.56 316 VAL B C 1
ATOM 5007 O O . VAL B 1 316 ? 1.423 -27.562 1.731 1 97.56 316 VAL B O 1
ATOM 5010 N N . GLN B 1 317 ? 2.264 -27.891 3.785 1 97.12 317 GLN B N 1
ATOM 5011 C CA . GLN B 1 317 ? 2.967 -26.609 3.785 1 97.12 317 GLN B CA 1
ATOM 5012 C C . GLN B 1 317 ? 4.32 -26.734 3.088 1 97.12 317 GLN B C 1
ATOM 5014 O O . GLN B 1 317 ? 5.172 -27.516 3.502 1 97.12 317 GLN B O 1
ATOM 5019 N N . LEU B 1 318 ? 4.559 -26 2.041 1 97.06 318 LEU B N 1
ATOM 5020 C CA . LEU B 1 318 ? 5.785 -26.078 1.254 1 97.06 318 LEU B CA 1
ATOM 5021 C C . LEU B 1 318 ? 6.719 -24.922 1.589 1 97.06 318 LEU B C 1
ATOM 5023 O O . LEU B 1 318 ? 7.918 -24.984 1.308 1 97.06 318 LEU B O 1
ATOM 5027 N N . GLY B 1 319 ? 6.164 -23.844 2.066 1 91.62 319 GLY B N 1
ATOM 5028 C CA . GLY B 1 319 ? 6.863 -22.641 2.484 1 91.62 319 GLY B CA 1
ATOM 5029 C C . GLY B 1 319 ? 6.027 -21.734 3.385 1 91.62 319 GLY B C 1
ATOM 5030 O O . GLY B 1 319 ? 4.969 -22.156 3.863 1 91.62 319 GLY B O 1
ATOM 5031 N N . SER B 1 320 ? 6.52 -20.594 3.674 1 86.19 320 SER B N 1
ATOM 5032 C CA . SER B 1 320 ? 5.824 -19.688 4.578 1 86.19 320 SER B CA 1
ATOM 5033 C C . SER B 1 320 ? 4.488 -19.234 3.994 1 86.19 320 SER B C 1
ATOM 5035 O O . SER B 1 320 ? 3.529 -19 4.73 1 86.19 320 SER B O 1
ATOM 5037 N N . THR B 1 321 ? 4.426 -19.188 2.691 1 87.56 321 THR B N 1
ATOM 5038 C CA . THR B 1 321 ? 3.199 -18.672 2.088 1 87.56 321 THR B CA 1
ATOM 5039 C C . THR B 1 321 ? 2.711 -19.609 0.986 1 87.56 321 THR B C 1
ATOM 5041 O O . THR B 1 321 ? 1.859 -19.234 0.178 1 87.56 321 THR B O 1
ATOM 5044 N N . THR B 1 322 ? 3.334 -20.75 0.83 1 94.5 322 THR B N 1
ATOM 5045 C CA . THR B 1 322 ? 3.01 -21.656 -0.253 1 94.5 322 THR B CA 1
ATOM 5046 C C . THR B 1 322 ? 2.486 -22.984 0.301 1 94.5 322 THR B C 1
ATOM 5048 O O . THR B 1 322 ? 3.127 -23.609 1.154 1 94.5 322 THR B O 1
ATOM 5051 N N . THR B 1 323 ? 1.337 -23.344 -0.143 1 97.38 323 THR B N 1
ATOM 5052 C CA . THR B 1 323 ? 0.683 -24.578 0.287 1 97.38 323 THR B CA 1
ATOM 5053 C C . THR B 1 323 ? 0.226 -25.391 -0.917 1 97.38 323 THR B C 1
ATOM 5055 O O . THR B 1 323 ? -0.075 -24.828 -1.975 1 97.38 323 THR B O 1
ATOM 5058 N N . ALA B 1 324 ? 0.235 -26.672 -0.758 1 98.56 324 ALA B N 1
ATOM 5059 C CA . ALA B 1 324 ? -0.294 -27.594 -1.761 1 98.56 324 ALA B CA 1
ATOM 5060 C C . ALA B 1 324 ? -1.438 -28.422 -1.19 1 98.56 324 ALA B C 1
ATOM 5062 O O . ALA B 1 324 ? -1.451 -28.75 0.002 1 98.56 324 ALA B O 1
ATOM 5063 N N . LEU B 1 325 ? -2.396 -28.672 -1.956 1 98.81 325 LEU B N 1
ATOM 5064 C CA . LEU B 1 325 ? -3.455 -29.625 -1.686 1 98.81 325 LEU B CA 1
ATOM 5065 C C . LEU B 1 325 ? -3.281 -30.875 -2.541 1 98.81 325 LEU B C 1
ATOM 5067 O O . LEU B 1 325 ? -3.357 -30.812 -3.77 1 98.81 325 LEU B O 1
ATOM 5071 N N . LEU B 1 326 ? -3.039 -32.062 -1.901 1 98.75 326 LEU B N 1
ATOM 5072 C CA . LEU B 1 326 ? -2.736 -33.312 -2.607 1 98.75 326 LEU B CA 1
ATOM 5073 C C . LEU B 1 326 ? -3.912 -34.281 -2.535 1 98.75 326 LEU B C 1
ATOM 5075 O O . LEU B 1 326 ? -4.457 -34.5 -1.457 1 98.75 326 LEU B O 1
ATOM 5079 N N . ALA B 1 327 ? -4.316 -34.75 -3.639 1 98.75 327 ALA B N 1
ATOM 5080 C CA . ALA B 1 327 ? -5.324 -35.781 -3.736 1 98.75 327 ALA B CA 1
ATOM 5081 C C . ALA B 1 327 ? -4.809 -36.969 -4.551 1 98.75 327 ALA B C 1
ATOM 5083 O O . ALA B 1 327 ? -3.816 -36.844 -5.27 1 98.75 327 ALA B O 1
ATOM 5084 N N . ALA B 1 328 ? -5.438 -38.125 -4.395 1 98.62 328 ALA B N 1
ATOM 5085 C CA . ALA B 1 328 ? -4.992 -39.344 -5.082 1 98.62 328 ALA B CA 1
ATOM 5086 C C . ALA B 1 328 ? -6.148 -40.031 -5.809 1 98.62 328 ALA B C 1
ATOM 5088 O O . ALA B 1 328 ? -7.297 -39.938 -5.363 1 98.62 328 ALA B O 1
ATOM 5089 N N . LYS B 1 329 ? -5.809 -40.562 -6.879 1 98.5 329 LYS B N 1
ATOM 5090 C CA . LYS B 1 329 ? -6.738 -41.5 -7.512 1 98.5 329 LYS B CA 1
ATOM 5091 C C . LYS B 1 329 ? -6.664 -42.875 -6.855 1 98.5 329 LYS B C 1
ATOM 5093 O O . LYS B 1 329 ? -5.586 -43.438 -6.738 1 98.5 329 LYS B O 1
ATOM 5098 N N . PRO B 1 330 ? -7.848 -43.344 -6.422 1 95.69 330 PRO B N 1
ATOM 5099 C CA . PRO B 1 330 ? -7.809 -44.656 -5.781 1 95.69 330 PRO B CA 1
ATOM 5100 C C . PRO B 1 330 ? -7.301 -45.75 -6.715 1 95.69 330 PRO B C 1
ATOM 5102 O O . PRO B 1 330 ? -7.441 -45.625 -7.934 1 95.69 330 PRO B O 1
#

Nearest PDB structures (foldseek):
  8tjj-assembly2_C  TM=8.932E-01  e=5.848E-26  uncultured bacterium
  2r3s-assembly1_A  TM=8.564E-01  e=1.020E-25  Nostoc punctiforme PCC 73102
  7clf-assembly1_B  TM=8.863E-01  e=8.985E-23  Serratia marcescens
  7clu-assembly1_A  TM=8.608E-01  e=9.499E-23  Serratia marcescens
  7clu-assembly1_B  TM=8.587E-01  e=8.571E-21  Serratia marcescens

Secondary structure (DSSP, 8-state):
--HHHHHHHHHHTHHHHHHHHHHHHHTHHHHHHTT--SHHHHHHHTT--HHHHHHHHHHHHHTTSEEEETTEEEEPTT-HHHH-TTSTT--GGGGSSSHHHHHHTTHHHHHHH-S----TTHHHHHHHHHHHHHHHHHHHHHHHHHHHHHHHTTTTS-TT-EEEEET-TTTTTTHHHHHH-TT-EEEEEE-HHHHHHHHHHHHHTT-GGGEEEEES-TTT----TT-EEEEEEES-HHHH-HHHHHHHHHHHHHHEEEEEEEEEEE----TTS--SHHHHHHHHHHHHH-SS-----HHHHHHHHHHHTPPPPEEEE-SSS-EEEEEE--/--HHHHHHHHHHTHHHHHHHHHHHHHTHHHHHHTT--SHHHHHHHTT--HHHHHHHHHHHHHTTSEEEETTEEEEPTT-HHHH-TTSTT--GGGGSSSHHHHHHTTHHHHHHH------TTHHHHHHHHHHHHHHHHHHHHHHHHHHHHHHHTTTTS-TT-EEEEET-TTTTTTHHHHHH-TT-EEEEEE-HHHHHHHHHHHHHTT-GGGEEEEES-TTT----TT-EEEEEEES-HHHH-HHHHHHHHHHHHHHEEEEEEEEEEE----TTS--SHHHHHHHHHHHHH-SS-----HHHHHHHHHHHTPPPPEEEE-SSS-EEEEEE--

Organism: Cyanidioschyzon merolae (strain NIES-3377 / 10D) (NCBI:txid280699)

pLDDT: mean 95.67, std 6.92, range [47.38, 98.94]

Foldseek 3Di:
DPPVVVVVCVVCVVVLVVLVLVCLLQQQQQQQVVPQWALVSSCVVSVHDSVVSLVSQVSCVVVVQWPDDPRTIHGDPPCCQQRHPVHLLDQSLLSNDCVLVVLVVCLVVLVVVLAAAADPVRPVVCLVNLLSNLSNVLSVCQQLLLLVLVVCPPPQPNLLFEEEEAQCQLVSNPLNSCVVHVNYAYEYEHAPSSVVNNVVNCVVSVNVVRYDYDHDDLQDDQAAFQAGLEYEAAAPQQQQAQVSNLSSLLRVLRNHHASHKYKYKDDAADPVLPDDPVQNVVQSVSSHHHSHGGHYHLVSVQVSCVVSQKARWDWDDSDPRIIMTMIGHD/DPPVVVVVCVVCVVVLVVLVLVCLLQQQQQQQVVPQWALVSSCVVSVHDSVVSLVSQVSCVVVVQWPDDPRTIHGDPPCCLQRHPVHLLDQSLLSNDCVLVVLVVCLVVLVVVLAAAADPVRPVVCLVNLLSNLSNVLSVCQQLLLLVLVVCPPPQPNLLFEEEEAQCQLVSNPLSSCVVHVNYAYEYEHAPSSVVNNVVSCVVSVNVVRYDYDHDDLQDDQADFQAGLEYEAAAPQQQQAQVSNLSSLLRVLRNHHASHKYKYKDDAAPPVLPDDPVQNVVQSVSSHHHSHGGHYHLVSVQVSCVVSQKARWDWDDSDPRIIMTMIGHD

Sequence (660 aa):
MVFLEKLDDLLKGYAPARVVMTGFELGVFTMIAEGKTTAEEVARAAASSTRGMRMLLDALTSLELLQKHNDRYQLVPGSEAALVKSSPQYIGSMWETNHLWSAWSALTQVVRTGKPYTRLETESDAARFFPMLIRSLHVYNLEPARKLAGLLLPSQIPPDSRVLDVACGSAVWSIPFAEASSEVRLDLLDFGDALAVARSYVERHKVDAQVSYIQGDLKHTDLENDRYHLIILGNIVHSEGAASSRDLIQRCARALRSGGKLAIIDLFPNEERTGPPRAVLFALNMLINTSEGDVFSVSEYNQWFEDAGLSEGTLVQLGSTTTALLAAKPMVFLEKLDDLLKGYAPARVVMTGFELGVFTMIAEGKTTAEEVARAAASSTRGMRMLLDALTSLELLQKHNDRYQLVPGSEAALVKSSPQYIGSMWETNHLWSAWSALTQVVRTGKPYTRLETESDAARFFPMLIRSLHVYNLEPARKLAGLLLPSQIPPDSRVLDVACGSAVWSIPFAEASSEVRLDLLDFGDALAVARSYVERHKVDAQVSYIQGDLKHTDLENDRYHLIILGNIVHSEGAASSRDLIQRCARALRSGGKLAIIDLFPNEERTGPPRAVLFALNMLINTSEGDVFSVSEYNQWFEDAGLSEGTLVQLGSTTTALLAAKP